Protein AF-A0A922IGH0-F1 (afdb_monomer)

Secondary structure (DSSP, 8-state):
--BHHHH-TT--EEE--EEEEEEEEEEETTEEEEEEEEEESSB-SPPSBTTBPPP-EEETTEEEEEEEEETTEEEEEEESSS----TT---EEEE-HHHHHHHHHHHHHHHHHHHHHHHHH---EEEEE--SS-EEEEES-S---HHHHHHHHHHHHHHHHTT-BEEEEEEETT--TTS---SPPPTT---SEEEEEEETTTEEEE--S---SBGGGG--EEEEEEEE-GGG-EEEEEEETHHHHHHHHHHHHHHHHHHHHHTS-GGGHHHHHHHHHHHHHHHHHHHHHHHHHHHHHHHHHHHT-SS--SEEEEEESS--HHHHHHHHHHH--TTTS-TT-EEEEEEES-TT-TTS-EEEEEEE-HHHHHHHHHHHHHHH--EEEEETTEEEEEES-GGGHHHHHHHHHHHS--TTSTTSSS----------THHHHHHHHT-SS----------SSTTSS------------SSSSS-------------PPPPP---------------------BTTTB-STT-----TTTGGGS--SGGG--SSS--TTTTTSSTTGGGGS-HHHHHHHHHTSSGGGTT-HHHHHHHHHHHHHHHHHHHSS-HHHHHHHHHHHHS-SEEEEEESSTT--EEEEEE--HHHHHHHHHHHHHHHHHHHTTT-SS-HHHHHHHHHHHHHTT-TTSHHHHHHHHHHHHHHTT-

InterPro domains:
  IPR000235 Small ribosomal subunit protein uS7 [PTHR11205] (496-703)
  IPR005716 Ribosomal protein uS7, eukaryotic/archaeal [TIGR01028] (515-703)
  IPR005716 Ribosomal protein uS7, eukaryotic/archaeal [cd14867] (517-703)
  IPR009000 Translation protein, beta-barrel domain superfamily [SSF50447] (4-81)
  IPR012947 Threonyl/alanyl tRNA synthetase, SAD [PF07973] (194-232)
  IPR012947 Threonyl/alanyl tRNA synthetase, SAD [SM00863] (194-237)
  IPR018163 Threonyl/alanyl tRNA synthetase, class II-like, putative editing domain superfamily [SSF55186] (95-248)
  IPR018165 Alanyl-tRNA synthetase, class IIc, core domain [PS50860] (1-250)
  IPR020606 Small ribosomal subunit protein uS7, conserved site [PS00052] (569-595)
  IPR023798 Small ribosomal subunit protein uS7 domain [PF00177] (545-703)
  IPR036823 Small ribosomal subunit protein uS7 domain superfamily [G3DSA:1.10.455.10] (500-703)
  IPR036823 Small ribosomal subunit protein uS7 domain superfamily [SSF47973] (516-703)

Structure (mmCIF, N/CA/C/O backbone):
data_AF-A0A922IGH0-F1
#
_entry.id   AF-A0A922IGH0-F1
#
loop_
_atom_site.group_PDB
_atom_site.id
_atom_site.type_symbol
_atom_site.label_atom_id
_atom_site.label_alt_id
_atom_site.label_comp_id
_atom_site.label_asym_id
_atom_site.label_entity_id
_atom_site.label_seq_id
_atom_site.pdbx_PDB_ins_code
_atom_site.Cartn_x
_atom_site.Cartn_y
_atom_site.Cartn_z
_atom_site.occupancy
_atom_site.B_iso_or_equiv
_atom_site.auth_seq_id
_atom_site.auth_comp_id
_atom_site.auth_asym_id
_atom_site.auth_atom_id
_atom_site.pdbx_PDB_model_num
ATOM 1 N N . MET A 1 1 ? 42.016 -6.022 -24.351 1.00 50.09 1 MET A N 1
ATOM 2 C CA . MET A 1 1 ? 41.000 -5.814 -23.291 1.00 50.09 1 MET A CA 1
ATOM 3 C C . MET A 1 1 ? 39.838 -6.734 -23.609 1.00 50.09 1 MET A C 1
ATOM 5 O O . MET A 1 1 ? 39.373 -6.614 -24.729 1.00 50.09 1 MET A O 1
ATOM 9 N N . SER A 1 2 ? 39.398 -7.598 -22.687 1.00 61.50 2 SER A N 1
ATOM 10 C CA . SER A 1 2 ? 38.249 -8.506 -22.910 1.00 61.50 2 SER A CA 1
ATOM 11 C C . SER A 1 2 ? 36.907 -7.949 -22.401 1.00 61.50 2 SER A C 1
ATOM 13 O O . SER A 1 2 ? 35.884 -8.619 -22.455 1.00 61.50 2 SER A O 1
ATOM 15 N N . LEU A 1 3 ? 36.897 -6.727 -21.856 1.00 82.88 3 LEU A N 1
ATOM 16 C CA . LEU A 1 3 ? 35.712 -6.089 -21.274 1.00 82.88 3 LEU A CA 1
ATOM 17 C C . LEU A 1 3 ? 35.108 -5.091 -22.266 1.00 82.88 3 LEU A C 1
ATOM 19 O O . LEU A 1 3 ? 35.323 -3.879 -22.177 1.00 82.88 3 LEU A O 1
ATOM 23 N N . LEU A 1 4 ? 34.342 -5.602 -23.229 1.00 86.81 4 LEU A N 1
ATOM 24 C CA . LEU A 1 4 ? 33.653 -4.790 -24.234 1.00 86.81 4 LEU A CA 1
ATOM 25 C C . LEU A 1 4 ? 32.641 -3.821 -23.585 1.00 86.81 4 LEU A C 1
ATOM 27 O O . LEU A 1 4 ? 32.475 -2.691 -24.049 1.00 86.81 4 LEU A O 1
ATOM 31 N N . CYS A 1 5 ? 32.072 -4.207 -22.437 1.00 85.44 5 CYS A N 1
ATOM 32 C CA . CYS A 1 5 ? 31.203 -3.375 -21.595 1.00 85.44 5 CYS A CA 1
ATOM 33 C C . CYS A 1 5 ? 31.824 -2.040 -21.141 1.00 85.44 5 CYS A C 1
ATOM 35 O O . CYS A 1 5 ? 31.094 -1.076 -20.913 1.00 85.44 5 CYS A O 1
ATOM 37 N N . GLN A 1 6 ? 33.155 -1.947 -21.029 1.00 85.06 6 GLN A N 1
ATOM 38 C CA . GLN A 1 6 ? 33.838 -0.708 -20.633 1.00 85.06 6 GLN A CA 1
ATOM 39 C C . GLN A 1 6 ? 34.025 0.273 -21.794 1.00 85.06 6 GLN A C 1
ATOM 41 O O . GLN A 1 6 ? 34.121 1.479 -21.539 1.00 85.06 6 GLN A O 1
ATOM 46 N N . LYS A 1 7 ? 34.064 -0.240 -23.036 1.00 85.00 7 LYS A N 1
ATOM 47 C CA . LYS A 1 7 ? 34.094 0.547 -24.279 1.00 85.00 7 LYS A CA 1
ATOM 48 C C . LYS A 1 7 ? 32.697 1.062 -24.636 1.00 85.00 7 LYS A C 1
ATOM 50 O O . LYS A 1 7 ? 32.559 2.212 -25.031 1.00 85.00 7 LYS A O 1
ATOM 55 N N . ASN A 1 8 ? 31.666 0.225 -24.481 1.00 89.38 8 ASN A N 1
ATOM 56 C CA . ASN A 1 8 ? 30.275 0.603 -24.720 1.00 89.38 8 ASN A CA 1
ATOM 57 C C . ASN A 1 8 ? 29.336 0.004 -23.653 1.00 89.38 8 ASN A C 1
ATOM 59 O O . ASN A 1 8 ? 28.974 -1.172 -23.714 1.00 89.38 8 ASN A O 1
ATOM 63 N N . SER A 1 9 ? 28.893 0.844 -22.709 1.00 92.25 9 SER A N 1
ATOM 64 C CA . SER A 1 9 ? 27.961 0.470 -21.631 1.00 92.25 9 SER A CA 1
ATOM 65 C C . SER A 1 9 ? 26.580 0.004 -22.125 1.00 92.25 9 SER A C 1
ATOM 67 O O . SER A 1 9 ? 25.854 -0.630 -21.359 1.00 92.25 9 SER A O 1
ATOM 69 N N . TYR A 1 10 ? 26.196 0.351 -23.361 1.00 93.62 10 TYR A N 1
ATOM 70 C CA . TYR A 1 10 ? 24.845 0.178 -23.915 1.00 93.62 10 TYR A CA 1
ATOM 71 C C . TYR A 1 10 ? 24.655 -1.103 -24.741 1.00 93.62 10 TYR A C 1
ATOM 73 O O . TYR A 1 10 ? 23.552 -1.349 -25.226 1.00 93.62 10 TYR A O 1
ATOM 81 N N . LEU A 1 11 ? 25.693 -1.930 -24.905 1.00 94.19 11 LEU A N 1
ATOM 82 C CA . LEU A 1 11 ? 25.551 -3.235 -25.556 1.00 94.19 11 LEU A CA 1
ATOM 83 C C . LEU A 1 11 ? 24.695 -4.166 -24.689 1.00 94.19 11 LEU A C 1
ATOM 85 O O . LEU A 1 11 ? 25.081 -4.503 -23.571 1.00 94.19 11 LEU A O 1
ATOM 89 N N . GLN A 1 12 ? 23.536 -4.563 -25.219 1.00 94.94 12 GLN A N 1
ATOM 90 C CA . GLN A 1 12 ? 22.595 -5.475 -24.557 1.00 94.94 12 GLN A CA 1
ATOM 91 C C . GLN A 1 12 ? 22.801 -6.934 -24.973 1.00 94.94 12 GLN A C 1
ATOM 93 O O . GLN A 1 12 ? 22.602 -7.841 -24.165 1.00 94.94 12 GLN A O 1
ATOM 98 N N . GLU A 1 13 ? 23.211 -7.143 -26.226 1.00 95.81 13 GLU A N 1
ATOM 99 C CA . GLU A 1 13 ? 23.424 -8.452 -26.837 1.00 95.81 13 GLU A CA 1
ATOM 100 C C . GLU A 1 13 ? 24.721 -8.446 -27.654 1.00 95.81 13 GLU A C 1
ATOM 102 O O . GLU A 1 13 ? 25.043 -7.444 -28.298 1.00 95.81 13 GLU A O 1
ATOM 107 N N . TYR A 1 14 ? 25.490 -9.538 -27.595 1.00 95.38 14 TYR A N 1
ATOM 108 C CA . TYR A 1 14 ? 26.751 -9.693 -28.332 1.00 95.38 14 TYR A CA 1
ATOM 109 C C . TYR A 1 14 ? 27.147 -11.170 -28.466 1.00 95.38 14 TYR A C 1
ATOM 111 O O . TYR A 1 14 ? 26.809 -11.976 -27.604 1.00 95.38 14 TYR A O 1
ATOM 119 N N . GLN A 1 15 ? 27.893 -11.527 -29.510 1.00 94.56 15 GLN A N 1
ATOM 120 C CA . GLN A 1 15 ? 28.447 -12.873 -29.705 1.00 94.56 15 GLN A CA 1
ATOM 121 C C . GLN A 1 15 ? 29.974 -12.810 -29.687 1.00 94.56 15 GLN A C 1
ATOM 123 O O . GLN A 1 15 ? 30.573 -11.953 -30.334 1.00 94.56 15 GLN A O 1
ATOM 128 N N . SER A 1 16 ? 30.610 -13.714 -28.942 1.00 92.94 16 SER A N 1
ATOM 129 C CA . SER A 1 16 ? 32.070 -13.840 -28.887 1.00 92.94 16 SER A CA 1
ATOM 130 C C . SER A 1 16 ? 32.480 -15.270 -28.538 1.00 92.94 16 SER A C 1
ATOM 132 O O . SER A 1 16 ? 31.723 -15.958 -27.855 1.00 92.94 16 SER A O 1
ATOM 134 N N . PRO A 1 17 ? 33.649 -15.750 -28.998 1.00 92.94 17 PRO A N 1
ATOM 135 C CA . PRO A 1 17 ? 34.068 -17.119 -28.740 1.00 92.94 17 PRO A CA 1
ATOM 136 C C . PRO A 1 17 ? 34.431 -17.359 -27.268 1.00 92.94 17 PRO A C 1
ATOM 138 O O . PRO A 1 17 ? 35.047 -16.522 -26.598 1.00 92.94 17 PRO A O 1
ATOM 141 N N . VAL A 1 18 ? 34.089 -18.552 -26.787 1.00 91.88 18 VAL A N 1
ATOM 142 C CA . VAL A 1 18 ? 34.495 -19.092 -25.485 1.00 91.88 18 VAL A CA 1
ATOM 143 C C . VAL A 1 18 ? 35.980 -19.441 -25.520 1.00 91.88 18 VAL A C 1
ATOM 145 O O . VAL A 1 18 ? 36.428 -20.200 -26.379 1.00 91.88 18 VAL A O 1
ATOM 148 N N . ARG A 1 19 ? 36.748 -18.907 -24.568 1.00 91.06 19 ARG A N 1
ATOM 149 C CA . ARG A 1 19 ? 38.177 -19.201 -24.384 1.00 91.06 19 ARG A CA 1
ATOM 150 C C . ARG A 1 19 ? 38.420 -20.335 -23.388 1.00 91.06 19 ARG A C 1
ATOM 152 O O . ARG A 1 19 ? 39.374 -21.087 -23.560 1.00 91.06 19 ARG A O 1
ATOM 159 N N . SER A 1 20 ? 37.566 -20.472 -22.375 1.00 90.06 20 SER A N 1
ATOM 160 C CA . SER A 1 20 ? 37.573 -21.605 -21.443 1.00 90.06 20 SER A CA 1
ATOM 161 C C . SER A 1 20 ? 36.193 -21.837 -20.815 1.00 90.06 20 SER A C 1
ATOM 163 O O . SER A 1 20 ? 35.464 -20.883 -20.547 1.00 90.06 20 SER A O 1
ATOM 165 N N . CYS A 1 21 ? 35.863 -23.107 -20.557 1.00 89.81 21 CYS A N 1
ATOM 166 C CA . CYS A 1 21 ? 34.808 -23.551 -19.638 1.00 89.81 21 CYS A CA 1
ATOM 167 C C . CYS A 1 21 ? 35.462 -24.465 -18.588 1.00 89.81 21 CYS A C 1
ATOM 169 O O . CYS A 1 21 ? 36.182 -25.396 -18.953 1.00 89.81 21 CYS A O 1
ATOM 171 N N . GLN A 1 22 ? 35.247 -24.208 -17.295 1.00 90.25 22 GLN A N 1
ATOM 172 C CA . GLN A 1 22 ? 35.732 -25.055 -16.198 1.00 90.25 22 GLN A CA 1
ATOM 173 C C . GLN A 1 22 ? 34.602 -25.359 -15.200 1.00 90.25 22 GLN A C 1
ATOM 175 O O . GLN A 1 22 ? 33.872 -24.438 -14.832 1.00 90.25 22 GLN A O 1
ATOM 180 N N . PRO A 1 23 ? 34.431 -26.614 -14.733 1.00 89.69 23 PRO A N 1
ATOM 181 C CA . PRO A 1 23 ? 33.465 -26.938 -13.684 1.00 89.69 23 PRO A CA 1
ATOM 182 C C . PRO A 1 23 ? 33.768 -26.171 -12.395 1.00 89.69 23 PRO A C 1
ATOM 184 O O . PRO A 1 23 ? 34.915 -26.121 -11.955 1.00 89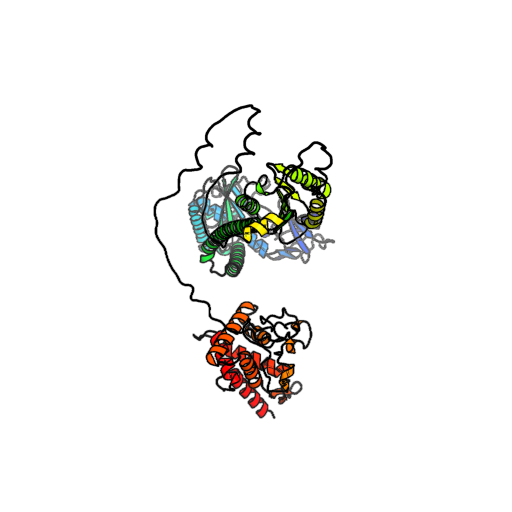.69 23 PRO A O 1
ATOM 187 N N . SER A 1 24 ? 32.740 -25.590 -11.780 1.00 88.75 24 SER A N 1
ATOM 188 C CA . SER A 1 24 ? 32.884 -24.726 -10.610 1.00 88.75 24 SER A CA 1
ATOM 189 C C . SER A 1 24 ? 31.666 -24.814 -9.687 1.00 88.75 24 SER A C 1
ATOM 191 O O . SER A 1 24 ? 30.580 -25.253 -10.072 1.00 88.75 24 SER A O 1
ATOM 193 N N . SER A 1 25 ? 31.827 -24.388 -8.437 1.00 86.69 25 SER A N 1
ATOM 194 C CA . SER A 1 25 ? 30.730 -24.327 -7.469 1.00 86.69 25 SER A CA 1
ATOM 195 C C . SER A 1 25 ? 30.827 -23.055 -6.646 1.00 86.69 25 SER A C 1
ATOM 197 O O . SER A 1 25 ? 31.883 -22.769 -6.080 1.00 86.69 25 SER A O 1
ATOM 199 N N . LEU A 1 26 ? 29.724 -22.317 -6.543 1.00 86.25 26 LEU A N 1
ATOM 200 C CA . LEU A 1 26 ? 29.695 -21.001 -5.914 1.00 86.25 26 LEU A CA 1
ATOM 201 C C . LEU A 1 26 ? 28.533 -20.924 -4.919 1.00 86.25 26 LEU A C 1
ATOM 203 O O . LEU A 1 26 ? 27.435 -21.417 -5.181 1.00 86.25 26 LEU A O 1
ATOM 207 N N . ASN A 1 27 ? 28.780 -20.334 -3.747 1.00 82.75 27 ASN A N 1
ATOM 208 C CA . ASN A 1 27 ? 27.750 -20.146 -2.728 1.00 82.75 27 ASN A CA 1
ATOM 209 C C . ASN A 1 27 ? 27.125 -18.751 -2.878 1.00 82.75 27 ASN A C 1
ATOM 211 O O . ASN A 1 27 ? 27.739 -17.745 -2.525 1.00 82.75 27 ASN A O 1
ATOM 215 N N . VAL A 1 28 ? 25.909 -18.692 -3.424 1.00 75.00 28 VAL A N 1
ATOM 216 C CA . VAL A 1 28 ? 25.164 -17.448 -3.658 1.00 75.00 28 VAL A CA 1
ATOM 217 C C . VAL A 1 28 ? 24.048 -17.341 -2.625 1.00 75.00 28 VAL A C 1
ATOM 219 O O . VAL A 1 28 ? 23.135 -18.165 -2.592 1.00 75.00 28 VAL A O 1
ATOM 222 N N . ASN A 1 29 ? 24.093 -16.307 -1.781 1.00 70.12 29 ASN A N 1
ATOM 223 C CA . ASN A 1 29 ? 23.073 -16.030 -0.758 1.00 70.12 29 ASN A CA 1
ATOM 224 C C . ASN A 1 29 ? 22.766 -17.230 0.172 1.00 70.12 29 ASN A C 1
ATOM 226 O O . ASN A 1 29 ? 21.619 -17.431 0.572 1.00 70.12 29 ASN A O 1
ATOM 230 N N . GLY A 1 30 ? 23.776 -18.043 0.501 1.00 73.81 30 GLY A N 1
ATOM 231 C CA . GLY A 1 30 ? 23.632 -19.229 1.354 1.00 73.81 30 GLY A CA 1
ATOM 232 C C . GLY A 1 30 ? 23.186 -20.502 0.622 1.00 73.81 30 GLY A C 1
ATOM 233 O O . GLY A 1 30 ? 22.965 -21.521 1.274 1.00 73.81 30 GLY A O 1
ATOM 234 N N . LYS A 1 31 ? 23.054 -20.474 -0.710 1.00 78.62 31 LYS A N 1
ATOM 235 C CA . LYS A 1 31 ? 22.792 -21.655 -1.544 1.00 78.62 31 LYS A CA 1
ATOM 236 C C . LYS A 1 31 ? 24.055 -22.062 -2.293 1.00 78.62 31 LYS A C 1
ATOM 238 O O . LYS A 1 31 ? 24.638 -21.246 -2.998 1.00 78.62 31 LYS A O 1
ATOM 243 N N . HIS A 1 32 ? 24.435 -23.333 -2.193 1.00 83.50 32 HIS A N 1
ATOM 244 C CA . HIS A 1 32 ? 25.433 -23.918 -3.087 1.00 83.50 32 HIS A CA 1
ATOM 245 C C . HIS A 1 32 ? 24.814 -24.152 -4.468 1.00 83.50 32 HIS A C 1
ATOM 247 O O . HIS A 1 32 ? 23.922 -24.987 -4.604 1.00 83.50 32 HIS A O 1
ATOM 253 N N . CYS A 1 33 ? 25.310 -23.435 -5.475 1.00 83.81 33 CYS A N 1
ATOM 254 C CA . CYS A 1 33 ? 25.021 -23.682 -6.883 1.00 83.81 33 CYS A CA 1
ATOM 255 C C . CYS A 1 33 ? 26.210 -24.420 -7.517 1.00 83.81 33 CYS A C 1
ATOM 257 O O . CYS A 1 33 ? 27.367 -24.050 -7.296 1.00 83.81 33 CYS A O 1
ATOM 259 N N . GLN A 1 34 ? 25.924 -25.456 -8.305 1.00 87.81 34 GLN A N 1
ATOM 260 C CA . GLN A 1 34 ? 26.892 -26.084 -9.208 1.00 87.81 34 GLN A CA 1
ATOM 261 C C . GLN A 1 34 ? 26.744 -25.469 -10.603 1.00 87.81 34 GLN A C 1
ATOM 263 O O . GLN A 1 34 ? 25.659 -25.020 -10.984 1.00 87.81 34 GLN A O 1
ATOM 268 N N . GLY A 1 35 ? 27.849 -25.382 -11.334 1.00 90.75 35 GLY A N 1
ATOM 269 C CA . GLY A 1 35 ? 27.878 -24.694 -12.613 1.00 90.75 35 GLY A CA 1
ATOM 270 C C . GLY A 1 35 ? 29.265 -24.679 -13.233 1.00 90.75 35 GLY A C 1
ATOM 271 O O . GLY A 1 35 ? 30.109 -25.530 -12.947 1.00 90.75 35 GLY A O 1
ATOM 272 N N . PHE A 1 36 ? 29.496 -23.688 -14.086 1.00 91.44 36 PHE A N 1
ATOM 273 C CA . PHE A 1 36 ? 30.730 -23.555 -14.848 1.00 91.44 36 PHE A CA 1
ATOM 274 C C . PHE A 1 36 ? 31.228 -22.115 -14.823 1.00 91.44 36 PHE A C 1
ATOM 276 O O . PHE A 1 36 ? 30.453 -21.180 -15.018 1.00 91.44 36 PHE A O 1
ATOM 283 N N . ASP A 1 37 ? 32.529 -21.955 -14.600 1.00 92.62 37 ASP A N 1
ATOM 284 C CA . ASP A 1 37 ? 33.244 -20.705 -14.820 1.00 92.62 37 ASP A CA 1
ATOM 285 C C . ASP A 1 37 ? 33.648 -20.627 -16.296 1.00 92.62 37 ASP A C 1
ATOM 287 O O . ASP A 1 37 ? 34.346 -21.503 -16.813 1.00 92.62 37 ASP A O 1
ATOM 291 N N . ILE A 1 38 ? 33.178 -19.583 -16.977 1.00 91.31 38 ILE A N 1
ATOM 292 C CA . ILE A 1 38 ? 33.355 -19.380 -18.415 1.00 91.31 38 ILE A CA 1
ATOM 293 C C . ILE A 1 38 ? 34.078 -18.061 -18.656 1.00 91.31 38 ILE A C 1
ATOM 295 O O . ILE A 1 38 ? 33.669 -17.014 -18.150 1.00 91.31 38 ILE A O 1
ATOM 299 N N . VAL A 1 39 ? 35.122 -18.102 -19.482 1.00 92.75 39 VAL A N 1
ATOM 300 C CA . VAL A 1 39 ? 35.812 -16.907 -19.977 1.00 92.75 39 VAL A CA 1
ATOM 301 C C . VAL A 1 39 ? 35.539 -16.756 -21.467 1.00 92.75 39 VAL A C 1
ATOM 303 O O . VAL A 1 39 ? 35.762 -17.678 -22.253 1.00 92.75 39 VAL A O 1
ATOM 306 N N . LEU A 1 40 ? 35.079 -15.571 -21.859 1.00 91.50 40 LEU A N 1
ATOM 307 C CA . LEU A 1 40 ? 34.844 -15.184 -23.250 1.00 91.50 40 LEU A CA 1
ATOM 308 C C . LEU A 1 40 ? 35.997 -14.314 -23.768 1.00 91.50 40 LEU A C 1
ATOM 310 O O . LEU A 1 40 ? 36.714 -13.687 -22.989 1.00 91.50 40 LEU A O 1
ATOM 314 N N . GLU A 1 41 ? 36.169 -14.246 -25.087 1.00 89.88 41 GLU A N 1
ATOM 315 C CA . GLU A 1 41 ? 37.144 -13.340 -25.708 1.00 89.88 41 GLU A CA 1
ATOM 316 C C . GLU A 1 41 ? 36.810 -11.858 -25.488 1.00 89.88 41 GLU A C 1
ATOM 318 O O . GLU A 1 41 ? 37.674 -11.088 -25.066 1.00 89.88 41 GLU A O 1
ATOM 323 N N . ASP A 1 42 ? 35.549 -11.488 -25.715 1.00 90.38 42 ASP A N 1
ATOM 324 C CA . ASP A 1 42 ? 35.006 -10.152 -25.475 1.00 90.38 42 ASP A CA 1
ATOM 325 C C . ASP A 1 42 ? 33.666 -10.287 -24.739 1.00 90.38 42 ASP A C 1
ATOM 327 O O . ASP A 1 42 ? 32.664 -10.739 -25.301 1.00 90.38 42 ASP A O 1
ATOM 331 N N . SER A 1 43 ? 33.650 -9.914 -23.462 1.00 91.75 43 SER A N 1
ATOM 332 C CA . SER A 1 43 ? 32.480 -9.946 -22.586 1.00 91.75 43 SER A CA 1
ATOM 333 C C . SER A 1 43 ? 31.765 -8.593 -22.544 1.00 91.75 43 SER A C 1
ATOM 335 O O . SER A 1 43 ? 32.379 -7.548 -22.294 1.00 91.75 43 SER A O 1
ATOM 337 N N . ILE A 1 44 ? 30.443 -8.610 -22.731 1.00 93.94 44 ILE A N 1
ATOM 338 C CA . ILE A 1 44 ? 29.558 -7.474 -22.436 1.00 93.94 44 ILE A CA 1
ATOM 339 C C . ILE A 1 44 ? 29.022 -7.497 -21.001 1.00 93.94 44 ILE A C 1
ATOM 341 O O . ILE A 1 44 ? 28.388 -6.525 -20.594 1.00 93.94 44 ILE A O 1
ATOM 345 N N . PHE A 1 45 ? 29.300 -8.538 -20.213 1.00 93.81 45 PHE A N 1
ATOM 346 C CA . PHE A 1 45 ? 28.986 -8.568 -18.785 1.00 93.81 45 PHE A CA 1
ATOM 347 C C . PHE A 1 45 ? 30.023 -7.766 -17.992 1.00 93.81 45 PHE A C 1
ATOM 349 O O . PHE A 1 45 ? 31.230 -7.930 -18.179 1.00 93.81 45 PHE A O 1
ATOM 356 N N . PHE A 1 46 ? 29.566 -6.892 -17.095 1.00 92.75 46 PHE A N 1
ATOM 357 C CA . PHE A 1 46 ? 30.441 -6.168 -16.181 1.00 92.75 46 PHE A CA 1
ATOM 358 C C . PHE A 1 46 ? 30.753 -7.057 -14.963 1.00 92.75 46 PHE A C 1
ATOM 360 O O . PHE A 1 46 ? 29.818 -7.420 -14.236 1.00 92.75 46 PHE A O 1
ATOM 367 N N . PRO A 1 47 ? 32.028 -7.423 -14.725 1.00 89.94 47 PRO A N 1
ATOM 368 C CA . PRO A 1 47 ? 32.433 -8.015 -13.458 1.00 89.94 47 PRO A CA 1
ATOM 369 C C . PRO A 1 47 ? 32.402 -6.942 -12.366 1.00 89.94 47 PRO A C 1
ATOM 371 O O . PRO A 1 47 ? 32.513 -5.755 -12.660 1.00 89.94 47 PRO A O 1
ATOM 374 N N . GLU A 1 48 ? 32.292 -7.336 -11.102 1.00 84.75 48 GLU A N 1
ATOM 375 C CA . GLU A 1 48 ? 32.338 -6.375 -9.991 1.00 84.75 48 GLU A CA 1
ATOM 376 C C . GLU A 1 48 ? 33.614 -5.501 -9.992 1.00 84.75 48 GLU A C 1
ATOM 378 O O . GLU A 1 48 ? 34.714 -5.951 -10.327 1.00 84.75 48 GLU A O 1
ATOM 383 N N . GLY A 1 49 ? 33.474 -4.220 -9.629 1.00 80.69 49 GLY A N 1
ATOM 384 C CA . GLY A 1 49 ? 34.607 -3.291 -9.597 1.00 80.69 49 GLY A CA 1
ATOM 385 C C . GLY A 1 49 ? 34.228 -1.832 -9.336 1.00 80.69 49 GLY A C 1
ATOM 386 O O . GLY A 1 49 ? 33.150 -1.377 -9.709 1.00 80.69 49 GLY A O 1
ATOM 387 N N . GLY A 1 50 ? 35.118 -1.075 -8.682 1.00 72.81 50 GLY A N 1
ATOM 388 C CA . GLY A 1 50 ? 34.903 0.352 -8.374 1.00 72.81 50 GLY A CA 1
ATOM 389 C C . GLY A 1 50 ? 33.721 0.636 -7.432 1.00 72.81 50 GLY A C 1
ATOM 390 O O . GLY A 1 50 ? 33.163 1.729 -7.453 1.00 72.81 50 GLY A O 1
ATOM 391 N N . GLY A 1 51 ? 33.291 -0.360 -6.650 1.00 79.25 51 GLY A N 1
ATOM 392 C CA . GLY A 1 51 ? 32.075 -0.291 -5.832 1.00 79.25 51 GLY A CA 1
ATOM 393 C C . GLY A 1 51 ? 30.769 -0.547 -6.600 1.00 79.25 51 GLY A C 1
ATOM 394 O O . GLY A 1 51 ? 29.705 -0.539 -5.985 1.00 79.25 51 GLY A O 1
ATOM 395 N N . GLN A 1 52 ? 30.825 -0.803 -7.913 1.00 87.12 52 GLN A N 1
ATOM 396 C CA . GLN A 1 52 ? 29.667 -1.208 -8.711 1.00 87.12 52 GLN A CA 1
ATOM 397 C C . GLN A 1 52 ? 29.481 -2.742 -8.677 1.00 87.12 52 GLN A C 1
ATOM 399 O O . GLN A 1 52 ? 30.447 -3.469 -8.936 1.00 87.12 52 GLN A O 1
ATOM 404 N N . PRO A 1 53 ? 28.258 -3.253 -8.416 1.00 91.00 53 PRO A N 1
ATOM 405 C CA . PRO A 1 53 ? 27.978 -4.688 -8.448 1.00 91.00 53 PRO A CA 1
ATOM 406 C C . PRO A 1 53 ? 28.015 -5.286 -9.864 1.00 91.00 53 PRO A C 1
ATOM 408 O O . PRO A 1 53 ? 27.722 -4.609 -10.852 1.00 91.00 53 PRO A O 1
ATOM 411 N N . TYR A 1 54 ? 28.295 -6.589 -9.935 1.00 93.06 54 TYR A N 1
ATOM 412 C CA . TYR A 1 54 ? 28.299 -7.381 -11.169 1.00 93.06 54 TYR A CA 1
ATOM 413 C C . TYR A 1 54 ? 26.922 -7.461 -11.857 1.00 93.06 54 TYR A C 1
ATOM 415 O O . TYR A 1 54 ? 25.865 -7.386 -11.210 1.00 93.06 54 TYR A O 1
ATOM 423 N N . ASP A 1 55 ? 26.934 -7.681 -13.171 1.00 95.19 55 ASP A N 1
ATOM 424 C CA . ASP A 1 55 ? 25.729 -7.948 -13.965 1.00 95.19 55 ASP A CA 1
ATOM 425 C C . ASP A 1 55 ? 25.253 -9.403 -13.875 1.00 95.19 55 ASP A C 1
ATOM 427 O O . ASP A 1 55 ? 26.004 -10.318 -13.552 1.00 95.19 55 ASP A O 1
ATOM 431 N N . THR A 1 56 ? 23.992 -9.617 -14.237 1.00 94.81 56 THR A N 1
ATOM 432 C CA . THR A 1 56 ? 23.371 -10.935 -14.420 1.00 94.81 56 THR A CA 1
ATOM 433 C C . THR A 1 56 ? 22.715 -10.995 -15.796 1.00 94.81 56 THR A C 1
ATOM 435 O O . THR A 1 56 ? 22.487 -9.955 -16.417 1.00 94.81 56 THR A O 1
ATOM 438 N N . GLY A 1 57 ? 22.392 -12.188 -16.289 1.00 95.06 57 GLY A N 1
ATOM 439 C CA . GLY A 1 57 ? 21.759 -12.339 -17.601 1.00 95.06 57 GLY A CA 1
ATOM 440 C C . GLY A 1 57 ? 21.769 -13.777 -18.102 1.00 95.06 57 GLY A C 1
ATOM 441 O O . GLY A 1 57 ? 21.715 -14.716 -17.306 1.00 95.06 57 GLY A O 1
ATOM 442 N N . LEU A 1 58 ? 21.833 -13.933 -19.421 1.00 94.12 58 LEU A N 1
ATOM 443 C CA . LEU A 1 58 ? 21.849 -15.212 -20.121 1.00 94.12 58 LEU A CA 1
ATOM 444 C C . LEU A 1 58 ? 23.071 -15.325 -21.043 1.00 94.12 58 LEU A C 1
ATOM 446 O O . LEU A 1 58 ? 23.523 -14.334 -21.622 1.00 94.12 58 LEU A O 1
ATOM 450 N N . LEU A 1 59 ? 23.579 -16.546 -21.170 1.00 92.69 59 LEU A N 1
ATOM 451 C CA . LEU A 1 59 ? 24.562 -16.969 -22.158 1.00 92.69 59 LEU A CA 1
ATOM 452 C C . LEU A 1 59 ? 23.911 -18.100 -22.965 1.00 92.69 59 LEU A C 1
ATOM 454 O O . LEU A 1 59 ? 23.612 -19.157 -22.404 1.00 92.69 59 LEU A O 1
ATOM 458 N N . ASP A 1 60 ? 23.590 -17.834 -24.231 1.00 90.94 60 ASP A N 1
ATOM 459 C CA . ASP A 1 60 ? 22.516 -18.521 -24.961 1.00 90.94 60 ASP A CA 1
ATOM 460 C C . ASP A 1 60 ? 21.243 -18.610 -24.081 1.00 90.94 60 ASP A C 1
ATOM 462 O O . ASP A 1 60 ? 20.652 -17.583 -23.743 1.00 90.94 60 ASP A O 1
ATOM 466 N N . ASP A 1 61 ? 20.858 -19.813 -23.642 1.00 88.06 61 ASP A N 1
ATOM 467 C CA . ASP A 1 61 ? 19.712 -20.053 -22.748 1.00 88.06 61 ASP A CA 1
ATOM 468 C C . ASP A 1 61 ? 20.096 -20.252 -21.262 1.00 88.06 61 ASP A C 1
ATOM 470 O O . ASP A 1 61 ? 19.216 -20.398 -20.407 1.00 88.06 61 ASP A O 1
ATOM 474 N N . GLN A 1 62 ? 21.390 -20.316 -20.921 1.00 89.69 62 GLN A N 1
ATOM 475 C CA . GLN A 1 62 ? 21.851 -20.611 -19.556 1.00 89.69 62 GLN A CA 1
ATOM 476 C C . GLN A 1 62 ? 22.042 -19.336 -18.721 1.00 89.69 62 GLN A C 1
ATOM 478 O O . GLN A 1 62 ? 22.448 -18.293 -19.227 1.00 89.69 62 GLN A O 1
ATOM 483 N N . LYS A 1 63 ? 21.750 -19.399 -17.415 1.00 92.50 63 LYS A N 1
ATOM 484 C CA . LYS A 1 63 ? 21.754 -18.220 -16.532 1.00 92.50 63 LYS A CA 1
ATOM 485 C C . LYS A 1 63 ? 23.144 -17.893 -16.001 1.00 92.50 63 LYS A C 1
ATOM 487 O O . LYS A 1 63 ? 23.736 -18.695 -15.284 1.00 92.50 63 LYS A O 1
ATOM 492 N N . VAL A 1 64 ? 23.590 -16.664 -16.253 1.00 93.62 64 VAL A N 1
ATOM 493 C CA . VAL A 1 64 ? 24.764 -16.057 -15.615 1.00 93.62 64 VAL A CA 1
ATOM 494 C C . VAL A 1 64 ? 24.328 -15.481 -14.265 1.00 93.62 64 VAL A C 1
ATOM 496 O O . VAL A 1 64 ? 23.591 -14.490 -14.219 1.00 93.62 64 VAL A O 1
ATOM 499 N N . ILE A 1 65 ? 24.755 -16.112 -13.166 1.00 91.56 65 ILE A N 1
ATOM 500 C CA . ILE A 1 65 ? 24.360 -15.724 -11.797 1.00 91.56 65 ILE A CA 1
ATOM 501 C C . ILE A 1 65 ? 25.370 -14.769 -11.159 1.00 91.56 65 ILE A C 1
ATOM 503 O O . ILE A 1 65 ? 24.991 -13.910 -10.362 1.00 91.56 65 ILE A O 1
ATOM 507 N N . ASN A 1 66 ? 26.651 -14.910 -11.489 1.00 92.38 66 ASN A N 1
ATOM 508 C CA . ASN A 1 66 ? 27.725 -14.124 -10.898 1.00 92.38 66 ASN A CA 1
ATOM 509 C C . ASN A 1 66 ? 28.817 -13.862 -11.942 1.00 92.38 66 ASN A C 1
ATOM 511 O O . ASN A 1 66 ? 29.043 -14.696 -12.817 1.00 92.38 66 ASN A O 1
ATOM 515 N N . VAL A 1 67 ? 29.477 -12.705 -11.865 1.00 92.75 67 VAL A N 1
ATOM 516 C CA . VAL A 1 67 ? 30.564 -12.340 -12.784 1.00 92.75 67 VAL A CA 1
ATOM 517 C C . VAL A 1 67 ? 31.714 -11.758 -11.971 1.00 92.75 67 VAL A C 1
ATOM 519 O O . VAL A 1 67 ? 31.593 -10.676 -11.392 1.00 92.75 67 VAL A O 1
ATOM 522 N N . ARG A 1 68 ? 32.821 -12.497 -11.914 1.00 90.69 68 ARG A N 1
ATOM 523 C CA . ARG A 1 68 ? 34.022 -12.150 -11.142 1.00 90.69 68 ARG A CA 1
ATOM 524 C C . ARG A 1 68 ? 35.074 -11.528 -12.046 1.00 90.69 68 ARG A C 1
ATOM 526 O O . ARG A 1 68 ? 35.118 -11.806 -13.245 1.00 90.69 68 ARG A O 1
ATOM 533 N N . ARG A 1 69 ? 35.926 -10.686 -11.467 1.00 86.94 69 ARG A N 1
ATOM 534 C CA . ARG A 1 69 ? 37.068 -10.097 -12.165 1.00 86.94 69 ARG A CA 1
ATOM 535 C C . ARG A 1 69 ? 38.328 -10.907 -11.883 1.00 86.94 69 ARG A C 1
ATOM 537 O O . ARG A 1 69 ? 38.650 -11.127 -10.722 1.00 86.94 69 ARG A O 1
ATOM 544 N N . ASP A 1 70 ? 39.058 -11.256 -12.935 1.00 84.19 70 ASP A N 1
ATOM 545 C CA . ASP A 1 70 ? 40.429 -11.761 -12.840 1.00 84.19 70 ASP A CA 1
ATOM 546 C C . ASP A 1 70 ? 41.331 -10.907 -13.743 1.00 84.19 70 ASP A C 1
ATOM 548 O O . ASP A 1 70 ? 41.288 -10.994 -14.973 1.00 84.19 70 ASP A O 1
ATOM 552 N N . GLY A 1 71 ? 42.045 -9.955 -13.135 1.00 77.19 71 GLY A N 1
ATOM 553 C CA . GLY A 1 71 ? 42.840 -8.934 -13.824 1.00 77.19 71 GLY A CA 1
ATOM 554 C C . GLY A 1 71 ? 42.064 -8.164 -14.907 1.00 77.19 71 GLY A C 1
ATOM 555 O O . GLY A 1 71 ? 41.302 -7.231 -14.625 1.00 77.19 71 GLY A O 1
ATOM 556 N N . ASN A 1 72 ? 42.285 -8.556 -16.166 1.00 74.31 72 ASN A N 1
ATOM 557 C CA . ASN A 1 72 ? 41.680 -7.980 -17.376 1.00 74.31 72 ASN A CA 1
ATOM 558 C C . ASN A 1 72 ? 40.623 -8.892 -18.037 1.00 74.31 72 ASN A C 1
ATOM 560 O O . ASN A 1 72 ? 40.278 -8.674 -19.205 1.00 74.31 72 ASN A O 1
ATOM 564 N N . GLN A 1 73 ? 40.144 -9.912 -17.319 1.00 83.50 73 GLN A N 1
ATOM 565 C CA . GLN A 1 73 ? 39.149 -10.897 -17.748 1.00 83.50 73 GLN A CA 1
ATOM 566 C C . GLN A 1 73 ? 37.908 -10.878 -16.842 1.00 83.50 73 GLN A C 1
ATOM 568 O O . GLN A 1 73 ? 37.986 -10.564 -15.651 1.00 83.50 73 GLN A O 1
ATOM 573 N N . ALA A 1 74 ? 36.753 -11.201 -17.429 1.00 88.62 74 ALA A N 1
ATOM 574 C CA . ALA A 1 74 ? 35.523 -11.502 -16.702 1.00 88.62 74 ALA A CA 1
ATOM 575 C C . ALA A 1 74 ? 35.310 -13.019 -16.693 1.00 88.62 74 ALA A C 1
ATOM 577 O O . ALA A 1 74 ? 35.250 -13.638 -17.755 1.00 88.62 74 ALA A O 1
ATOM 578 N N . ILE A 1 75 ? 35.164 -13.586 -15.498 1.00 92.06 75 ILE A N 1
ATOM 579 C CA . ILE A 1 75 ? 34.795 -14.985 -15.282 1.00 92.06 75 ILE A CA 1
ATOM 580 C C . ILE A 1 75 ? 33.290 -15.019 -15.014 1.00 92.06 75 ILE A C 1
ATOM 582 O O . ILE A 1 75 ? 32.828 -14.522 -13.984 1.00 92.06 75 ILE A O 1
ATOM 586 N N . LEU A 1 76 ? 32.522 -15.566 -15.954 1.00 92.81 76 LEU A N 1
ATOM 587 C CA . LEU A 1 76 ? 31.071 -15.705 -15.863 1.00 92.81 76 LEU A CA 1
ATOM 588 C C . LEU A 1 76 ? 30.747 -17.049 -15.206 1.00 92.81 76 LEU A C 1
ATOM 590 O O . LEU A 1 76 ? 31.054 -18.092 -15.777 1.00 92.81 76 LEU A O 1
ATOM 594 N N . PHE A 1 77 ? 30.087 -17.033 -14.050 1.00 92.94 77 PHE A N 1
ATOM 595 C CA . PHE A 1 77 ? 29.556 -18.245 -13.431 1.00 92.94 77 PHE A CA 1
ATOM 596 C C . PHE A 1 77 ? 28.151 -18.535 -13.973 1.00 92.94 77 PHE A C 1
ATOM 598 O O . PHE A 1 77 ? 27.198 -17.785 -13.713 1.00 92.94 77 PHE A O 1
ATOM 605 N N . VAL A 1 78 ? 28.032 -19.634 -14.716 1.00 91.19 78 VAL A N 1
ATOM 606 C CA . VAL A 1 78 ? 26.789 -20.107 -15.332 1.00 91.19 78 VAL A CA 1
ATOM 607 C C . VAL A 1 78 ? 26.245 -21.316 -14.574 1.00 91.19 78 VAL A C 1
ATOM 609 O O . VAL A 1 78 ? 26.949 -22.304 -14.389 1.00 91.19 78 VAL A O 1
ATOM 612 N N . GLU A 1 79 ? 24.985 -21.242 -14.139 1.00 87.75 79 GLU A N 1
ATOM 613 C CA . GLU A 1 79 ? 24.310 -22.326 -13.409 1.00 87.75 79 GLU A CA 1
ATOM 614 C C . GLU A 1 79 ? 23.821 -23.432 -14.357 1.00 87.75 79 GLU A C 1
ATOM 616 O O . GLU A 1 79 ? 23.142 -23.162 -15.353 1.00 87.75 79 GLU A O 1
ATOM 621 N N . GLY A 1 80 ? 24.121 -24.686 -14.010 1.00 83.62 80 GLY A N 1
ATOM 622 C CA . GLY A 1 80 ? 23.627 -25.867 -14.713 1.00 83.62 80 GLY A CA 1
ATOM 623 C C . GLY A 1 80 ? 24.477 -27.111 -14.464 1.00 83.62 80 GLY A C 1
ATOM 624 O O . GLY A 1 80 ? 25.645 -27.015 -14.106 1.00 83.62 80 GLY A O 1
ATOM 625 N N . ASP A 1 81 ? 23.895 -28.287 -14.703 1.00 75.81 81 ASP A N 1
ATOM 626 C CA . ASP A 1 81 ? 24.549 -29.575 -14.420 1.00 75.81 81 ASP A CA 1
ATOM 627 C C . ASP A 1 81 ? 25.565 -30.006 -15.505 1.00 75.81 81 ASP A C 1
ATOM 629 O O . ASP A 1 81 ? 26.356 -30.919 -15.290 1.00 75.81 81 ASP A O 1
ATOM 633 N N . HIS A 1 82 ? 25.529 -29.383 -16.692 1.00 75.62 82 HIS A N 1
ATOM 634 C CA . HIS A 1 82 ? 26.356 -29.737 -17.856 1.00 75.62 82 HIS A CA 1
ATOM 635 C C . HIS A 1 82 ? 26.807 -28.472 -18.618 1.00 75.62 82 HIS A C 1
ATOM 637 O O . HIS A 1 82 ? 25.965 -27.621 -18.933 1.00 75.62 82 HIS A O 1
ATOM 643 N N . CYS A 1 83 ? 28.101 -28.358 -18.957 1.00 68.12 83 CYS A N 1
ATOM 644 C CA . CYS A 1 83 ? 28.604 -27.272 -19.810 1.00 68.12 83 CYS A CA 1
ATOM 645 C C . CYS A 1 83 ? 28.131 -27.518 -21.244 1.00 68.12 83 CYS A C 1
ATOM 647 O O . CYS A 1 83 ? 28.322 -28.606 -21.783 1.00 68.12 83 CYS A O 1
ATOM 649 N N . ARG A 1 84 ? 27.504 -26.512 -21.859 1.00 74.69 84 ARG A N 1
ATOM 650 C CA . ARG A 1 84 ? 27.060 -26.550 -23.265 1.00 74.69 84 ARG A CA 1
ATOM 651 C C . ARG A 1 84 ? 28.046 -25.869 -24.220 1.00 74.69 84 ARG A C 1
ATOM 653 O O . ARG A 1 84 ? 27.698 -25.600 -25.364 1.00 74.69 84 ARG A O 1
ATOM 660 N N . PHE A 1 85 ? 29.234 -25.530 -23.728 1.00 82.25 85 PHE A N 1
ATOM 661 C CA . PHE A 1 85 ? 30.110 -24.542 -24.339 1.00 82.25 85 PHE A CA 1
ATOM 662 C C . PHE A 1 85 ? 31.538 -25.071 -24.462 1.00 82.25 85 PHE A C 1
ATOM 664 O O . PHE A 1 85 ? 32.339 -24.966 -23.532 1.00 82.25 85 PHE A O 1
ATOM 671 N N . ASP A 1 86 ? 31.853 -25.615 -25.632 1.00 83.31 86 ASP A N 1
ATOM 672 C CA . ASP A 1 86 ? 33.224 -25.955 -26.003 1.00 83.31 86 ASP A CA 1
ATOM 673 C C . ASP A 1 86 ? 34.028 -24.691 -26.348 1.00 83.31 86 ASP A C 1
ATOM 675 O O . ASP A 1 86 ? 33.479 -23.672 -26.784 1.00 83.31 86 ASP A O 1
ATOM 679 N N . CYS A 1 87 ? 35.351 -24.746 -26.183 1.00 85.88 87 CYS A N 1
ATOM 680 C CA . CYS A 1 87 ? 36.229 -23.646 -26.580 1.00 85.88 87 CYS A CA 1
ATOM 681 C C . CYS A 1 87 ? 36.084 -23.358 -28.085 1.00 85.88 87 CYS A C 1
ATOM 683 O O . CYS A 1 87 ? 36.191 -24.259 -28.915 1.00 85.88 87 CYS A O 1
ATOM 685 N N . GLY A 1 88 ? 35.857 -22.091 -28.436 1.00 84.12 88 GLY A N 1
ATOM 686 C CA . GLY A 1 88 ? 35.553 -21.648 -29.798 1.00 84.12 88 GLY A CA 1
ATOM 687 C C . GLY A 1 88 ? 34.059 -21.545 -30.135 1.00 84.12 88 GLY A C 1
ATOM 688 O O . GLY A 1 88 ? 33.734 -20.868 -31.110 1.00 84.12 88 GLY A O 1
ATOM 689 N N . HIS A 1 89 ? 33.144 -22.116 -29.335 1.00 88.62 89 HIS A N 1
ATOM 690 C CA . HIS A 1 89 ? 31.703 -21.839 -29.472 1.00 88.62 89 HIS A CA 1
ATOM 691 C C . HIS A 1 89 ? 31.430 -20.345 -29.268 1.00 88.62 89 HIS A C 1
ATOM 693 O O . HIS A 1 89 ? 32.070 -19.720 -28.422 1.00 88.62 89 HIS A O 1
ATOM 699 N N . GLN A 1 90 ? 30.485 -19.775 -30.020 1.00 91.88 90 GLN A N 1
ATOM 700 C CA . GLN A 1 90 ? 30.145 -18.345 -29.988 1.00 91.88 90 GLN A CA 1
ATOM 701 C C . GLN A 1 90 ? 28.736 -18.121 -29.411 1.00 91.88 90 GLN A C 1
ATOM 703 O O . GLN A 1 90 ? 27.799 -17.861 -30.170 1.00 91.88 90 GLN A O 1
ATOM 708 N N . PRO A 1 91 ? 28.555 -18.232 -28.082 1.00 92.06 91 PRO A N 1
ATOM 709 C CA . PRO A 1 91 ? 27.254 -18.046 -27.458 1.00 92.06 91 PRO A CA 1
ATOM 710 C C . PRO A 1 91 ? 26.789 -16.588 -27.536 1.00 92.06 91 PRO A C 1
ATOM 712 O O . PRO A 1 91 ? 27.582 -15.641 -27.464 1.00 92.06 91 PRO A O 1
ATOM 715 N N . LEU A 1 92 ? 25.474 -16.404 -27.619 1.00 95.12 92 LEU A N 1
ATOM 716 C CA . LEU A 1 92 ? 24.817 -15.112 -27.499 1.00 95.12 92 LEU A CA 1
ATOM 717 C C . LEU A 1 92 ? 24.809 -14.668 -26.032 1.00 95.12 92 LEU A C 1
ATOM 719 O O . LEU A 1 92 ? 24.090 -15.208 -25.193 1.00 95.12 92 LEU A O 1
ATOM 723 N N . GLN A 1 93 ? 25.587 -13.642 -25.718 1.00 95.44 93 GLN A N 1
ATOM 724 C CA . GLN A 1 93 ? 25.498 -12.924 -24.454 1.00 95.44 93 GLN A CA 1
ATOM 725 C C . GLN A 1 93 ? 24.257 -12.032 -24.467 1.00 95.44 93 GLN A C 1
ATOM 727 O O . GLN A 1 93 ? 24.069 -11.276 -25.418 1.00 95.44 93 GLN A O 1
ATOM 732 N N . LYS A 1 94 ? 23.454 -12.063 -23.400 1.00 96.56 94 LYS A N 1
ATOM 733 C CA . LYS A 1 94 ? 22.286 -11.190 -23.210 1.00 96.56 94 LYS A CA 1
ATOM 734 C C . LYS A 1 94 ? 22.214 -10.719 -21.758 1.00 96.56 94 LYS A C 1
ATOM 736 O O . LYS A 1 94 ? 21.941 -11.512 -20.857 1.00 96.56 94 LYS A O 1
ATOM 741 N N . ILE A 1 95 ? 22.450 -9.434 -21.508 1.00 96.50 95 ILE A N 1
ATOM 742 C CA . ILE A 1 95 ? 22.446 -8.883 -20.140 1.00 96.50 95 ILE A CA 1
ATOM 743 C C . ILE A 1 95 ? 21.027 -8.573 -19.635 1.00 96.50 95 ILE A C 1
ATOM 745 O O . ILE A 1 95 ? 20.134 -8.223 -20.408 1.00 96.50 95 ILE A O 1
ATOM 749 N N . ASP A 1 96 ? 20.819 -8.626 -18.316 1.00 96.38 96 ASP A N 1
ATOM 750 C CA . ASP A 1 96 ? 19.659 -7.994 -17.679 1.00 96.38 96 ASP A CA 1
ATOM 751 C C . ASP A 1 96 ? 19.812 -6.469 -17.763 1.00 96.38 96 ASP A C 1
ATOM 753 O O . ASP A 1 96 ? 20.453 -5.824 -16.926 1.00 96.38 96 ASP A O 1
ATOM 757 N N . TRP A 1 97 ? 19.216 -5.890 -18.806 1.00 96.06 97 TRP A N 1
ATOM 758 C CA . TRP A 1 97 ? 19.285 -4.456 -19.061 1.00 96.06 97 TRP A CA 1
ATOM 759 C C . TRP A 1 97 ? 18.709 -3.609 -17.920 1.00 96.06 97 TRP A C 1
ATOM 761 O O . TRP A 1 97 ? 19.226 -2.526 -17.656 1.00 96.06 97 TRP A O 1
ATOM 771 N N . ASN A 1 98 ? 17.690 -4.091 -17.196 1.00 95.50 98 ASN A N 1
ATOM 772 C CA . ASN A 1 98 ? 17.110 -3.329 -16.087 1.00 95.50 98 ASN A CA 1
ATOM 773 C C . ASN A 1 98 ? 18.117 -3.192 -14.941 1.00 95.50 98 ASN A C 1
ATOM 775 O O . ASN A 1 98 ? 18.277 -2.102 -14.391 1.00 95.50 98 ASN A O 1
ATOM 779 N N . ARG A 1 99 ? 18.832 -4.280 -14.623 1.00 94.75 99 ARG A N 1
ATOM 780 C CA . ARG A 1 99 ? 19.919 -4.284 -13.636 1.00 94.75 99 ARG A CA 1
ATOM 781 C C . ARG A 1 99 ? 21.101 -3.428 -14.091 1.00 94.75 99 ARG A C 1
ATOM 783 O O . ARG A 1 99 ? 21.542 -2.565 -13.335 1.00 94.75 99 ARG A O 1
ATOM 790 N N . ARG A 1 100 ? 21.584 -3.620 -15.325 1.00 95.44 100 ARG A N 1
ATOM 791 C CA . ARG A 1 100 ? 22.705 -2.839 -15.879 1.00 95.44 100 ARG A CA 1
ATOM 792 C C . ARG A 1 100 ? 22.400 -1.341 -15.864 1.00 95.44 100 ARG A C 1
ATOM 794 O O . ARG A 1 100 ? 23.223 -0.553 -15.404 1.00 95.44 100 ARG A O 1
ATOM 801 N N . PHE A 1 101 ? 21.228 -0.943 -16.354 1.00 96.50 101 PHE A N 1
ATOM 802 C CA . PHE A 1 101 ? 20.857 0.466 -16.448 1.00 96.50 101 PHE A CA 1
ATOM 803 C C . PHE A 1 101 ? 20.642 1.097 -15.065 1.00 96.50 101 PHE A C 1
ATOM 805 O O . PHE A 1 101 ? 21.082 2.223 -14.846 1.00 96.50 101 PHE A O 1
ATOM 812 N N . ASP A 1 102 ? 20.070 0.365 -14.101 1.00 96.44 102 ASP A N 1
ATOM 813 C CA . ASP A 1 102 ? 20.015 0.801 -12.699 1.00 96.44 102 ASP A CA 1
ATOM 814 C C . ASP A 1 102 ? 21.415 1.051 -12.115 1.00 96.44 102 ASP A C 1
ATOM 816 O O . ASP A 1 102 ? 21.660 2.108 -11.531 1.00 96.44 102 ASP A O 1
ATOM 820 N N . HIS A 1 103 ? 22.359 0.125 -12.316 1.00 95.50 103 HIS A N 1
ATOM 821 C CA . HIS A 1 103 ? 23.742 0.295 -11.865 1.00 95.50 103 HIS A CA 1
ATOM 822 C C . HIS A 1 103 ? 24.418 1.508 -12.526 1.00 95.50 103 HIS A C 1
ATOM 824 O O . HIS A 1 103 ? 25.051 2.302 -11.830 1.00 95.50 103 HIS A O 1
ATOM 830 N N . MET A 1 104 ? 24.233 1.701 -13.840 1.00 95.62 104 MET A N 1
ATOM 831 C CA . MET A 1 104 ? 24.713 2.887 -14.565 1.00 95.62 104 MET A CA 1
ATOM 832 C C . MET A 1 104 ? 24.125 4.184 -13.987 1.00 95.62 104 MET A C 1
ATOM 834 O O . MET A 1 104 ? 24.856 5.161 -13.820 1.00 95.62 104 MET A O 1
ATOM 838 N N . GLN A 1 105 ? 22.830 4.195 -13.641 1.00 97.12 105 GLN A N 1
ATOM 839 C CA . GLN A 1 105 ? 22.172 5.340 -13.004 1.00 97.12 105 GLN A CA 1
ATOM 840 C C . GLN A 1 105 ? 22.737 5.628 -11.605 1.00 97.12 105 GLN A C 1
ATOM 842 O O . GLN A 1 105 ? 23.007 6.789 -11.290 1.00 97.12 105 GLN A O 1
ATOM 847 N N . GLN A 1 106 ? 22.950 4.610 -10.762 1.00 96.06 106 GLN A N 1
ATOM 848 C CA . GLN A 1 106 ? 23.502 4.828 -9.418 1.00 96.06 106 GLN A CA 1
ATOM 849 C C . GLN A 1 106 ? 24.967 5.281 -9.461 1.00 96.06 106 GLN A C 1
ATOM 851 O O . GLN A 1 106 ? 25.350 6.171 -8.704 1.00 96.06 106 GLN A O 1
ATOM 856 N N . HIS A 1 107 ? 25.779 4.710 -10.356 1.00 94.75 107 HIS A N 1
ATOM 857 C CA . HIS A 1 107 ? 27.204 5.023 -10.450 1.00 94.75 107 HIS A CA 1
ATOM 858 C C . HIS A 1 107 ? 27.442 6.424 -11.029 1.00 94.75 107 HIS A C 1
ATOM 860 O O . HIS A 1 107 ? 28.109 7.246 -10.405 1.00 94.75 107 HIS A O 1
ATOM 866 N N . SER A 1 108 ? 26.834 6.761 -12.172 1.00 95.50 108 SER A N 1
ATOM 867 C CA . SER A 1 108 ? 26.900 8.132 -12.701 1.00 95.50 108 SER A CA 1
ATOM 868 C C . SER A 1 108 ? 26.257 9.156 -11.757 1.00 95.50 108 SER A C 1
ATOM 870 O O . SER A 1 108 ? 26.738 10.285 -11.676 1.00 95.50 108 SER A O 1
ATOM 872 N N . GLY A 1 109 ? 25.231 8.762 -10.992 1.00 96.12 109 GLY A N 1
ATOM 873 C CA . GLY A 1 109 ? 24.666 9.595 -9.933 1.00 96.12 109 GLY A CA 1
ATOM 874 C C . GLY A 1 109 ? 25.654 9.886 -8.800 1.00 96.12 109 GLY A C 1
ATOM 875 O O . GLY A 1 109 ? 25.752 11.033 -8.374 1.00 96.12 109 GLY A O 1
ATOM 876 N N . GLN A 1 110 ? 26.447 8.899 -8.366 1.00 95.50 110 GLN A N 1
ATOM 877 C CA . GLN A 1 110 ? 27.510 9.116 -7.379 1.00 95.50 110 GLN A CA 1
ATOM 878 C C . GLN A 1 110 ? 28.558 10.116 -7.884 1.00 95.50 110 GLN A C 1
ATOM 880 O O . GLN A 1 110 ? 28.857 11.069 -7.165 1.00 95.50 110 GLN A O 1
ATOM 885 N N . HIS A 1 111 ? 29.065 9.956 -9.113 1.00 94.25 111 HIS A N 1
ATOM 886 C CA . HIS A 1 111 ? 30.022 10.912 -9.686 1.00 94.25 111 HIS A CA 1
ATOM 887 C C . HIS A 1 111 ? 29.449 12.334 -9.731 1.00 94.25 111 HIS A C 1
ATOM 889 O O . HIS A 1 111 ? 30.135 13.276 -9.339 1.00 94.25 111 HIS A O 1
ATOM 895 N N . LEU A 1 112 ? 28.186 12.491 -10.147 1.00 96.00 112 LEU A N 1
ATOM 896 C CA . LEU A 1 112 ? 27.529 13.796 -10.188 1.00 96.00 112 LEU A CA 1
ATOM 897 C C . LEU A 1 112 ? 27.399 14.427 -8.791 1.00 96.00 112 LEU A C 1
ATOM 899 O O . LEU A 1 112 ? 27.750 15.594 -8.620 1.00 96.00 112 LEU A O 1
ATOM 903 N N . ILE A 1 113 ? 26.935 13.671 -7.789 1.00 96.12 113 ILE A N 1
ATOM 904 C CA . ILE A 1 113 ? 26.797 14.177 -6.414 1.00 96.12 113 ILE A CA 1
ATOM 905 C C . ILE A 1 113 ? 28.167 14.576 -5.859 1.00 96.12 113 ILE A C 1
ATOM 907 O O . ILE A 1 113 ? 28.305 15.687 -5.357 1.00 96.12 113 ILE A O 1
ATOM 911 N N . THR A 1 114 ? 29.191 13.725 -5.991 1.00 94.88 114 THR A N 1
ATOM 912 C CA . THR A 1 114 ? 30.556 14.030 -5.532 1.00 94.88 114 THR A CA 1
ATOM 913 C C . THR A 1 114 ? 31.123 15.277 -6.221 1.00 94.88 114 THR A C 1
ATOM 915 O O . THR A 1 114 ? 31.723 16.121 -5.554 1.00 94.88 114 THR A O 1
ATOM 918 N N . ALA A 1 115 ? 30.899 15.443 -7.528 1.00 93.31 115 ALA A N 1
ATOM 919 C CA . ALA A 1 115 ? 31.345 16.618 -8.271 1.00 93.31 115 ALA A CA 1
ATOM 920 C C . ALA A 1 115 ? 30.703 17.920 -7.776 1.00 93.31 115 ALA A C 1
ATOM 922 O O . A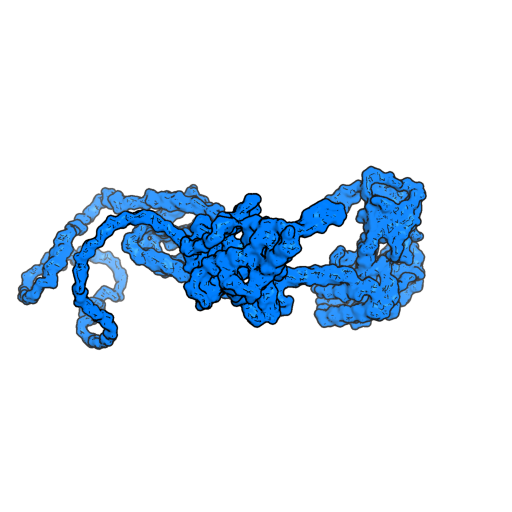LA A 1 115 ? 31.400 18.907 -7.541 1.00 93.31 115 ALA A O 1
ATOM 923 N N . VAL A 1 116 ? 29.377 17.927 -7.605 1.00 95.31 116 VAL A N 1
ATOM 924 C CA . VAL A 1 116 ? 28.632 19.109 -7.147 1.00 95.31 116 VAL A CA 1
ATOM 925 C C . VAL A 1 116 ? 28.947 19.413 -5.677 1.00 95.31 116 VAL A C 1
ATOM 927 O O . VAL A 1 116 ? 29.191 20.571 -5.338 1.00 95.31 116 VAL A O 1
ATOM 930 N N . ALA A 1 117 ? 29.022 18.388 -4.823 1.00 94.06 117 ALA A N 1
ATOM 931 C CA . ALA A 1 117 ? 29.371 18.514 -3.408 1.00 94.06 117 ALA A CA 1
ATOM 932 C C . ALA A 1 117 ? 30.755 19.156 -3.214 1.00 94.06 117 ALA A C 1
ATOM 934 O O . ALA A 1 117 ? 30.899 20.080 -2.412 1.00 94.06 117 ALA A O 1
ATOM 935 N N . LEU A 1 118 ? 31.754 18.747 -4.003 1.00 91.62 118 LEU A N 1
ATOM 936 C CA . LEU A 1 118 ? 33.077 19.365 -3.968 1.00 91.62 118 LEU A CA 1
ATOM 937 C C . LEU A 1 118 ? 33.061 20.788 -4.552 1.00 91.62 118 LEU A C 1
ATOM 939 O O . LEU A 1 118 ? 33.518 21.719 -3.898 1.00 91.62 118 LEU A O 1
ATOM 943 N N . LYS A 1 119 ? 32.517 20.975 -5.763 1.00 91.56 119 LYS A N 1
ATOM 944 C CA . LYS A 1 119 ? 32.620 22.241 -6.515 1.00 91.56 119 LYS A CA 1
ATOM 945 C C . LYS A 1 119 ? 31.860 23.409 -5.880 1.00 91.56 119 LYS A C 1
ATOM 947 O O . LYS A 1 119 ? 32.310 24.544 -6.003 1.00 91.56 119 LYS A O 1
ATOM 952 N N . TYR A 1 120 ? 30.718 23.147 -5.241 1.00 92.38 120 TYR A N 1
ATOM 953 C CA . TYR A 1 120 ? 29.841 24.195 -4.699 1.00 92.38 120 TYR A CA 1
ATOM 954 C C . TYR A 1 120 ? 29.834 24.273 -3.167 1.00 92.38 120 TYR A C 1
ATOM 956 O O . TYR A 1 120 ? 29.552 25.340 -2.632 1.00 92.38 120 TYR A O 1
ATOM 964 N N . PHE A 1 121 ? 30.163 23.181 -2.467 1.00 90.88 121 PHE A N 1
ATOM 965 C CA . PHE A 1 121 ? 30.086 23.105 -1.000 1.00 90.88 121 PHE A CA 1
ATOM 966 C C . PHE A 1 121 ? 31.420 22.718 -0.335 1.00 90.88 121 PHE A C 1
ATOM 968 O O . PHE A 1 121 ? 31.485 22.625 0.887 1.00 90.88 121 PHE A O 1
ATOM 975 N N . ASN A 1 122 ? 32.486 22.501 -1.119 1.00 90.06 122 ASN A N 1
ATOM 976 C CA . ASN A 1 122 ? 33.803 22.046 -0.655 1.00 90.06 122 ASN A CA 1
ATOM 977 C C . ASN A 1 122 ? 33.762 20.743 0.178 1.00 90.06 122 ASN A C 1
ATOM 979 O O . ASN A 1 122 ? 34.596 20.516 1.053 1.00 90.06 122 ASN A O 1
ATOM 983 N N . LEU A 1 123 ? 32.779 19.875 -0.085 1.00 90.31 123 LEU A N 1
ATOM 984 C CA . LEU A 1 123 ? 32.597 18.606 0.619 1.00 90.31 123 LEU A CA 1
ATOM 985 C C . LEU A 1 123 ? 33.354 17.485 -0.104 1.00 90.31 123 LEU A C 1
ATOM 987 O O . LEU A 1 123 ? 32.931 16.998 -1.155 1.00 90.31 123 LEU A O 1
ATOM 991 N N . LEU A 1 124 ? 34.477 17.059 0.475 1.00 90.50 124 LEU A N 1
ATOM 992 C CA . LEU A 1 124 ? 35.286 15.961 -0.050 1.00 90.50 124 LEU A CA 1
ATOM 993 C C . LEU A 1 124 ? 34.556 14.616 0.119 1.00 90.50 124 LEU A C 1
ATOM 995 O O . LEU A 1 124 ? 34.079 14.291 1.205 1.00 90.50 124 LEU A O 1
ATOM 999 N N . THR A 1 125 ? 34.493 13.808 -0.942 1.00 90.56 125 THR A N 1
ATOM 1000 C CA . THR A 1 125 ? 34.067 12.402 -0.849 1.00 90.56 125 THR A CA 1
AT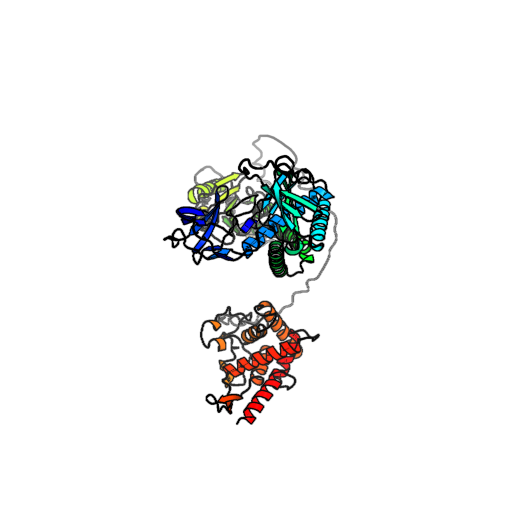OM 1001 C C . THR A 1 125 ? 35.259 11.531 -0.476 1.00 90.56 125 THR A C 1
ATOM 1003 O O . THR A 1 125 ? 36.340 11.691 -1.034 1.00 90.56 125 THR A O 1
ATOM 1006 N N . THR A 1 126 ? 35.053 10.598 0.452 1.00 88.25 126 THR A N 1
ATOM 1007 C CA . THR A 1 126 ? 36.116 9.725 0.980 1.00 88.25 126 THR A CA 1
ATOM 1008 C C . THR A 1 126 ? 35.845 8.235 0.790 1.00 88.25 126 THR A C 1
ATOM 1010 O O . THR A 1 126 ? 36.784 7.447 0.744 1.00 88.25 126 THR A O 1
ATOM 1013 N N . SER A 1 127 ? 34.579 7.831 0.684 1.00 89.19 127 SER A N 1
ATOM 1014 C CA . SER A 1 127 ? 34.169 6.487 0.267 1.00 89.19 127 SER A CA 1
ATOM 1015 C C . SER A 1 127 ? 32.728 6.513 -0.256 1.00 89.19 127 SER A C 1
ATOM 1017 O O . SER A 1 127 ? 32.014 7.502 -0.081 1.00 89.19 127 SER A O 1
ATOM 1019 N N . TRP A 1 128 ? 32.289 5.451 -0.929 1.00 92.19 128 TRP A N 1
ATOM 1020 C CA . TRP A 1 128 ? 30.910 5.286 -1.398 1.00 92.19 128 TRP A CA 1
ATOM 1021 C C . TRP A 1 128 ? 30.524 3.807 -1.440 1.00 92.19 128 TRP A C 1
ATOM 1023 O O . TRP A 1 128 ? 31.380 2.922 -1.446 1.00 92.19 128 TRP A O 1
ATOM 1033 N N . ASN A 1 129 ? 29.221 3.533 -1.476 1.00 92.25 129 ASN A N 1
ATOM 1034 C CA . ASN A 1 129 ? 28.682 2.183 -1.604 1.00 92.25 129 ASN A CA 1
ATOM 1035 C C . ASN A 1 129 ? 27.374 2.202 -2.412 1.00 92.25 129 ASN A C 1
ATOM 1037 O O . ASN A 1 129 ? 26.403 2.868 -2.038 1.00 92.25 129 ASN A O 1
ATOM 1041 N N . LEU A 1 130 ? 27.347 1.453 -3.517 1.00 92.88 130 LEU A N 1
ATOM 1042 C CA . LEU A 1 130 ? 26.190 1.310 -4.402 1.00 92.88 130 LEU A CA 1
ATOM 1043 C C . LEU A 1 130 ? 25.360 0.087 -3.978 1.00 92.88 130 LEU A C 1
ATOM 1045 O O . LEU A 1 130 ? 25.444 -0.991 -4.565 1.00 92.88 130 LEU A O 1
ATOM 1049 N N . GLY A 1 131 ? 24.566 0.254 -2.917 1.00 90.81 131 GLY A N 1
ATOM 1050 C CA . GLY A 1 131 ? 23.725 -0.810 -2.367 1.00 90.81 131 GLY A CA 1
ATOM 1051 C C . GLY A 1 131 ? 22.597 -1.255 -3.309 1.00 90.81 131 GLY A C 1
ATOM 1052 O O . GLY A 1 131 ? 22.280 -0.594 -4.297 1.00 90.81 131 GLY A O 1
ATOM 1053 N N . ALA A 1 132 ? 21.944 -2.378 -2.991 1.00 88.56 132 ALA A N 1
ATOM 1054 C CA . ALA A 1 132 ? 20.913 -2.978 -3.850 1.00 88.56 132 ALA A CA 1
ATOM 1055 C C . ALA A 1 132 ? 19.612 -2.152 -3.961 1.00 88.56 132 ALA A C 1
ATOM 1057 O O . ALA A 1 132 ? 18.987 -2.136 -5.015 1.00 88.56 132 ALA A O 1
ATOM 1058 N N . GLU A 1 133 ? 19.210 -1.456 -2.893 1.00 90.06 133 GLU A N 1
ATOM 1059 C CA . GLU A 1 133 ? 18.024 -0.578 -2.890 1.00 90.06 133 GLU A CA 1
ATOM 1060 C C . GLU A 1 133 ? 18.403 0.893 -2.667 1.00 90.06 133 GLU A C 1
ATOM 1062 O O . GLU A 1 133 ? 17.890 1.763 -3.361 1.00 90.06 133 GLU A O 1
ATOM 1067 N N . ILE A 1 134 ? 19.333 1.183 -1.748 1.00 94.50 134 ILE A N 1
ATOM 1068 C CA . ILE A 1 134 ? 19.783 2.545 -1.407 1.00 94.50 134 ILE A CA 1
ATOM 1069 C C . ILE A 1 134 ? 21.307 2.625 -1.546 1.00 94.50 134 ILE A C 1
ATOM 1071 O O . ILE A 1 134 ? 22.014 1.729 -1.080 1.00 94.50 134 ILE A O 1
ATOM 1075 N N . SER A 1 135 ? 21.800 3.706 -2.150 1.00 95.88 135 SER A N 1
ATOM 1076 C CA . SER A 1 135 ? 23.228 4.008 -2.296 1.00 95.88 135 SER A CA 1
ATOM 1077 C C . SER A 1 135 ? 23.660 5.079 -1.288 1.00 95.88 135 SER A C 1
ATOM 1079 O O . SER A 1 135 ? 22.826 5.832 -0.780 1.00 95.88 135 SER A O 1
ATOM 1081 N N . ASN A 1 136 ? 24.951 5.149 -0.960 1.00 95.12 136 ASN A N 1
ATOM 1082 C CA . ASN A 1 136 ? 25.483 6.153 -0.033 1.00 95.12 136 ASN A CA 1
ATOM 1083 C C . ASN A 1 136 ? 26.891 6.641 -0.400 1.00 95.12 136 ASN A C 1
ATOM 1085 O O . ASN A 1 136 ? 27.640 5.952 -1.094 1.00 95.12 136 ASN A O 1
ATOM 1089 N N . ILE A 1 137 ? 27.217 7.844 0.077 1.00 94.56 137 ILE A N 1
ATOM 1090 C CA . ILE A 1 137 ? 28.493 8.546 -0.105 1.00 94.56 137 ILE A CA 1
ATOM 1091 C C . ILE A 1 137 ? 28.958 9.044 1.270 1.00 94.56 137 ILE A C 1
ATOM 1093 O O . ILE A 1 137 ? 28.181 9.661 1.998 1.00 94.56 137 ILE A O 1
ATOM 1097 N N . GLU A 1 138 ? 30.212 8.783 1.636 1.00 93.25 138 GLU A N 1
ATOM 1098 C CA . GLU A 1 138 ? 30.834 9.262 2.874 1.00 93.25 138 GLU A CA 1
ATOM 1099 C C . GLU A 1 138 ? 31.584 10.577 2.618 1.00 93.25 138 GLU A C 1
ATOM 1101 O O . GLU A 1 138 ? 32.629 10.604 1.957 1.00 93.25 138 GLU A O 1
ATOM 1106 N N . LEU A 1 139 ? 31.042 11.667 3.158 1.00 92.38 139 LEU A N 1
ATOM 1107 C CA . LEU A 1 139 ? 31.557 13.027 3.035 1.00 92.38 139 LEU A CA 1
ATOM 1108 C C . LEU A 1 139 ? 32.398 13.409 4.259 1.00 92.38 139 LEU A C 1
ATOM 1110 O O . LEU A 1 139 ? 32.021 13.115 5.400 1.00 92.38 139 LEU A O 1
ATOM 1114 N N . ASP A 1 140 ? 33.514 14.098 4.024 1.00 89.75 140 ASP A N 1
ATOM 1115 C CA . ASP A 1 140 ? 34.462 14.535 5.057 1.00 89.75 140 ASP A CA 1
ATOM 1116 C C . ASP A 1 140 ? 33.983 15.808 5.775 1.00 89.75 140 ASP A C 1
ATOM 1118 O O . ASP A 1 140 ? 34.559 16.888 5.672 1.00 89.75 140 ASP A O 1
ATOM 1122 N N . SER A 1 141 ? 32.850 15.695 6.467 1.00 85.50 141 SER A N 1
ATOM 1123 C CA . SER A 1 141 ? 32.297 16.750 7.316 1.00 85.50 141 SER A CA 1
ATOM 1124 C C . SER A 1 141 ? 31.568 16.154 8.518 1.00 85.50 141 SER A C 1
ATOM 1126 O O . SER A 1 141 ? 30.915 15.111 8.415 1.00 85.50 141 SER A O 1
ATOM 1128 N N . THR A 1 142 ? 31.663 16.843 9.656 1.00 76.00 142 THR A N 1
ATOM 1129 C CA . THR A 1 142 ? 31.056 16.459 10.940 1.00 76.00 142 THR A CA 1
ATOM 1130 C C . THR A 1 142 ? 29.614 16.936 11.098 1.00 76.00 142 THR A C 1
ATOM 1132 O O . THR A 1 142 ? 28.876 16.367 11.907 1.00 76.00 142 THR A O 1
ATOM 1135 N N . GLN A 1 143 ? 29.212 17.978 10.362 1.00 71.75 143 GLN A N 1
ATOM 1136 C CA . GLN A 1 143 ? 27.874 18.570 10.404 1.00 71.75 143 GLN A CA 1
ATOM 1137 C C . GLN A 1 143 ? 27.493 19.084 9.011 1.00 71.75 143 GLN A C 1
ATOM 1139 O O . GLN A 1 143 ? 28.015 20.093 8.545 1.00 71.75 143 GLN A O 1
ATOM 1144 N N . ILE A 1 144 ? 26.564 18.389 8.356 1.00 84.69 144 ILE A N 1
ATOM 1145 C CA . ILE A 1 144 ? 25.889 18.860 7.143 1.00 84.69 144 ILE A CA 1
ATOM 1146 C C . ILE A 1 144 ? 24.459 19.211 7.559 1.00 84.69 144 ILE A C 1
ATOM 1148 O O . ILE A 1 144 ? 23.773 18.362 8.128 1.00 84.69 144 ILE A O 1
ATOM 1152 N N . THR A 1 145 ? 24.030 20.454 7.332 1.00 88.94 145 THR A N 1
ATOM 1153 C CA . THR A 1 145 ? 22.660 20.895 7.646 1.00 88.94 145 THR A CA 1
ATOM 1154 C C . THR A 1 145 ? 21.674 20.399 6.593 1.00 88.94 145 THR A C 1
ATOM 1156 O O . THR A 1 145 ? 22.045 20.236 5.430 1.00 88.94 145 THR A O 1
ATOM 1159 N N . ASP A 1 146 ? 20.407 20.216 6.972 1.00 90.19 146 ASP A N 1
ATOM 1160 C CA . ASP A 1 146 ? 19.357 19.805 6.029 1.00 90.19 146 ASP A CA 1
ATOM 1161 C C . ASP A 1 146 ? 19.214 20.804 4.863 1.00 90.19 146 ASP A C 1
ATOM 1163 O O . ASP A 1 146 ? 19.114 20.393 3.712 1.00 90.19 146 ASP A O 1
ATOM 1167 N N . GLU A 1 147 ? 19.362 22.107 5.127 1.00 91.75 147 GLU A N 1
ATOM 1168 C CA . GLU A 1 147 ? 19.413 23.154 4.095 1.00 91.75 147 GLU A CA 1
ATOM 1169 C C . GLU A 1 147 ? 20.560 22.939 3.086 1.00 91.75 147 GLU A C 1
ATOM 1171 O O . GLU A 1 147 ? 20.368 23.088 1.880 1.00 91.75 147 GLU A O 1
ATOM 1176 N N . THR A 1 148 ? 21.747 22.520 3.547 1.00 92.19 148 THR A N 1
ATOM 1177 C CA . THR A 1 148 ? 22.873 22.193 2.650 1.00 92.19 148 THR A CA 1
ATOM 1178 C C . THR A 1 148 ? 22.541 20.981 1.773 1.00 92.19 148 THR A C 1
ATOM 1180 O O . THR A 1 148 ? 22.925 20.938 0.605 1.00 92.19 148 THR A O 1
ATOM 1183 N N . ILE A 1 149 ? 21.809 19.997 2.311 1.00 93.56 149 ILE A N 1
ATOM 1184 C CA . ILE A 1 149 ? 21.362 18.808 1.567 1.00 93.56 149 ILE A CA 1
ATOM 1185 C C . ILE A 1 149 ? 20.324 19.203 0.508 1.00 93.56 149 ILE A C 1
ATOM 1187 O O . ILE A 1 149 ? 20.421 18.741 -0.627 1.00 93.56 149 ILE A O 1
ATOM 1191 N N . GLU A 1 150 ? 19.372 20.078 0.835 1.00 95.12 150 GLU A N 1
ATOM 1192 C CA . GLU A 1 150 ? 18.373 20.583 -0.116 1.00 95.12 150 GLU A CA 1
ATOM 1193 C C . GLU A 1 150 ? 19.021 21.390 -1.252 1.00 95.12 150 GLU A C 1
ATOM 1195 O O . GLU A 1 150 ? 18.749 21.129 -2.426 1.00 95.12 150 GLU A O 1
ATOM 1200 N N . GLN A 1 151 ? 19.951 22.298 -0.933 1.00 95.88 151 GLN A N 1
ATOM 1201 C CA . GLN A 1 151 ? 20.704 23.056 -1.939 1.00 95.88 151 GLN A CA 1
ATOM 1202 C C . GLN A 1 151 ? 21.574 22.142 -2.823 1.00 95.88 151 GLN A C 1
ATOM 1204 O O . GLN A 1 151 ? 21.655 22.349 -4.038 1.00 95.88 151 GLN A O 1
ATOM 1209 N N . LEU A 1 152 ? 22.200 21.110 -2.244 1.00 96.12 152 LEU A N 1
ATOM 1210 C CA . LEU A 1 152 ? 22.962 20.102 -2.986 1.00 96.12 152 LEU A CA 1
ATOM 1211 C C . LEU A 1 152 ? 22.058 19.283 -3.918 1.00 96.12 152 LEU A C 1
ATOM 1213 O O . LEU A 1 152 ? 22.396 19.114 -5.089 1.00 96.12 152 LEU A O 1
ATOM 1217 N N . GLU A 1 153 ? 20.902 18.811 -3.440 1.00 97.62 153 GLU A N 1
ATOM 1218 C CA . GLU A 1 153 ? 19.921 18.095 -4.264 1.00 97.62 153 GLU A CA 1
ATOM 1219 C C . GLU A 1 153 ? 19.437 18.964 -5.429 1.00 97.62 153 GLU A C 1
ATOM 1221 O O . GLU A 1 153 ? 19.397 18.494 -6.570 1.00 97.62 153 GLU A O 1
ATOM 1226 N N . GLN A 1 154 ? 19.121 20.236 -5.170 1.00 97.25 154 GLN A N 1
ATOM 1227 C CA . GLN A 1 154 ? 18.710 21.175 -6.208 1.00 97.25 154 GLN A CA 1
ATOM 1228 C C . GLN A 1 154 ? 19.810 21.332 -7.266 1.00 97.25 154 GLN A C 1
ATOM 1230 O O . GLN A 1 154 ? 19.546 21.124 -8.449 1.00 97.25 154 GLN A O 1
ATOM 1235 N N . LYS A 1 155 ? 21.056 21.623 -6.865 1.00 96.69 155 LYS A N 1
ATOM 1236 C CA . LYS A 1 155 ? 22.181 21.803 -7.802 1.00 96.69 155 LYS A CA 1
ATOM 1237 C C . LYS A 1 155 ? 22.491 20.539 -8.604 1.00 96.69 155 LYS A C 1
ATOM 1239 O O . LYS A 1 155 ? 22.792 20.630 -9.792 1.00 96.69 155 LYS A O 1
ATOM 1244 N N . VAL A 1 156 ? 22.380 19.359 -7.994 1.00 97.06 156 VAL A N 1
ATOM 1245 C CA . VAL A 1 156 ? 22.530 18.071 -8.688 1.00 97.06 156 VAL A CA 1
ATOM 1246 C C . VAL A 1 156 ? 21.446 17.892 -9.757 1.00 97.06 156 VAL A C 1
ATOM 1248 O O . VAL A 1 156 ? 21.766 17.548 -10.894 1.00 97.06 156 VAL A O 1
ATOM 1251 N N . ASN A 1 157 ? 20.178 18.168 -9.440 1.00 97.56 157 ASN A N 1
ATOM 1252 C CA . ASN A 1 157 ? 19.087 18.033 -10.411 1.00 97.56 157 ASN A CA 1
ATOM 1253 C C . ASN A 1 157 ? 19.098 19.135 -11.488 1.00 97.56 157 ASN A C 1
ATOM 1255 O O . ASN A 1 157 ? 18.779 18.844 -12.638 1.00 97.56 157 ASN A O 1
ATOM 1259 N N . GLU A 1 158 ? 19.554 20.354 -11.186 1.00 96.62 158 GLU A N 1
ATOM 1260 C CA . GLU A 1 158 ? 19.833 21.384 -12.202 1.00 96.62 158 GLU A CA 1
ATOM 1261 C C . GLU A 1 158 ? 20.843 20.874 -13.247 1.00 96.62 158 GLU A C 1
ATOM 1263 O O . GLU A 1 158 ? 20.601 20.997 -14.446 1.00 96.62 158 GLU A O 1
ATOM 1268 N N . LYS A 1 159 ? 21.925 20.199 -12.825 1.00 95.50 159 LYS A N 1
ATOM 1269 C CA . LYS A 1 159 ? 22.892 19.586 -13.757 1.00 95.50 159 LYS A CA 1
ATOM 1270 C C . LYS A 1 159 ? 22.324 18.413 -14.562 1.00 95.50 159 LYS A C 1
ATOM 1272 O O . LYS A 1 159 ? 22.742 18.205 -15.698 1.00 95.50 159 LYS A O 1
ATOM 1277 N N . ILE A 1 160 ? 21.344 17.680 -14.029 1.00 96.19 160 ILE A N 1
ATOM 1278 C CA . ILE A 1 160 ? 20.590 16.670 -14.796 1.00 96.19 160 ILE A CA 1
ATOM 1279 C C . ILE A 1 160 ? 19.758 17.338 -15.902 1.00 96.19 160 ILE A C 1
ATOM 1281 O O . ILE A 1 160 ? 19.753 16.851 -17.035 1.00 96.19 160 ILE A O 1
ATOM 1285 N N . LEU A 1 161 ? 19.106 18.467 -15.601 1.00 95.81 161 LEU A N 1
ATOM 1286 C CA . LEU A 1 161 ? 18.302 19.237 -16.559 1.00 95.81 161 LEU A CA 1
ATOM 1287 C C . LEU A 1 161 ? 19.149 19.918 -17.646 1.00 95.81 161 LEU A C 1
ATOM 1289 O O . LEU A 1 161 ? 18.697 20.016 -18.783 1.00 95.81 161 LEU A O 1
ATOM 1293 N N . GLU A 1 162 ? 20.387 20.315 -17.336 1.00 95.00 162 GLU A N 1
ATOM 1294 C CA . GLU A 1 162 ? 21.368 20.790 -18.328 1.00 95.00 162 GLU A CA 1
ATOM 1295 C C . GLU A 1 162 ? 21.773 19.711 -19.357 1.00 95.00 162 GLU A C 1
ATOM 1297 O O . GLU A 1 162 ? 22.376 20.044 -20.374 1.00 95.00 162 GLU A O 1
ATOM 1302 N N . ASN A 1 163 ? 21.421 18.432 -19.138 1.00 93.94 163 ASN A N 1
ATOM 1303 C CA . ASN A 1 163 ? 21.660 17.322 -20.073 1.00 93.94 163 ASN A CA 1
ATOM 1304 C C . ASN A 1 163 ? 23.147 17.166 -20.472 1.00 93.94 163 ASN A C 1
ATOM 1306 O O . ASN A 1 163 ? 23.463 16.803 -21.606 1.00 93.94 163 ASN A O 1
ATOM 1310 N N . LEU A 1 164 ? 24.066 17.428 -19.534 1.00 92.81 164 LEU A N 1
ATOM 1311 C CA . LEU A 1 164 ? 25.504 17.353 -19.802 1.00 92.81 164 LEU A CA 1
ATOM 1312 C C . LEU A 1 164 ? 25.906 15.923 -20.234 1.00 92.81 164 LEU A C 1
ATOM 1314 O O . LEU A 1 164 ? 25.518 14.951 -19.570 1.00 92.81 164 LEU A O 1
ATOM 1318 N N . PRO A 1 165 ? 26.681 15.760 -21.319 1.00 95.56 165 PRO A N 1
ATOM 1319 C CA . PRO A 1 165 ? 27.172 14.463 -21.754 1.00 95.56 165 PRO A CA 1
ATOM 1320 C C . PRO A 1 165 ? 28.226 13.910 -20.785 1.00 95.56 165 PRO A C 1
ATOM 1322 O O . PRO A 1 165 ? 29.013 14.646 -20.181 1.00 95.56 165 PRO A O 1
ATOM 1325 N N . ILE A 1 166 ? 28.263 12.580 -20.679 1.00 94.50 166 ILE A N 1
ATOM 1326 C CA . ILE A 1 166 ? 29.347 11.849 -20.022 1.00 94.50 166 ILE A CA 1
ATOM 1327 C C . ILE A 1 166 ? 30.180 11.169 -21.106 1.00 94.50 166 ILE A C 1
ATOM 1329 O O . ILE A 1 166 ? 29.674 10.332 -21.856 1.00 94.50 166 ILE A O 1
ATOM 1333 N N . THR A 1 167 ? 31.465 11.506 -21.177 1.00 92.31 167 THR A N 1
ATOM 1334 C CA . THR A 1 167 ? 32.407 10.942 -22.149 1.00 92.31 167 THR A CA 1
ATOM 1335 C C . THR A 1 167 ? 33.443 10.048 -21.473 1.00 92.31 167 THR A C 1
ATOM 1337 O O . THR A 1 167 ? 33.778 10.207 -20.297 1.00 92.31 167 THR A O 1
ATOM 1340 N N . ILE A 1 168 ? 33.939 9.067 -22.229 1.00 89.00 168 ILE A N 1
ATOM 1341 C CA . ILE A 1 168 ? 34.986 8.135 -21.802 1.00 89.00 168 ILE A CA 1
ATOM 1342 C C . ILE A 1 168 ? 36.211 8.398 -22.674 1.00 89.00 168 ILE A C 1
ATOM 1344 O O . ILE A 1 168 ? 36.114 8.380 -23.900 1.00 89.00 168 ILE A O 1
ATOM 1348 N N . SER A 1 169 ? 37.362 8.604 -22.045 1.00 87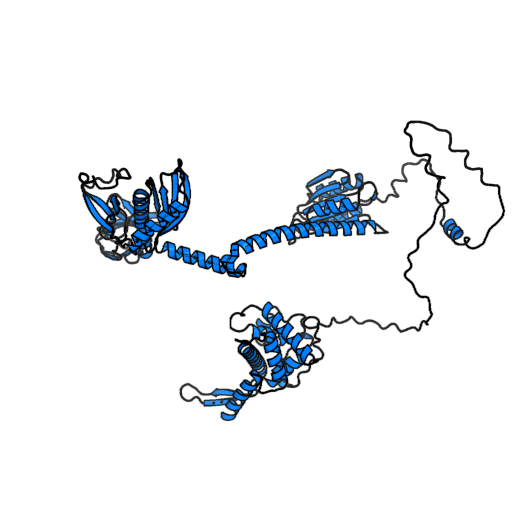.50 169 SER A N 1
ATOM 1349 C CA . SER A 1 169 ? 38.657 8.727 -22.717 1.00 87.50 169 SER A CA 1
ATOM 1350 C C . SER A 1 169 ? 39.688 7.814 -22.064 1.00 87.50 169 SER A C 1
ATOM 1352 O O . SER A 1 169 ? 39.577 7.497 -20.880 1.00 87.50 169 SER A O 1
ATOM 1354 N N . TYR A 1 170 ? 40.711 7.429 -22.819 1.00 85.12 170 TYR A N 1
ATOM 1355 C CA . TYR A 1 170 ? 41.873 6.712 -22.303 1.00 85.12 170 TYR A CA 1
ATOM 1356 C C . TYR A 1 170 ? 43.071 7.670 -22.329 1.00 85.12 170 TYR A C 1
ATOM 1358 O O . TYR A 1 170 ? 43.296 8.320 -23.348 1.00 85.12 170 TYR A O 1
ATOM 1366 N N . ARG A 1 171 ? 43.770 7.815 -21.199 1.00 79.56 171 ARG A N 1
ATOM 1367 C CA . ARG A 1 171 ? 44.898 8.746 -20.992 1.00 79.56 171 ARG A CA 1
ATOM 1368 C C . ARG A 1 171 ? 46.074 7.991 -20.390 1.00 79.56 171 ARG A C 1
ATOM 1370 O O . ARG A 1 171 ? 45.851 7.135 -19.535 1.00 79.56 171 ARG A O 1
ATOM 1377 N N . ASP A 1 172 ? 47.293 8.313 -20.792 1.00 76.38 172 ASP A N 1
ATOM 1378 C CA . ASP A 1 172 ? 48.486 7.713 -20.194 1.00 76.38 172 ASP A CA 1
ATOM 1379 C C . ASP A 1 172 ? 48.782 8.326 -18.815 1.00 76.38 172 ASP A C 1
ATOM 1381 O O . ASP A 1 172 ? 48.309 9.418 -18.488 1.00 76.38 172 ASP A O 1
ATOM 1385 N N . LYS A 1 173 ? 49.530 7.603 -17.971 1.00 66.44 173 LYS A N 1
ATOM 1386 C CA . LYS A 1 173 ? 49.754 7.989 -16.561 1.00 66.44 173 LYS A CA 1
ATOM 1387 C C . LYS A 1 173 ? 50.480 9.331 -16.374 1.00 66.44 173 LYS A C 1
ATOM 1389 O O . LYS A 1 173 ? 50.358 9.924 -15.305 1.00 66.44 173 LYS A O 1
ATOM 1394 N N . ASP A 1 174 ? 51.180 9.811 -17.398 1.00 65.88 174 ASP A N 1
ATOM 1395 C CA . ASP A 1 174 ? 51.984 11.037 -17.348 1.00 65.88 174 ASP A CA 1
ATOM 1396 C C . ASP A 1 174 ? 51.171 12.323 -17.633 1.00 65.88 174 ASP A C 1
ATOM 1398 O O . ASP A 1 174 ? 51.650 13.424 -17.374 1.00 65.88 174 ASP A O 1
ATOM 1402 N N . ASP A 1 175 ? 49.925 12.205 -18.117 1.00 66.56 175 ASP A N 1
ATOM 1403 C CA . ASP A 1 175 ? 49.049 13.328 -18.502 1.00 66.56 175 ASP A CA 1
ATOM 1404 C C . ASP A 1 175 ? 47.766 13.370 -17.644 1.00 66.56 175 ASP A C 1
ATOM 1406 O O . ASP A 1 175 ? 46.646 13.162 -18.120 1.00 66.56 175 ASP A O 1
ATOM 1410 N N . LEU A 1 176 ? 47.944 13.585 -16.332 1.00 66.38 176 LEU A N 1
ATOM 1411 C CA . LEU A 1 176 ? 46.867 13.539 -15.326 1.00 66.38 176 LEU A CA 1
ATOM 1412 C C . LEU A 1 176 ? 46.648 14.849 -14.542 1.00 66.38 176 LEU A C 1
ATOM 1414 O O . LEU A 1 176 ? 45.911 14.852 -13.556 1.00 66.38 176 LEU A O 1
ATOM 1418 N N . ALA A 1 177 ? 47.268 15.960 -14.949 1.00 64.44 177 ALA A N 1
ATOM 1419 C CA . ALA A 1 177 ? 47.276 17.212 -14.178 1.00 64.44 177 ALA A CA 1
ATOM 1420 C C . ALA A 1 177 ? 45.887 17.864 -13.986 1.00 64.44 177 ALA A C 1
ATOM 1422 O O . ALA A 1 177 ? 45.695 18.625 -13.040 1.00 64.44 177 ALA A O 1
ATOM 1423 N N . ASP A 1 178 ? 44.917 17.570 -14.859 1.00 67.88 178 ASP A N 1
ATOM 1424 C CA . ASP A 1 178 ? 43.541 18.082 -14.805 1.00 67.88 178 ASP A CA 1
ATOM 1425 C C . ASP A 1 178 ? 42.510 17.052 -14.295 1.00 67.88 178 ASP A C 1
ATOM 1427 O O . ASP A 1 178 ? 41.299 17.273 -14.398 1.00 67.88 178 ASP A O 1
ATOM 1431 N N . ILE A 1 179 ? 42.971 15.920 -13.750 1.00 67.31 179 ILE A N 1
ATOM 1432 C CA . ILE A 1 179 ? 42.133 14.801 -13.304 1.00 67.31 179 ILE A CA 1
ATOM 1433 C C . ILE A 1 179 ? 42.080 14.742 -11.775 1.00 67.31 179 ILE A C 1
ATOM 1435 O O . ILE A 1 179 ? 43.101 14.761 -11.087 1.00 67.31 179 ILE A O 1
ATOM 1439 N N . ARG A 1 180 ? 40.869 14.613 -11.219 1.00 65.25 180 ARG A N 1
ATOM 1440 C CA . ARG A 1 180 ? 40.659 14.553 -9.770 1.00 65.25 180 ARG A CA 1
ATOM 1441 C C . ARG A 1 180 ? 41.071 13.185 -9.215 1.00 65.25 180 ARG A C 1
ATOM 1443 O O . ARG A 1 180 ? 40.280 12.243 -9.183 1.00 65.25 180 ARG A O 1
ATOM 1450 N N . GLN A 1 181 ? 42.303 13.086 -8.727 1.00 59.88 181 GLN A N 1
ATOM 1451 C CA . GLN A 1 181 ? 42.798 11.913 -8.004 1.00 59.88 181 GLN A CA 1
ATOM 1452 C C . GLN A 1 181 ? 42.319 11.940 -6.540 1.00 59.88 181 GLN A C 1
ATOM 1454 O O . GLN A 1 181 ? 42.968 12.512 -5.671 1.00 59.88 181 GLN A O 1
ATOM 1459 N N . GLN A 1 182 ? 41.154 11.342 -6.265 1.00 53.03 182 GLN A N 1
ATOM 1460 C CA . GLN A 1 182 ? 40.618 11.170 -4.898 1.00 53.03 182 GLN A CA 1
ATOM 1461 C C . GLN A 1 182 ? 40.931 9.800 -4.266 1.00 53.03 182 GLN A C 1
ATOM 1463 O O . GLN A 1 182 ? 40.596 9.579 -3.105 1.00 53.03 182 GLN A O 1
ATOM 1468 N N . MET A 1 183 ? 41.567 8.886 -5.001 1.00 49.28 183 MET A N 1
ATOM 1469 C CA . MET A 1 183 ? 42.028 7.591 -4.493 1.00 49.28 183 MET A CA 1
ATOM 1470 C C . MET A 1 183 ? 43.385 7.234 -5.093 1.00 49.28 183 MET A C 1
ATOM 1472 O O . MET A 1 183 ? 43.647 7.538 -6.258 1.00 49.28 183 MET A O 1
ATOM 1476 N N . GLU A 1 184 ? 44.201 6.534 -4.306 1.00 44.53 184 GLU A N 1
ATOM 1477 C CA . GLU A 1 184 ? 45.362 5.797 -4.803 1.00 44.53 184 GLU A CA 1
ATOM 1478 C C . GLU A 1 184 ? 44.899 4.802 -5.878 1.00 44.53 184 GLU A C 1
ATOM 1480 O O . GLU A 1 184 ? 43.903 4.090 -5.712 1.00 44.53 184 GLU A O 1
ATOM 1485 N N . LEU A 1 185 ? 45.592 4.791 -7.017 1.00 53.28 185 LEU A N 1
ATOM 1486 C CA . LEU A 1 185 ? 45.320 3.848 -8.097 1.00 53.28 185 LEU A CA 1
ATOM 1487 C C . LEU A 1 185 ? 45.751 2.443 -7.647 1.00 53.28 185 LEU A C 1
ATOM 1489 O O . LEU A 1 185 ? 46.904 2.296 -7.252 1.00 53.28 185 LEU A O 1
ATOM 1493 N N . PRO A 1 186 ? 44.887 1.412 -7.738 1.00 46.97 186 PRO A N 1
ATOM 1494 C CA . PRO A 1 186 ? 45.285 0.038 -7.438 1.00 46.97 186 PRO A CA 1
ATOM 1495 C C . PRO A 1 186 ? 46.517 -0.399 -8.240 1.00 46.97 186 PRO A C 1
ATOM 1497 O O . PRO A 1 186 ? 46.541 -0.214 -9.461 1.00 46.97 186 PRO A O 1
ATOM 1500 N N . ASP A 1 187 ? 47.488 -1.033 -7.574 1.00 45.09 187 ASP A N 1
ATOM 1501 C CA . ASP A 1 187 ? 48.748 -1.514 -8.174 1.00 45.09 187 ASP A CA 1
ATOM 1502 C C . ASP A 1 187 ? 48.524 -2.435 -9.391 1.00 45.09 187 ASP A C 1
ATOM 1504 O O . ASP A 1 187 ? 49.317 -2.458 -10.334 1.00 45.09 187 ASP A O 1
ATOM 1508 N N . ASP A 1 188 ? 47.385 -3.134 -9.424 1.00 47.69 188 ASP A N 1
ATOM 1509 C CA . ASP A 1 188 ? 46.954 -4.014 -10.517 1.00 47.69 188 ASP A CA 1
ATOM 1510 C C . ASP A 1 188 ? 46.754 -3.283 -11.864 1.00 47.69 188 ASP A C 1
ATOM 1512 O O . ASP A 1 188 ? 46.706 -3.913 -12.926 1.00 47.69 188 ASP A O 1
ATOM 1516 N N . LEU A 1 189 ? 46.657 -1.946 -11.868 1.00 51.53 189 LEU A N 1
ATOM 1517 C CA . LEU A 1 189 ? 46.593 -1.119 -13.079 1.00 51.53 189 LEU A CA 1
ATOM 1518 C C . LEU A 1 189 ? 47.985 -0.913 -13.704 1.00 51.53 189 LEU A C 1
ATOM 1520 O O . LEU A 1 189 ? 48.423 0.210 -13.960 1.00 51.53 189 LEU A O 1
ATOM 1524 N N . ASN A 1 190 ? 48.641 -2.018 -14.062 1.00 44.81 190 ASN A N 1
ATOM 1525 C CA . ASN A 1 190 ? 49.848 -2.050 -14.904 1.00 44.81 190 ASN A CA 1
ATOM 1526 C C . ASN A 1 190 ? 49.569 -1.771 -16.402 1.00 44.81 190 ASN A C 1
ATOM 1528 O O . ASN A 1 190 ? 50.447 -1.910 -17.255 1.00 44.81 190 ASN A O 1
ATOM 1532 N N . ALA A 1 191 ? 48.351 -1.342 -16.747 1.00 52.66 191 ALA A N 1
ATOM 1533 C CA . ALA A 1 191 ? 48.037 -0.803 -18.066 1.00 52.66 191 ALA A CA 1
ATOM 1534 C C . ALA A 1 191 ? 48.639 0.604 -18.224 1.00 52.66 191 ALA A C 1
ATOM 1536 O O . ALA A 1 191 ? 48.527 1.434 -17.322 1.00 52.66 191 ALA A O 1
ATOM 1537 N N . HIS A 1 192 ? 49.249 0.880 -19.380 1.00 53.75 192 HIS A N 1
ATOM 1538 C CA . HIS A 1 192 ? 49.848 2.191 -19.670 1.00 53.75 192 HIS A CA 1
ATOM 1539 C C . HIS A 1 192 ? 48.785 3.307 -19.757 1.00 53.75 192 HIS A C 1
ATOM 1541 O O . HIS A 1 192 ? 49.044 4.428 -19.329 1.00 53.75 192 HIS A O 1
ATOM 1547 N N . SER A 1 193 ? 47.563 2.960 -20.188 1.00 70.00 193 SER A N 1
ATOM 1548 C CA . SER A 1 193 ? 46.420 3.870 -20.319 1.00 70.00 193 SER A CA 1
ATOM 1549 C C . SER A 1 193 ? 45.356 3.668 -19.224 1.00 70.00 193 SER A C 1
ATOM 1551 O O . SER A 1 193 ? 44.815 2.566 -19.070 1.00 70.00 193 SER A O 1
ATOM 1553 N N . LEU A 1 194 ? 44.964 4.741 -18.539 1.00 76.94 194 LEU A N 1
ATOM 1554 C CA . LEU A 1 194 ? 43.860 4.806 -17.579 1.00 76.94 194 LEU A CA 1
ATOM 1555 C C . LEU A 1 194 ? 42.540 5.209 -18.252 1.00 76.94 194 LEU A C 1
ATOM 1557 O O . LEU A 1 194 ? 42.508 6.092 -19.107 1.00 76.94 194 LEU A O 1
ATOM 1561 N N . ARG A 1 195 ? 41.426 4.597 -17.827 1.00 83.88 195 ARG A N 1
ATOM 1562 C CA . ARG A 1 195 ? 40.070 4.960 -18.275 1.00 83.88 195 ARG A CA 1
ATOM 1563 C C . ARG A 1 195 ? 39.530 6.120 -17.441 1.00 83.88 195 ARG A C 1
ATOM 1565 O O . ARG A 1 195 ? 39.230 5.950 -16.259 1.00 83.88 195 ARG A O 1
ATOM 1572 N N . ILE A 1 196 ? 39.377 7.274 -18.077 1.00 87.25 196 ILE A N 1
ATOM 1573 C CA . ILE A 1 196 ? 38.877 8.509 -17.473 1.00 87.25 196 ILE A CA 1
ATOM 1574 C C . ILE A 1 196 ? 37.433 8.737 -17.912 1.00 87.25 196 ILE A C 1
ATOM 1576 O O . ILE A 1 196 ? 37.120 8.721 -19.104 1.00 87.25 196 ILE A O 1
ATOM 1580 N N . VAL A 1 197 ? 36.561 8.962 -16.935 1.00 89.44 197 VAL A N 1
ATOM 1581 C CA . VAL A 1 197 ? 35.154 9.316 -17.125 1.00 89.44 197 VAL A CA 1
ATOM 1582 C C . VAL A 1 197 ? 35.014 10.806 -16.845 1.00 89.44 197 VAL A C 1
ATOM 1584 O O . VAL A 1 197 ? 35.368 11.274 -15.759 1.00 89.44 197 VAL A O 1
ATOM 1587 N N . SER A 1 198 ? 34.521 11.543 -17.837 1.00 91.69 198 SER A N 1
ATOM 1588 C CA . SER A 1 198 ? 34.377 12.998 -17.787 1.00 91.69 198 SER A CA 1
ATOM 1589 C C . SER A 1 198 ? 32.905 13.388 -17.862 1.00 91.69 198 SER A C 1
ATOM 1591 O O . SER A 1 198 ? 32.219 13.004 -18.805 1.00 91.69 198 SER A O 1
ATOM 1593 N N . ILE A 1 199 ? 32.431 14.173 -16.896 1.00 93.00 199 ILE A N 1
ATOM 1594 C CA . ILE A 1 199 ? 31.155 14.891 -16.984 1.00 93.00 199 ILE A CA 1
ATOM 1595 C C . ILE A 1 199 ? 31.489 16.283 -17.521 1.00 93.00 199 ILE A C 1
ATOM 1597 O O . ILE A 1 199 ? 32.264 17.011 -16.891 1.00 93.00 199 ILE A O 1
ATOM 1601 N N . GLU A 1 200 ? 30.947 16.643 -18.687 1.00 89.94 200 GLU A N 1
ATOM 1602 C CA . GLU A 1 200 ? 31.320 17.878 -19.387 1.00 89.94 200 GLU A CA 1
ATOM 1603 C C . GLU A 1 200 ? 31.241 19.120 -18.482 1.00 89.94 200 GLU A C 1
ATOM 1605 O O . GLU A 1 200 ? 30.267 19.327 -17.760 1.00 89.94 200 GLU A O 1
ATOM 1610 N N . SER A 1 201 ? 32.287 19.957 -18.514 1.00 83.88 201 SER A N 1
ATOM 1611 C CA . SER A 1 201 ? 32.449 21.191 -17.715 1.00 83.88 201 SER A CA 1
ATOM 1612 C C . SER A 1 201 ? 32.406 21.043 -16.177 1.00 83.88 201 SER A C 1
ATOM 1614 O O . SER A 1 201 ? 32.523 22.041 -15.450 1.00 83.88 201 SER A O 1
ATOM 1616 N N . LEU A 1 202 ? 32.265 19.818 -15.657 1.00 86.81 202 LEU A N 1
ATOM 1617 C CA . LEU A 1 202 ? 32.011 19.572 -14.241 1.00 86.81 202 LEU A CA 1
ATOM 1618 C C . LEU A 1 202 ? 33.095 18.743 -13.549 1.00 86.81 202 LEU A C 1
ATOM 1620 O O . LEU A 1 202 ? 33.552 19.168 -12.490 1.00 86.81 202 LEU A O 1
ATOM 1624 N N . ASP A 1 203 ? 33.479 17.586 -14.099 1.00 87.62 203 ASP A N 1
ATOM 1625 C CA . ASP A 1 203 ? 34.323 16.619 -13.383 1.00 87.62 203 ASP A CA 1
ATOM 1626 C C . ASP A 1 203 ? 35.076 15.649 -14.308 1.00 87.62 203 ASP A C 1
ATOM 1628 O O . ASP A 1 203 ? 34.577 15.300 -15.379 1.00 87.62 203 ASP A O 1
ATOM 1632 N N . LYS A 1 204 ? 36.241 15.160 -13.867 1.00 88.81 204 LYS A N 1
ATOM 1633 C CA . LYS A 1 204 ? 37.052 14.136 -14.551 1.00 88.81 204 LYS A CA 1
ATOM 1634 C C . LYS A 1 204 ? 37.683 13.198 -13.526 1.00 88.81 204 LYS A C 1
ATOM 1636 O O . LYS A 1 204 ? 38.495 13.639 -12.715 1.00 88.81 204 LYS A O 1
ATOM 1641 N N . ASN A 1 205 ? 37.348 11.908 -13.577 1.00 85.50 205 ASN A N 1
ATOM 1642 C CA . ASN A 1 205 ? 37.873 10.904 -12.640 1.00 85.50 205 ASN A CA 1
ATOM 1643 C C . ASN A 1 205 ? 38.340 9.633 -13.358 1.00 85.50 205 ASN A C 1
ATOM 1645 O O . ASN A 1 205 ? 37.693 9.217 -14.324 1.00 85.50 205 ASN A O 1
ATOM 1649 N N . PRO A 1 206 ? 39.374 8.941 -12.848 1.00 85.00 206 PRO A N 1
ATOM 1650 C CA . PRO A 1 206 ? 39.634 7.562 -13.235 1.00 85.00 206 PRO A CA 1
ATOM 1651 C C . PRO A 1 206 ? 38.498 6.667 -12.719 1.00 85.00 206 PRO A C 1
ATOM 1653 O O . PRO A 1 206 ? 38.210 6.648 -11.524 1.00 85.00 206 PRO A O 1
ATOM 1656 N N . CYS A 1 207 ? 37.833 5.923 -13.605 1.00 85.75 207 CYS A N 1
ATOM 1657 C CA . CYS A 1 207 ? 36.794 4.977 -13.197 1.00 85.75 207 CYS A CA 1
ATOM 1658 C C . CYS A 1 207 ? 36.682 3.788 -14.160 1.00 85.75 207 CYS A C 1
ATOM 1660 O O . CYS A 1 207 ? 36.695 3.933 -15.385 1.00 85.75 207 CYS A O 1
ATOM 1662 N N . CYS A 1 208 ? 36.531 2.588 -13.594 1.00 83.81 208 CYS A N 1
ATOM 1663 C CA . CYS A 1 208 ? 36.357 1.338 -14.339 1.00 83.81 208 CYS A CA 1
ATOM 1664 C C . CYS A 1 208 ? 34.886 0.955 -14.591 1.00 83.81 208 CYS A C 1
ATOM 1666 O O . CYS A 1 208 ? 34.651 -0.003 -15.324 1.00 83.81 208 CYS A O 1
ATOM 1668 N N . GLY A 1 209 ? 33.916 1.653 -13.986 1.00 87.69 209 GLY A N 1
ATOM 1669 C CA . GLY A 1 209 ? 32.494 1.291 -14.015 1.00 87.69 209 GLY A CA 1
ATOM 1670 C C . GLY A 1 209 ? 31.750 1.632 -15.307 1.00 87.69 209 GLY A C 1
ATOM 1671 O O . GLY A 1 209 ? 32.266 2.302 -16.208 1.00 87.69 209 GLY A O 1
ATOM 1672 N N . THR A 1 210 ? 30.504 1.174 -15.407 1.00 92.75 210 THR A N 1
ATOM 1673 C CA . THR A 1 210 ? 29.615 1.497 -16.533 1.00 92.75 210 THR A CA 1
ATOM 1674 C C . THR A 1 210 ? 28.820 2.762 -16.234 1.00 92.75 210 THR A C 1
ATOM 1676 O O . THR A 1 210 ? 28.188 2.857 -15.184 1.00 92.75 210 THR A O 1
ATOM 1679 N N . HIS A 1 211 ? 28.784 3.693 -17.184 1.00 93.94 211 HIS A N 1
ATOM 1680 C CA . HIS A 1 211 ? 28.121 4.992 -17.036 1.00 93.94 211 HIS A CA 1
ATOM 1681 C C . HIS A 1 211 ? 27.090 5.218 -18.137 1.00 93.94 211 HIS A C 1
ATOM 1683 O O . HIS A 1 211 ? 27.269 4.735 -19.261 1.00 93.94 211 HIS A O 1
ATOM 1689 N N . VAL A 1 212 ? 26.036 5.974 -17.813 1.00 95.88 212 VAL A N 1
ATOM 1690 C CA . VAL A 1 212 ? 25.121 6.545 -18.816 1.00 95.88 212 VAL A CA 1
ATOM 1691 C C . VAL A 1 212 ? 25.862 7.553 -19.704 1.00 95.88 212 VAL A C 1
ATOM 1693 O O . VAL A 1 212 ? 26.837 8.145 -19.263 1.00 95.88 212 VAL A O 1
ATOM 1696 N N . SER A 1 213 ? 25.400 7.778 -20.935 1.00 94.88 213 SER A N 1
ATOM 1697 C CA . SER A 1 213 ? 26.023 8.725 -21.883 1.00 94.88 213 SER A CA 1
ATOM 1698 C C . SER A 1 213 ? 25.647 10.201 -21.674 1.00 94.88 213 SER A C 1
ATOM 1700 O O . SER A 1 213 ? 26.294 11.082 -22.231 1.00 94.88 213 SER A O 1
ATOM 1702 N N . SER A 1 214 ? 24.616 10.490 -20.877 1.00 95.44 214 SER A N 1
ATOM 1703 C CA . SER A 1 214 ? 24.188 11.847 -20.509 1.00 95.44 214 SER A CA 1
ATOM 1704 C C . SER A 1 214 ? 23.570 11.840 -19.115 1.00 95.44 214 SER A C 1
ATOM 1706 O O . SER A 1 214 ? 22.937 10.852 -18.727 1.00 95.44 214 SER A O 1
ATOM 1708 N N . LEU A 1 215 ? 23.709 12.947 -18.380 1.00 95.44 215 LEU A N 1
ATOM 1709 C CA . LEU A 1 215 ? 23.067 13.141 -17.080 1.00 95.44 215 LEU A CA 1
ATOM 1710 C C . LEU A 1 215 ? 21.534 13.047 -17.145 1.00 95.44 215 LEU A C 1
ATOM 1712 O O . LEU A 1 215 ? 20.932 12.605 -16.170 1.00 95.44 215 LEU A O 1
ATOM 1716 N N . SER A 1 216 ? 20.884 13.364 -18.271 1.00 95.44 216 SER A N 1
ATOM 1717 C CA . SER A 1 216 ? 19.415 13.266 -18.386 1.00 95.44 216 SER A CA 1
ATOM 1718 C C . SER A 1 216 ? 18.886 11.834 -18.215 1.00 95.44 216 SER A C 1
ATOM 1720 O O . SER A 1 216 ? 17.779 11.633 -17.712 1.00 95.44 216 SER A O 1
ATOM 1722 N N . HIS A 1 217 ? 19.699 10.816 -18.522 1.00 95.88 217 HIS A N 1
ATOM 1723 C CA . HIS A 1 217 ? 19.370 9.412 -18.258 1.00 95.88 217 HIS A CA 1
ATOM 1724 C C . HIS A 1 217 ? 19.270 9.076 -16.761 1.00 95.88 217 HIS A C 1
ATOM 1726 O O . HIS A 1 217 ? 18.710 8.035 -16.415 1.00 95.88 217 HIS A O 1
ATOM 1732 N N . LEU A 1 218 ? 19.770 9.938 -15.869 1.00 96.12 218 LEU A N 1
ATOM 1733 C CA . LEU A 1 218 ? 19.574 9.821 -14.422 1.00 96.12 218 LEU A CA 1
ATOM 1734 C C . LEU A 1 218 ? 18.146 10.185 -13.998 1.00 96.12 218 LEU A C 1
ATOM 1736 O O . LEU A 1 218 ? 17.739 9.765 -12.924 1.00 96.12 218 LEU A O 1
ATOM 1740 N N . GLN A 1 219 ? 17.381 10.899 -14.838 1.00 95.44 219 GLN A N 1
ATOM 1741 C CA . GLN A 1 219 ? 16.013 11.406 -14.616 1.00 95.44 219 GLN A CA 1
ATOM 1742 C C . GLN A 1 219 ? 15.873 12.371 -13.425 1.00 95.44 219 GLN A C 1
ATOM 1744 O O . GLN A 1 219 ? 15.467 13.515 -13.601 1.00 95.44 219 GLN A O 1
ATOM 1749 N N . MET A 1 220 ? 16.183 11.899 -12.220 1.00 96.00 220 MET A N 1
ATOM 1750 C CA . MET A 1 220 ? 16.148 12.617 -10.953 1.00 96.00 220 MET A CA 1
ATOM 1751 C C . MET A 1 220 ? 17.093 11.924 -9.968 1.00 96.00 220 MET A C 1
ATOM 1753 O O . MET A 1 220 ? 17.176 10.694 -9.938 1.00 96.00 220 MET A O 1
ATOM 1757 N N . ILE A 1 221 ? 17.739 12.706 -9.108 1.00 97.62 221 ILE A N 1
ATOM 1758 C CA . ILE A 1 221 ? 18.399 12.206 -7.900 1.00 97.62 221 ILE A CA 1
ATOM 1759 C C . ILE A 1 221 ? 17.650 12.724 -6.678 1.00 97.62 221 ILE A C 1
ATOM 1761 O O . ILE A 1 221 ? 17.361 13.915 -6.586 1.00 97.62 221 ILE A O 1
ATOM 1765 N N . LYS A 1 222 ? 17.360 11.831 -5.728 1.00 97.62 222 LYS A N 1
ATOM 1766 C CA . LYS A 1 222 ? 16.771 12.179 -4.431 1.00 97.62 222 LYS A CA 1
ATOM 1767 C C . LYS A 1 222 ? 17.746 11.837 -3.312 1.00 97.62 222 LYS A C 1
ATOM 1769 O O . LYS A 1 222 ? 18.204 10.695 -3.220 1.00 97.62 222 LYS A O 1
ATOM 1774 N N . LEU A 1 223 ? 18.030 12.808 -2.452 1.00 96.75 223 LEU A N 1
ATOM 1775 C CA . LEU A 1 223 ? 18.779 12.628 -1.216 1.00 96.75 223 LEU A CA 1
ATOM 1776 C C . LEU A 1 223 ? 17.791 12.262 -0.098 1.00 96.75 223 LEU A C 1
ATOM 1778 O O . LEU A 1 223 ? 16.738 12.881 0.056 1.00 96.75 223 LEU A O 1
ATOM 1782 N N . LEU A 1 224 ? 18.100 11.208 0.658 1.00 93.75 224 LEU A N 1
ATOM 1783 C CA . LEU A 1 224 ? 17.226 10.663 1.710 1.00 93.75 224 LEU A CA 1
ATOM 1784 C C . LEU A 1 224 ? 17.577 11.183 3.116 1.00 93.75 224 LEU A C 1
ATOM 1786 O O . LEU A 1 224 ? 16.958 10.763 4.093 1.00 93.75 224 LEU A O 1
ATOM 1790 N N . GLY A 1 225 ? 18.578 12.059 3.217 1.00 90.31 225 GLY A N 1
ATOM 1791 C CA . GLY A 1 225 ? 19.152 12.545 4.471 1.00 90.31 225 GLY A CA 1
ATOM 1792 C C . GLY A 1 225 ? 20.488 11.881 4.816 1.00 90.31 225 GLY A C 1
ATOM 1793 O O . GLY A 1 225 ? 21.080 11.151 4.011 1.00 90.31 225 GLY A O 1
ATOM 1794 N N . THR A 1 226 ? 20.978 12.163 6.022 1.00 92.50 226 THR A N 1
ATOM 1795 C CA . THR A 1 226 ? 22.318 11.779 6.481 1.00 92.50 226 THR A CA 1
ATOM 1796 C C . THR A 1 226 ? 22.305 10.925 7.750 1.00 92.50 226 THR A C 1
ATOM 1798 O O . THR A 1 226 ? 21.359 10.930 8.537 1.00 92.50 226 THR A O 1
ATOM 1801 N N . GLN A 1 227 ? 23.388 10.176 7.968 1.00 91.44 227 GLN A N 1
ATOM 1802 C CA . GLN A 1 227 ? 23.705 9.533 9.246 1.00 91.44 227 GLN A CA 1
ATOM 1803 C C . GLN A 1 227 ? 25.170 9.784 9.616 1.00 91.44 227 GLN A C 1
ATOM 1805 O O . GLN A 1 227 ? 26.009 10.058 8.757 1.00 91.44 227 GLN A O 1
ATOM 1810 N N . LYS A 1 228 ? 25.498 9.664 10.906 1.00 88.81 228 LYS A N 1
ATOM 1811 C CA . LYS A 1 228 ? 26.880 9.792 11.386 1.00 88.81 228 LYS A CA 1
ATOM 1812 C C . LYS A 1 228 ? 27.710 8.595 10.910 1.00 88.81 228 LYS A C 1
ATOM 1814 O O . LYS A 1 228 ? 27.395 7.454 11.242 1.00 88.81 228 LYS A O 1
ATOM 1819 N N . GLY A 1 229 ? 28.753 8.873 10.134 1.00 82.38 229 GLY A N 1
ATOM 1820 C CA . GLY A 1 229 ? 29.737 7.902 9.667 1.00 82.38 229 GLY A CA 1
ATOM 1821 C C . GLY A 1 229 ? 30.816 7.611 10.713 1.00 82.38 229 GLY A C 1
ATOM 1822 O O . GLY A 1 229 ? 30.729 8.009 11.879 1.00 82.38 229 GLY A O 1
ATOM 1823 N N . LYS A 1 230 ? 31.870 6.900 10.299 1.00 80.56 230 LYS A N 1
ATOM 1824 C CA . LYS A 1 230 ? 33.018 6.615 11.176 1.00 80.56 230 LYS A CA 1
ATOM 1825 C C . LYS A 1 230 ? 33.960 7.825 11.225 1.00 80.56 230 LYS A C 1
ATOM 1827 O O . LYS A 1 230 ? 34.011 8.621 10.296 1.00 80.56 230 LYS A O 1
ATOM 1832 N N . LYS A 1 231 ? 34.728 7.955 12.315 1.00 81.69 231 LYS A N 1
ATOM 1833 C CA . LYS A 1 231 ? 35.770 8.993 12.496 1.00 81.69 231 LYS A CA 1
ATOM 1834 C C . LYS A 1 231 ? 35.296 10.448 12.267 1.00 81.69 231 LYS A C 1
ATOM 1836 O O . LYS A 1 231 ? 36.081 11.279 11.835 1.00 81.69 231 LYS A O 1
ATOM 1841 N N . GLY A 1 232 ? 34.035 10.764 12.573 1.00 79.31 232 GLY A N 1
ATOM 1842 C CA . GLY A 1 232 ? 33.500 12.129 12.450 1.00 79.31 232 GLY A CA 1
ATOM 1843 C C . GLY A 1 232 ? 33.017 12.521 11.050 1.00 79.31 232 GLY A C 1
ATOM 1844 O O . GLY A 1 232 ? 32.689 13.679 10.841 1.00 79.31 232 GLY A O 1
ATOM 1845 N N . LYS A 1 233 ? 32.932 11.579 10.110 1.00 89.00 233 LYS A N 1
ATOM 1846 C CA . LYS A 1 233 ? 32.391 11.816 8.766 1.00 89.00 233 LYS A CA 1
ATOM 1847 C C . LYS A 1 233 ? 30.865 11.703 8.718 1.00 89.00 233 LYS A C 1
ATOM 1849 O O . LYS A 1 233 ? 30.243 11.194 9.654 1.00 89.00 233 LYS A O 1
ATOM 1854 N N . THR A 1 234 ? 30.264 12.085 7.592 1.00 92.06 234 THR A N 1
ATOM 1855 C CA . THR A 1 234 ? 28.812 12.008 7.363 1.00 92.06 234 THR A CA 1
ATOM 1856 C C . THR A 1 234 ? 28.480 11.097 6.180 1.00 92.06 234 THR A C 1
ATOM 1858 O O . THR A 1 234 ? 29.012 11.270 5.089 1.00 92.06 234 THR A O 1
ATOM 1861 N N . LEU A 1 235 ? 27.575 10.136 6.380 1.00 93.69 235 LEU A N 1
ATOM 1862 C CA . LEU A 1 235 ? 27.036 9.274 5.324 1.00 93.69 235 LEU A CA 1
ATOM 1863 C C . LEU A 1 235 ? 25.776 9.910 4.734 1.00 93.69 235 LEU A C 1
ATOM 1865 O O . LEU A 1 235 ? 24.761 10.005 5.422 1.00 93.69 235 LEU A O 1
ATOM 1869 N N . LEU A 1 236 ? 25.837 10.320 3.470 1.00 94.94 236 LEU A N 1
ATOM 1870 C CA . LEU A 1 236 ? 24.711 10.831 2.689 1.00 94.94 236 LEU A CA 1
ATOM 1871 C C . LEU A 1 236 ? 24.066 9.686 1.899 1.00 94.94 236 LEU A C 1
ATOM 1873 O O . LEU A 1 236 ? 24.743 9.029 1.108 1.00 94.94 236 LEU A O 1
ATOM 1877 N N . PHE A 1 237 ? 22.764 9.459 2.082 1.00 96.25 237 PHE A N 1
ATOM 1878 C CA . PHE A 1 237 ? 22.016 8.432 1.350 1.00 96.25 237 PHE A CA 1
ATOM 1879 C C . PHE A 1 237 ? 21.316 9.027 0.129 1.00 96.25 237 PHE A C 1
ATOM 1881 O O . PHE A 1 237 ? 20.690 10.083 0.225 1.00 96.25 237 PHE A O 1
ATOM 1888 N N . PHE A 1 238 ? 21.374 8.333 -1.009 1.00 97.38 238 PHE A N 1
ATOM 1889 C CA . PHE A 1 238 ? 20.780 8.799 -2.261 1.00 97.38 238 PHE A CA 1
ATOM 1890 C C . PHE A 1 238 ? 20.143 7.675 -3.087 1.00 97.38 238 PHE A C 1
ATOM 1892 O O . PHE A 1 238 ? 20.458 6.489 -2.939 1.00 97.38 238 PHE A O 1
ATOM 1899 N N . LEU A 1 239 ? 19.249 8.086 -3.986 1.00 97.25 239 LEU A N 1
ATOM 1900 C CA . LEU A 1 239 ? 18.636 7.278 -5.037 1.00 97.25 239 LEU A CA 1
ATOM 1901 C C . LEU A 1 239 ? 18.734 8.026 -6.369 1.00 97.25 239 LEU A C 1
ATOM 1903 O O . LEU A 1 239 ? 18.491 9.230 -6.406 1.00 97.25 239 LEU A O 1
ATOM 1907 N N . SER A 1 240 ? 19.024 7.310 -7.454 1.00 96.94 240 SER A N 1
ATOM 1908 C CA . SER A 1 240 ? 19.026 7.837 -8.824 1.00 96.94 240 SER A CA 1
ATOM 1909 C C . SER A 1 240 ? 18.004 7.104 -9.703 1.00 96.94 240 SER A C 1
ATOM 1911 O O . SER A 1 240 ? 17.798 5.893 -9.548 1.00 96.94 240 SER A O 1
ATOM 1913 N N . GLY A 1 241 ? 17.359 7.829 -10.618 1.00 95.88 241 GLY A N 1
ATOM 1914 C CA . GLY A 1 241 ? 16.551 7.285 -11.710 1.00 95.88 241 GLY A CA 1
ATOM 1915 C C . GLY A 1 241 ? 15.411 6.364 -11.291 1.00 95.88 241 GLY A C 1
ATOM 1916 O O . GLY A 1 241 ? 14.566 6.715 -10.463 1.00 95.88 241 GLY A O 1
ATOM 1917 N N . ASN A 1 242 ? 15.383 5.154 -11.855 1.00 95.19 242 ASN A N 1
ATOM 1918 C CA . ASN A 1 242 ? 14.274 4.212 -11.679 1.00 95.19 242 ASN A CA 1
ATOM 1919 C C . ASN A 1 242 ? 14.022 3.848 -10.202 1.00 95.19 242 ASN A C 1
ATOM 1921 O O . ASN A 1 242 ? 12.885 3.546 -9.823 1.00 95.19 242 ASN A O 1
ATOM 1925 N N . ARG A 1 243 ? 15.044 3.934 -9.336 1.00 95.94 243 ARG A N 1
ATOM 1926 C CA . ARG A 1 243 ? 14.878 3.725 -7.889 1.00 95.94 243 ARG A CA 1
ATOM 1927 C C . ARG A 1 243 ? 14.048 4.813 -7.227 1.00 95.94 243 ARG A C 1
ATOM 1929 O O . ARG A 1 243 ? 13.262 4.491 -6.339 1.00 95.94 243 ARG A O 1
ATOM 1936 N N . VAL A 1 244 ? 14.161 6.066 -7.673 1.00 96.56 244 VAL A N 1
ATOM 1937 C CA . VAL A 1 244 ? 13.327 7.174 -7.182 1.00 96.56 244 VAL A CA 1
ATOM 1938 C C . VAL A 1 244 ? 11.862 6.899 -7.523 1.00 96.56 244 VAL A C 1
ATOM 1940 O O . VAL A 1 244 ? 11.008 6.950 -6.640 1.00 96.56 244 VAL A O 1
ATOM 1943 N N . LEU A 1 245 ? 11.566 6.479 -8.759 1.00 94.50 245 LEU A N 1
ATOM 1944 C CA . LEU A 1 245 ? 10.204 6.123 -9.184 1.00 94.50 245 LEU A CA 1
ATOM 1945 C C . LEU A 1 245 ? 9.641 4.928 -8.394 1.00 94.50 245 LEU A C 1
ATOM 1947 O O . LEU A 1 245 ? 8.499 4.966 -7.927 1.00 94.50 245 LEU A O 1
ATOM 1951 N N . LYS A 1 246 ? 10.443 3.876 -8.181 1.00 94.69 246 LYS A N 1
ATOM 1952 C CA . LYS A 1 246 ? 10.084 2.725 -7.330 1.00 94.69 246 LYS A CA 1
ATOM 1953 C C . LYS A 1 246 ? 9.811 3.160 -5.882 1.00 94.69 246 LYS A C 1
ATOM 1955 O O . LYS A 1 246 ? 8.833 2.717 -5.280 1.00 94.69 246 LYS A O 1
ATOM 1960 N N . HIS A 1 247 ? 10.636 4.049 -5.332 1.00 95.12 247 HIS A N 1
ATOM 1961 C CA . HIS A 1 247 ? 10.494 4.571 -3.975 1.00 95.12 247 HIS A CA 1
ATOM 1962 C C . HIS A 1 247 ? 9.227 5.428 -3.816 1.00 95.12 247 HIS A C 1
ATOM 1964 O O . HIS A 1 247 ? 8.445 5.185 -2.898 1.00 95.12 247 HIS A O 1
ATOM 1970 N N . MET A 1 248 ? 8.961 6.344 -4.752 1.00 95.06 248 MET A N 1
ATOM 1971 C CA . MET A 1 248 ? 7.747 7.170 -4.777 1.00 95.06 248 MET A CA 1
ATOM 1972 C C . MET A 1 248 ? 6.471 6.327 -4.883 1.00 95.06 248 MET A C 1
ATOM 1974 O O . MET A 1 248 ? 5.515 6.558 -4.143 1.00 95.06 248 MET A O 1
ATOM 1978 N N . ASN A 1 249 ? 6.467 5.287 -5.724 1.00 96.00 249 ASN A N 1
ATOM 1979 C CA . ASN A 1 249 ? 5.354 4.337 -5.790 1.00 96.00 249 ASN A CA 1
ATOM 1980 C C . ASN A 1 249 ? 5.131 3.616 -4.448 1.00 96.00 249 ASN A C 1
ATOM 1982 O O . ASN A 1 249 ? 3.992 3.491 -3.995 1.00 96.00 249 ASN A O 1
ATOM 1986 N N . ASN A 1 250 ? 6.204 3.193 -3.773 1.00 95.50 250 ASN A N 1
ATOM 1987 C CA . ASN A 1 250 ? 6.118 2.562 -2.453 1.00 95.50 250 ASN A CA 1
ATOM 1988 C C . ASN A 1 250 ? 5.601 3.523 -1.366 1.00 95.50 250 ASN A C 1
ATOM 1990 O O . ASN A 1 250 ? 4.818 3.096 -0.514 1.00 95.50 250 ASN A O 1
ATOM 1994 N N . ILE A 1 251 ? 5.990 4.804 -1.398 1.00 95.06 251 ILE A N 1
ATOM 1995 C CA . ILE A 1 251 ? 5.428 5.847 -0.523 1.00 95.06 251 ILE A CA 1
ATOM 1996 C C . ILE A 1 251 ? 3.926 5.982 -0.783 1.00 95.06 251 ILE A C 1
ATOM 1998 O O . ILE A 1 251 ? 3.139 5.795 0.141 1.00 95.06 251 ILE A O 1
ATOM 2002 N N . LEU A 1 252 ? 3.516 6.194 -2.036 1.00 95.31 252 LEU A N 1
ATOM 2003 C CA . LEU A 1 252 ? 2.114 6.403 -2.408 1.00 95.31 252 LEU A CA 1
ATOM 2004 C C . LEU A 1 252 ? 1.214 5.201 -2.059 1.00 95.31 252 LEU A C 1
ATOM 2006 O O . LEU A 1 252 ? 0.046 5.369 -1.705 1.00 95.31 252 LEU A O 1
ATOM 2010 N N . VAL A 1 253 ? 1.734 3.971 -2.137 1.00 96.25 253 VAL A N 1
ATOM 2011 C CA . VAL A 1 253 ? 1.018 2.768 -1.676 1.00 96.25 253 VAL A CA 1
ATOM 2012 C C . VAL A 1 253 ? 0.836 2.784 -0.155 1.00 96.25 253 VAL A C 1
ATOM 2014 O O . VAL A 1 253 ? -0.276 2.553 0.322 1.00 96.25 253 VAL A O 1
ATOM 2017 N N . ARG A 1 254 ? 1.888 3.093 0.617 1.00 95.19 254 ARG A N 1
ATOM 2018 C CA . ARG A 1 254 ? 1.809 3.204 2.087 1.00 95.19 254 ARG A CA 1
ATOM 2019 C C . ARG A 1 254 ? 0.858 4.322 2.515 1.00 95.19 254 ARG A C 1
ATOM 2021 O O . ARG A 1 254 ? 0.035 4.108 3.397 1.00 95.19 254 ARG A O 1
ATOM 2028 N N . GLU A 1 255 ? 0.920 5.468 1.849 1.00 94.81 255 GLU A N 1
ATOM 2029 C CA . GLU A 1 255 ? 0.040 6.616 2.061 1.00 94.81 255 GLU A CA 1
ATOM 2030 C C . GLU A 1 255 ? -1.432 6.238 1.840 1.00 94.81 255 GLU A C 1
ATOM 2032 O O . GLU A 1 255 ? -2.254 6.414 2.735 1.00 94.81 255 GLU A O 1
ATOM 2037 N N . LYS A 1 256 ? -1.769 5.585 0.718 1.00 94.12 256 LYS A N 1
ATOM 2038 C CA . LYS A 1 256 ? -3.135 5.089 0.449 1.00 94.12 256 LYS A CA 1
ATOM 2039 C C . LYS A 1 256 ? -3.633 4.101 1.510 1.00 94.12 256 LYS A C 1
ATOM 2041 O O . LYS A 1 256 ? -4.814 4.134 1.873 1.00 94.12 256 LYS A O 1
ATOM 2046 N N . LEU A 1 257 ? -2.760 3.232 2.024 1.00 95.50 257 LEU A N 1
ATOM 2047 C CA . LEU A 1 257 ? -3.091 2.312 3.119 1.00 95.50 257 LEU A CA 1
ATOM 2048 C C . LEU A 1 257 ? -3.345 3.068 4.435 1.00 95.50 257 LEU A C 1
ATOM 2050 O O . LEU A 1 257 ? -4.332 2.782 5.117 1.00 95.50 257 LEU A O 1
ATOM 2054 N N . LEU A 1 258 ? -2.523 4.071 4.760 1.00 94.81 258 LEU A N 1
ATOM 2055 C CA . LEU A 1 258 ? -2.702 4.935 5.931 1.00 94.81 258 LEU A CA 1
ATOM 2056 C C . LEU A 1 258 ? -3.984 5.774 5.836 1.00 94.81 258 LEU A C 1
ATOM 2058 O O . LEU A 1 258 ? -4.788 5.725 6.765 1.00 94.81 258 LEU A O 1
ATOM 2062 N N . SER A 1 259 ? -4.255 6.426 4.701 1.00 94.44 259 SER A N 1
ATOM 2063 C CA . SER A 1 259 ? -5.516 7.137 4.435 1.00 94.44 259 SER A CA 1
ATOM 2064 C C . SER A 1 259 ? -6.737 6.234 4.578 1.00 94.44 259 SER A C 1
ATOM 2066 O O . SER A 1 259 ? -7.761 6.656 5.109 1.00 94.44 259 SER A O 1
ATOM 2068 N N . THR A 1 260 ? -6.645 4.970 4.154 1.00 94.19 260 THR A N 1
ATOM 2069 C CA . THR A 1 260 ? -7.743 4.001 4.306 1.00 94.19 260 THR A CA 1
ATOM 2070 C C . THR A 1 260 ? -7.951 3.594 5.770 1.00 94.19 260 THR A C 1
ATOM 2072 O O . THR A 1 260 ? -9.093 3.438 6.209 1.00 94.19 260 THR A O 1
ATOM 2075 N N . SER A 1 261 ? -6.863 3.443 6.531 1.00 93.62 261 SER A N 1
ATOM 2076 C CA . SER A 1 261 ? -6.880 3.050 7.946 1.00 93.62 261 SER A CA 1
ATOM 2077 C C . SER A 1 261 ? -7.374 4.181 8.860 1.00 93.62 261 SER A C 1
ATOM 2079 O O . SER A 1 261 ? -8.327 4.003 9.623 1.00 93.62 261 SER A O 1
ATOM 2081 N N . LEU A 1 262 ? -6.775 5.369 8.729 1.00 93.25 262 LEU A N 1
ATOM 2082 C CA . LEU A 1 262 ? -7.073 6.566 9.521 1.00 93.25 262 LEU A CA 1
ATOM 2083 C C . LEU A 1 262 ? -8.324 7.322 9.032 1.00 93.25 262 LEU A C 1
ATOM 2085 O O . LEU A 1 262 ? -8.924 8.062 9.809 1.00 93.25 262 LEU A O 1
ATOM 2089 N N . LYS A 1 263 ? -8.761 7.076 7.785 1.00 92.88 263 LYS A N 1
ATOM 2090 C CA . LYS A 1 263 ? -9.915 7.704 7.104 1.00 92.88 263 LYS A CA 1
ATOM 2091 C C . LYS A 1 263 ? -9.765 9.215 6.905 1.00 92.88 263 LYS A C 1
ATOM 2093 O O . LYS A 1 263 ? -10.707 9.966 7.150 1.00 92.88 263 LYS A O 1
ATOM 2098 N N . CYS A 1 264 ? -8.594 9.631 6.443 1.00 91.19 264 CYS A N 1
ATOM 2099 C CA . CYS A 1 264 ? -8.207 11.030 6.273 1.00 91.19 264 CYS A CA 1
ATOM 2100 C C . CYS A 1 264 ? -7.266 11.239 5.076 1.00 91.19 264 CYS A C 1
ATOM 2102 O O . CYS A 1 264 ? -6.791 10.271 4.466 1.00 91.19 264 CYS A O 1
ATOM 2104 N N . THR A 1 265 ? -7.006 12.499 4.729 1.00 91.50 265 THR A N 1
ATOM 2105 C CA . THR A 1 265 ? -5.998 12.872 3.722 1.00 91.50 265 THR A CA 1
ATOM 2106 C C . THR A 1 265 ? -4.581 12.809 4.309 1.00 91.50 265 THR A C 1
ATOM 2108 O O . THR A 1 265 ? -4.406 12.757 5.527 1.00 91.50 265 THR A O 1
ATOM 2111 N N . ALA A 1 266 ? -3.558 12.789 3.448 1.00 89.88 266 ALA A N 1
ATOM 2112 C CA . ALA A 1 266 ? -2.157 12.669 3.868 1.00 89.88 266 ALA A CA 1
ATOM 2113 C C . ALA A 1 266 ? -1.694 13.826 4.776 1.00 89.88 266 ALA A C 1
ATOM 2115 O O . ALA A 1 266 ? -1.014 13.598 5.776 1.00 89.88 266 ALA A O 1
ATOM 2116 N N . GLU A 1 267 ? -2.140 15.049 4.480 1.00 91.75 267 GLU A N 1
ATOM 2117 C CA . GLU A 1 267 ? -1.888 16.261 5.276 1.00 91.75 267 GLU A CA 1
ATOM 2118 C C . GLU A 1 267 ? -2.401 16.130 6.725 1.00 91.75 267 GLU A C 1
ATOM 2120 O O . GLU A 1 267 ? -1.804 16.653 7.666 1.00 91.75 267 GLU A O 1
ATOM 2125 N N . GLU A 1 268 ? -3.481 15.373 6.933 1.00 93.06 268 GLU A N 1
ATOM 2126 C CA . GLU A 1 268 ? -4.111 15.181 8.241 1.00 93.06 268 GLU A CA 1
ATOM 2127 C C . GLU A 1 268 ? -3.493 14.034 9.065 1.00 93.06 268 GLU A C 1
ATOM 2129 O O . GLU A 1 268 ? -3.894 13.824 10.214 1.00 93.06 268 GLU A O 1
ATOM 2134 N N . PHE A 1 269 ? -2.523 13.275 8.533 1.00 93.56 269 PHE A N 1
ATOM 2135 C CA . PHE A 1 269 ? -1.958 12.104 9.221 1.00 93.56 269 PHE A CA 1
ATOM 2136 C C . PHE A 1 269 ? -1.366 12.453 10.589 1.00 93.56 269 PHE A C 1
ATOM 2138 O O . PHE A 1 269 ? -1.744 11.850 11.595 1.00 93.56 269 PHE A O 1
ATOM 2145 N N . VAL A 1 270 ? -0.469 13.440 10.647 1.00 94.81 270 VAL A N 1
ATOM 2146 C CA . VAL A 1 270 ? 0.204 13.855 11.888 1.00 94.81 270 VAL A CA 1
ATOM 2147 C C . VAL A 1 270 ? -0.794 14.335 12.959 1.00 94.81 270 VAL A C 1
ATOM 2149 O O . VAL A 1 270 ? -0.784 13.761 14.055 1.00 94.81 270 VAL A O 1
ATOM 2152 N N . PRO A 1 271 ? -1.701 15.305 12.695 1.00 94.75 271 PRO A N 1
ATOM 2153 C CA . PRO A 1 271 ? -2.649 15.762 13.712 1.00 94.75 271 PRO A CA 1
ATOM 2154 C C . PRO A 1 271 ? -3.656 14.682 14.133 1.00 94.75 271 PRO A C 1
ATOM 2156 O O . PRO A 1 271 ? -4.065 14.652 15.296 1.00 94.75 271 PRO A O 1
ATOM 2159 N N . ILE A 1 272 ? -4.046 13.758 13.245 1.00 94.06 272 ILE A N 1
ATOM 2160 C CA . ILE A 1 272 ? -4.937 12.647 13.613 1.00 94.06 272 ILE A CA 1
ATOM 2161 C C . ILE A 1 272 ? -4.212 11.607 14.468 1.00 94.06 272 ILE A C 1
ATOM 2163 O O . ILE A 1 272 ? -4.796 11.133 15.443 1.00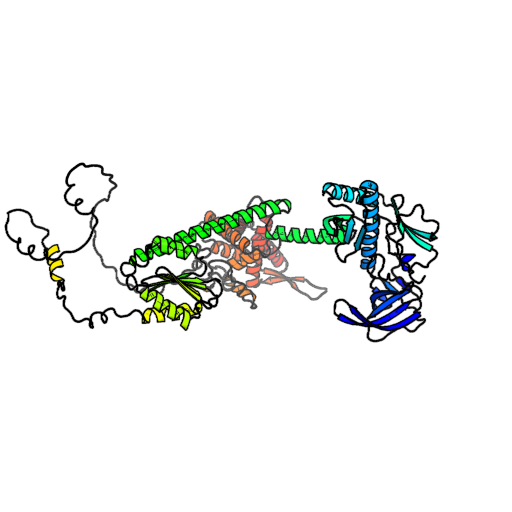 94.06 272 ILE A O 1
ATOM 2167 N N . VAL A 1 273 ? -2.950 11.286 14.176 1.00 95.31 273 VAL A N 1
ATOM 2168 C CA . VAL A 1 273 ? -2.143 10.378 15.007 1.00 95.31 273 VAL A CA 1
ATOM 2169 C C . VAL A 1 273 ? -1.924 10.966 16.404 1.00 95.31 273 VAL A C 1
ATOM 2171 O O . VAL A 1 273 ? -2.168 10.268 17.388 1.00 95.31 273 VAL A O 1
ATOM 2174 N N . ASP A 1 274 ? -1.571 12.248 16.528 1.00 95.75 274 ASP A N 1
ATOM 2175 C CA . ASP A 1 274 ? -1.457 12.923 17.831 1.00 95.75 274 ASP A CA 1
ATOM 2176 C C . ASP A 1 274 ? -2.803 12.946 18.588 1.00 95.75 274 ASP A C 1
ATOM 2178 O O . ASP A 1 274 ? -2.880 12.578 19.765 1.00 95.75 274 ASP A O 1
ATOM 2182 N N . LYS A 1 275 ? -3.911 13.260 17.903 1.00 95.06 275 LYS A N 1
ATOM 2183 C CA . LYS A 1 275 ? -5.267 13.191 18.477 1.00 95.06 275 LYS A CA 1
ATOM 2184 C C . LYS A 1 275 ? -5.634 11.776 18.939 1.00 95.06 275 LYS A C 1
ATOM 2186 O O . LYS A 1 275 ? -6.262 11.627 19.990 1.00 95.06 275 LYS A O 1
ATOM 2191 N N . LEU A 1 276 ? -5.245 10.735 18.202 1.00 95.00 276 LEU A N 1
ATOM 2192 C CA . LEU A 1 276 ? -5.436 9.334 18.590 1.00 95.00 276 LEU A CA 1
ATOM 2193 C C . LEU A 1 276 ? -4.588 8.969 19.815 1.00 95.00 276 LEU A C 1
ATOM 2195 O O . LEU A 1 276 ? -5.128 8.391 20.756 1.00 95.00 276 LEU A O 1
ATOM 2199 N N . GLN A 1 277 ? -3.315 9.367 19.870 1.00 96.25 277 GLN A N 1
ATOM 2200 C CA . GLN A 1 277 ? -2.452 9.151 21.039 1.00 96.25 277 GLN A CA 1
ATOM 2201 C C . GLN A 1 277 ? -2.999 9.855 22.292 1.00 96.25 277 GLN A C 1
ATOM 2203 O O . GLN A 1 277 ? -3.092 9.246 23.361 1.00 96.25 277 GLN A O 1
ATOM 2208 N N . LYS A 1 278 ? -3.441 11.113 22.164 1.00 96.62 278 LYS A N 1
ATOM 2209 C CA . LYS A 1 278 ? -4.116 11.868 23.236 1.00 96.62 278 LYS A CA 1
ATOM 2210 C C . LYS A 1 278 ? -5.418 11.188 23.677 1.00 96.62 278 LYS A C 1
ATOM 2212 O O . LYS A 1 278 ? -5.679 11.090 24.877 1.00 96.62 278 LYS A O 1
ATOM 2217 N N . ASN A 1 279 ? -6.205 10.659 22.738 1.00 95.81 279 ASN A N 1
ATOM 2218 C CA . ASN A 1 279 ? -7.415 9.894 23.044 1.00 95.81 279 ASN A CA 1
ATOM 2219 C C . ASN A 1 279 ? -7.119 8.578 23.773 1.00 95.81 279 ASN A C 1
ATOM 2221 O O . ASN A 1 279 ? -7.806 8.290 24.745 1.00 95.81 279 ASN A O 1
ATOM 2225 N N . VAL A 1 280 ? -6.098 7.817 23.368 1.00 96.31 280 VAL A N 1
ATOM 2226 C CA . VAL A 1 280 ? -5.681 6.575 24.046 1.00 96.31 280 VAL A CA 1
ATOM 2227 C C . VAL A 1 280 ? -5.257 6.872 25.485 1.00 96.31 280 VAL A C 1
ATOM 2229 O O . VAL A 1 280 ? -5.795 6.265 26.407 1.00 96.31 280 VAL A O 1
ATOM 2232 N N . ARG A 1 281 ? -4.403 7.884 25.703 1.00 95.31 281 ARG A N 1
ATOM 2233 C CA . ARG A 1 281 ? -3.994 8.325 27.053 1.00 95.31 281 ARG A CA 1
ATOM 2234 C C . ARG A 1 281 ? -5.184 8.760 27.919 1.00 95.31 281 ARG A C 1
ATOM 2236 O O . ARG A 1 281 ? -5.193 8.516 29.124 1.00 95.31 281 ARG A O 1
ATOM 2243 N N . ARG A 1 282 ? -6.200 9.401 27.327 1.00 95.44 282 ARG A N 1
ATOM 2244 C CA . ARG A 1 282 ? -7.445 9.775 28.022 1.00 95.44 282 ARG A CA 1
ATOM 2245 C C . ARG A 1 282 ? -8.321 8.559 28.337 1.00 95.44 282 ARG A C 1
ATOM 2247 O O . ARG A 1 282 ? -8.823 8.463 29.449 1.00 95.44 282 ARG A O 1
ATOM 2254 N N . LEU A 1 283 ? -8.482 7.629 27.396 1.00 92.94 283 LEU A N 1
ATOM 2255 C CA . LEU A 1 283 ? -9.246 6.397 27.603 1.00 92.94 283 LEU A CA 1
ATOM 2256 C C . LEU A 1 283 ? -8.614 5.526 28.691 1.00 92.94 283 LEU A C 1
ATOM 2258 O O . LEU A 1 283 ? -9.338 5.068 29.562 1.00 92.94 283 LEU A O 1
ATOM 2262 N N . GLN A 1 284 ? -7.285 5.391 28.714 1.00 90.19 284 GLN A N 1
ATOM 2263 C CA . GLN A 1 284 ? -6.560 4.712 29.794 1.00 90.19 284 GLN A CA 1
ATOM 2264 C C . GLN A 1 284 ? -6.898 5.322 31.163 1.00 90.19 284 GLN A C 1
ATOM 2266 O O . GLN A 1 284 ? -7.368 4.607 32.042 1.00 90.19 284 GLN A O 1
ATOM 2271 N N . LYS A 1 285 ? -6.784 6.652 31.320 1.00 90.88 285 LYS A N 1
ATOM 2272 C CA . LYS A 1 285 ? -7.167 7.350 32.565 1.00 90.88 285 LYS A CA 1
ATOM 2273 C C . LYS A 1 285 ? -8.633 7.119 32.957 1.00 90.88 285 LYS A C 1
ATOM 2275 O O . LYS A 1 285 ? -8.917 6.909 34.136 1.00 90.88 285 LYS A O 1
ATOM 2280 N N . ASN A 1 286 ? -9.550 7.141 31.988 1.00 90.38 286 ASN A N 1
ATOM 2281 C CA . ASN A 1 286 ? -10.971 6.886 32.228 1.00 90.38 286 ASN A CA 1
ATOM 2282 C C . ASN A 1 286 ? -11.220 5.436 32.677 1.00 90.38 286 ASN A C 1
ATOM 2284 O O . ASN A 1 286 ? -11.970 5.226 33.627 1.00 90.38 286 ASN A O 1
ATOM 2288 N N . CYS A 1 287 ? -10.565 4.452 32.048 1.00 86.69 287 CYS A N 1
ATOM 2289 C CA . CYS A 1 287 ? -10.631 3.048 32.454 1.00 86.69 287 CYS A CA 1
ATOM 2290 C C . CYS A 1 287 ? -10.103 2.859 33.879 1.00 86.69 287 CYS A C 1
ATOM 2292 O O . CYS A 1 287 ? -10.793 2.253 34.694 1.00 86.69 287 CYS A O 1
ATOM 2294 N N . THR A 1 288 ? -8.945 3.437 34.227 1.00 85.88 288 THR A N 1
ATOM 2295 C CA . THR A 1 288 ? -8.430 3.374 35.604 1.00 85.88 288 THR A CA 1
ATOM 2296 C C . THR A 1 288 ? -9.408 4.002 36.599 1.00 85.88 288 THR A C 1
ATOM 2298 O O . THR A 1 288 ? -9.645 3.421 37.652 1.00 85.88 288 THR A O 1
ATOM 2301 N N . SER A 1 289 ? -10.037 5.141 36.276 1.00 88.75 289 SER A N 1
ATOM 2302 C CA . SER A 1 289 ? -11.055 5.750 37.149 1.00 88.75 289 SER A CA 1
ATOM 2303 C C . SER A 1 289 ? -12.263 4.830 37.351 1.00 88.75 289 SER A C 1
ATOM 2305 O O . SER A 1 289 ? -12.614 4.534 38.490 1.00 88.75 289 SER A O 1
ATOM 2307 N N . ALA A 1 290 ? -12.837 4.307 36.264 1.00 88.25 290 ALA A N 1
ATOM 2308 C CA . ALA A 1 290 ? -13.982 3.401 36.318 1.00 88.25 290 ALA A CA 1
ATOM 2309 C C . ALA A 1 290 ? -13.670 2.099 37.081 1.00 88.25 290 ALA A C 1
ATOM 2311 O O . ALA A 1 290 ? -14.526 1.594 37.803 1.00 88.25 290 ALA A O 1
ATOM 2312 N N . MET A 1 291 ? -12.438 1.580 36.986 1.00 84.94 291 MET A N 1
ATOM 2313 C CA . MET A 1 291 ? -11.989 0.437 37.791 1.00 84.94 291 MET A CA 1
ATOM 2314 C C . MET A 1 291 ? -11.963 0.751 39.294 1.00 84.94 291 MET A C 1
ATOM 2316 O O . MET A 1 291 ? -12.348 -0.111 40.084 1.00 84.94 291 MET A O 1
ATOM 2320 N N . ARG A 1 292 ? -11.564 1.965 39.709 1.00 86.50 292 ARG A N 1
ATOM 2321 C CA . ARG A 1 292 ? -11.615 2.372 41.130 1.00 86.50 292 ARG A CA 1
ATOM 2322 C C . ARG A 1 292 ? -13.048 2.530 41.631 1.00 86.50 292 ARG A C 1
ATOM 2324 O O . ARG A 1 292 ? -13.345 2.093 42.739 1.00 86.50 292 ARG A O 1
ATOM 2331 N N . ASP A 1 293 ? -13.939 3.096 40.819 1.00 89.25 293 ASP A N 1
ATOM 2332 C CA . ASP A 1 293 ? -15.359 3.201 41.170 1.00 89.25 293 ASP A CA 1
ATOM 2333 C C . ASP A 1 293 ? -16.015 1.817 41.294 1.00 89.25 293 ASP A C 1
ATOM 2335 O O . ASP A 1 293 ? -16.714 1.553 42.269 1.00 89.25 293 ASP A O 1
ATOM 2339 N N . LEU A 1 294 ? -15.715 0.888 40.380 1.00 88.62 294 LEU A N 1
ATOM 2340 C CA . LEU A 1 294 ? -16.200 -0.494 40.451 1.00 88.62 294 LEU A CA 1
ATOM 2341 C C . LEU A 1 294 ? -15.649 -1.230 41.687 1.00 88.62 294 LEU A C 1
ATOM 2343 O O . LEU A 1 294 ? -16.389 -1.960 42.348 1.00 88.62 294 LEU A O 1
ATOM 2347 N N . ALA A 1 295 ? -14.377 -1.006 42.034 1.00 87.88 295 ALA A N 1
ATOM 2348 C CA . ALA A 1 295 ? -13.766 -1.537 43.254 1.00 87.88 295 ALA A CA 1
ATOM 2349 C C . ALA A 1 295 ? -14.466 -1.030 44.524 1.00 87.88 295 ALA A C 1
ATOM 2351 O O . ALA A 1 295 ? -14.748 -1.823 45.423 1.00 87.88 295 ALA A O 1
ATOM 2352 N N . ARG A 1 296 ? -14.801 0.266 44.569 1.00 88.38 296 ARG A N 1
ATOM 2353 C CA . ARG A 1 296 ? -15.571 0.872 45.660 1.00 88.38 296 ARG A CA 1
ATOM 2354 C C . ARG A 1 296 ? -16.972 0.269 45.771 1.00 88.38 296 ARG A C 1
ATOM 2356 O O . ARG A 1 296 ? -17.337 -0.173 46.854 1.00 88.38 296 ARG A O 1
ATOM 2363 N N . CYS A 1 297 ? -17.716 0.156 44.669 1.00 88.25 297 CYS A N 1
ATOM 2364 C CA . CYS A 1 297 ? -19.065 -0.422 44.685 1.00 88.25 297 CYS A CA 1
ATOM 2365 C C . CYS A 1 297 ? -19.087 -1.894 45.146 1.00 88.25 297 CYS A C 1
ATOM 2367 O O . CYS A 1 297 ? -19.983 -2.290 45.888 1.00 88.25 297 CYS A O 1
ATOM 2369 N N . GLU A 1 298 ? -18.107 -2.721 44.754 1.00 87.38 298 GLU A N 1
ATOM 2370 C CA . GLU A 1 298 ? -17.995 -4.097 45.279 1.00 87.38 298 GLU A CA 1
ATOM 2371 C C . GLU A 1 298 ? -17.583 -4.124 46.764 1.00 87.38 298 GLU A C 1
ATOM 2373 O O . GLU A 1 298 ? -18.014 -5.014 47.498 1.00 87.38 298 GLU A O 1
ATOM 2378 N N . GLY A 1 299 ? -16.796 -3.145 47.229 1.00 86.25 299 GLY A N 1
ATOM 2379 C CA . GLY A 1 299 ? -16.469 -2.963 48.647 1.00 86.25 299 GLY A CA 1
ATOM 2380 C C . GLY A 1 299 ? -17.692 -2.578 49.488 1.00 86.25 299 GLY A C 1
ATOM 2381 O O . GLY A 1 299 ? -17.978 -3.220 50.496 1.00 86.25 299 GLY A O 1
ATOM 2382 N N . GLU A 1 300 ? -18.473 -1.593 49.040 1.00 86.06 300 GLU A N 1
ATOM 2383 C CA . GLU A 1 300 ? -19.736 -1.173 49.666 1.00 86.06 300 GLU A CA 1
ATOM 2384 C C . GLU A 1 300 ? -20.763 -2.317 49.695 1.00 86.06 300 GLU A C 1
ATOM 2386 O O . GLU A 1 300 ? -21.402 -2.565 50.718 1.00 86.06 300 GLU A O 1
ATOM 2391 N N . LYS A 1 301 ? -20.868 -3.092 48.610 1.00 87.00 301 LYS A N 1
ATOM 2392 C CA . LYS A 1 301 ? -21.697 -4.305 48.545 1.00 87.00 301 LYS A CA 1
ATOM 2393 C C . LYS A 1 301 ? -21.260 -5.373 49.555 1.00 87.00 301 LYS A C 1
ATOM 2395 O O . LYS A 1 301 ? -22.120 -6.002 50.168 1.00 87.00 301 LYS A O 1
ATOM 2400 N N . TYR A 1 302 ? -19.954 -5.559 49.772 1.00 83.88 302 TYR A N 1
ATOM 2401 C CA . TYR A 1 302 ? -19.448 -6.435 50.835 1.00 83.88 302 TYR A CA 1
ATOM 2402 C C . TYR A 1 302 ? -19.774 -5.902 52.241 1.00 83.88 302 TYR A C 1
ATOM 2404 O O . TYR A 1 302 ? -20.108 -6.678 53.140 1.00 83.88 302 TYR A O 1
ATOM 2412 N N . LEU A 1 303 ? -19.716 -4.584 52.451 1.00 82.31 303 LEU A N 1
ATOM 2413 C CA . LEU A 1 303 ? -20.068 -3.970 53.733 1.00 82.31 303 LEU A CA 1
ATOM 2414 C C . LEU A 1 303 ? -21.563 -4.119 54.061 1.00 82.31 303 LEU A C 1
ATOM 2416 O O . LEU A 1 303 ? -21.872 -4.471 55.200 1.00 82.31 303 LEU A O 1
ATOM 2420 N N . ASN A 1 304 ? -22.440 -3.940 53.066 1.00 83.19 304 ASN A N 1
ATOM 2421 C CA . ASN A 1 304 ? -23.905 -3.965 53.187 1.00 83.19 304 ASN A CA 1
ATOM 2422 C C . ASN A 1 304 ? -24.537 -5.373 53.237 1.00 83.19 304 ASN A C 1
ATOM 2424 O O . ASN A 1 304 ? -25.746 -5.493 53.436 1.00 83.19 304 ASN A O 1
ATOM 2428 N N . LEU A 1 305 ? -23.760 -6.446 53.057 1.00 82.44 305 LEU A N 1
ATOM 2429 C CA . LEU A 1 305 ? -24.243 -7.818 53.247 1.00 82.44 305 LEU A CA 1
ATOM 2430 C C . LEU A 1 305 ? -24.582 -8.069 54.727 1.00 82.44 305 LEU A C 1
ATOM 2432 O O . LEU A 1 305 ? -23.689 -8.040 55.575 1.00 82.44 305 LEU A O 1
ATOM 2436 N N . LEU A 1 306 ? -25.861 -8.343 55.013 1.00 69.00 306 LEU A N 1
ATOM 2437 C CA . LEU A 1 306 ? -26.360 -8.698 56.351 1.00 69.00 306 LEU A CA 1
ATOM 2438 C C . LEU A 1 306 ? -25.715 -10.004 56.846 1.00 69.00 306 LEU A C 1
ATOM 2440 O O . LEU A 1 306 ? -25.053 -10.013 57.882 1.00 69.00 306 LEU A O 1
ATOM 2444 N N . ASP A 1 307 ? -25.816 -11.072 56.049 1.00 75.62 307 ASP A N 1
ATOM 2445 C CA . ASP A 1 307 ? -25.095 -12.329 56.260 1.00 75.62 307 ASP A CA 1
ATOM 2446 C C . ASP A 1 307 ? -23.856 -12.395 55.361 1.00 75.62 307 ASP A C 1
ATOM 2448 O O . ASP A 1 307 ? -23.930 -12.636 54.153 1.00 75.62 307 ASP A O 1
ATOM 2452 N N . LYS A 1 308 ? -22.681 -12.169 55.956 1.00 74.88 308 LYS A N 1
ATOM 2453 C CA . LYS A 1 308 ? -21.397 -12.202 55.238 1.00 74.88 308 LYS A CA 1
ATOM 2454 C C . LYS A 1 308 ? -20.865 -13.639 55.156 1.00 74.88 308 LYS A C 1
ATOM 2456 O O . LYS A 1 308 ? -20.599 -14.224 56.216 1.00 74.88 308 LYS A O 1
ATOM 2461 N N . PRO A 1 309 ? -20.656 -14.201 53.947 1.00 72.88 309 PRO A N 1
ATOM 2462 C CA . PRO A 1 309 ? -20.168 -15.568 53.781 1.00 72.88 309 PRO A CA 1
ATOM 2463 C C . PRO A 1 309 ? -18.754 -15.736 54.354 1.00 72.88 309 PRO A C 1
ATOM 2465 O O . PRO A 1 309 ? -17.986 -14.779 54.452 1.00 72.88 309 PRO A O 1
ATOM 2468 N N . ARG A 1 310 ? -18.389 -16.975 54.714 1.00 74.38 310 ARG A N 1
ATOM 2469 C CA . ARG A 1 310 ? -17.045 -17.296 55.238 1.00 74.38 310 ARG A CA 1
ATOM 2470 C C . ARG A 1 310 ? -15.930 -17.061 54.218 1.00 74.38 310 ARG A C 1
ATOM 2472 O O . ARG A 1 310 ? -14.829 -16.703 54.617 1.00 74.38 310 ARG A O 1
ATOM 2479 N N . LEU A 1 311 ? -16.222 -17.239 52.932 1.00 80.44 311 LEU A N 1
ATOM 2480 C CA . LEU A 1 311 ? -15.341 -16.891 51.822 1.00 80.44 311 LEU A CA 1
ATOM 2481 C C . LEU A 1 311 ? -16.102 -15.959 50.874 1.00 80.44 311 LEU A C 1
ATOM 2483 O O . LEU A 1 311 ? -17.160 -16.333 50.370 1.00 80.44 311 LEU A O 1
ATOM 2487 N N . TYR A 1 312 ? -15.571 -14.762 50.630 1.00 83.12 312 TYR A N 1
ATOM 2488 C CA . TYR A 1 312 ? -16.052 -13.860 49.582 1.00 83.12 312 TYR A CA 1
ATOM 2489 C C . TYR A 1 312 ? -15.040 -13.863 48.436 1.00 83.12 312 TYR A C 1
ATOM 2491 O O . TYR A 1 312 ? -13.933 -13.344 48.596 1.00 83.12 312 TYR A O 1
ATOM 2499 N N . SER A 1 313 ? -15.388 -14.480 47.303 1.00 83.69 313 SER A N 1
ATOM 2500 C CA . SER A 1 313 ? -14.513 -14.523 46.131 1.00 83.69 313 SER A CA 1
ATOM 2501 C C . SER A 1 313 ? -14.899 -13.494 45.067 1.00 83.69 313 SER A C 1
ATOM 2503 O O . SER A 1 313 ? -16.067 -13.300 44.732 1.00 83.69 313 SER A O 1
ATOM 2505 N N . ILE A 1 314 ? -13.885 -12.822 44.522 1.00 85.75 314 ILE A N 1
ATOM 2506 C CA . ILE A 1 314 ? -13.995 -11.911 43.384 1.00 85.75 314 ILE A CA 1
ATOM 2507 C C . ILE A 1 314 ? -13.014 -12.387 42.315 1.00 85.75 314 ILE A C 1
ATOM 2509 O O . ILE A 1 314 ? -11.804 -12.438 42.542 1.00 85.75 314 ILE A O 1
ATOM 2513 N N . HIS A 1 315 ? -13.525 -12.691 41.125 1.00 82.81 315 HIS A N 1
ATOM 2514 C CA . HIS A 1 315 ? -12.705 -13.007 39.960 1.00 82.81 315 HIS A CA 1
ATOM 2515 C C . HIS A 1 315 ? -12.886 -11.942 38.874 1.00 82.81 315 HIS A C 1
ATOM 2517 O O . HIS A 1 315 ? -14.011 -11.660 38.449 1.00 82.81 315 HIS A O 1
ATOM 2523 N N . ARG A 1 316 ? -11.781 -11.340 38.420 1.00 79.81 316 ARG A N 1
ATOM 2524 C CA . ARG A 1 316 ? -11.751 -10.356 37.329 1.00 79.81 316 ARG A CA 1
ATOM 2525 C C . ARG A 1 316 ? -10.692 -10.739 36.295 1.00 79.81 316 ARG A C 1
ATOM 2527 O O . ARG A 1 316 ? -9.593 -11.159 36.639 1.00 79.81 316 ARG A O 1
ATOM 2534 N N . LYS A 1 317 ? -11.032 -10.560 35.018 1.00 73.75 317 LYS A N 1
ATOM 2535 C CA . LYS A 1 317 ? -10.171 -10.895 33.868 1.00 73.75 317 LYS A CA 1
ATOM 2536 C C . LYS A 1 317 ? -9.476 -9.691 33.223 1.00 73.75 317 LYS A C 1
ATOM 2538 O O . LYS A 1 317 ? -8.703 -9.865 32.294 1.00 73.75 317 LYS A O 1
ATOM 2543 N N . GLU A 1 318 ? -9.831 -8.484 33.657 1.00 66.69 318 GLU A N 1
ATOM 2544 C CA . GLU A 1 318 ? -9.508 -7.217 32.984 1.00 66.69 318 GLU A CA 1
ATOM 2545 C C . GLU A 1 318 ? -9.229 -6.116 34.025 1.00 66.69 318 GLU A C 1
ATOM 2547 O O . GLU A 1 318 ? -9.714 -4.993 33.911 1.00 66.69 318 GLU A O 1
ATOM 2552 N N . CYS A 1 319 ? -8.542 -6.452 35.122 1.00 65.88 319 CYS A N 1
ATOM 2553 C CA . CYS A 1 319 ? -8.310 -5.518 36.226 1.00 65.88 319 CYS A CA 1
ATOM 2554 C C . CYS A 1 319 ? -6.855 -5.544 36.692 1.00 65.88 319 CYS A C 1
ATOM 2556 O O . CYS A 1 319 ? -6.303 -6.598 36.996 1.00 65.88 319 CYS A O 1
ATOM 2558 N N . GLU A 1 320 ? -6.266 -4.355 36.792 1.00 72.94 320 GLU A N 1
ATOM 2559 C CA . GLU A 1 320 ? -4.937 -4.137 37.359 1.00 72.94 320 GLU A CA 1
ATOM 2560 C C . GLU A 1 320 ? -4.973 -4.181 38.898 1.00 72.94 320 GLU A C 1
ATOM 2562 O O . GLU A 1 320 ? -6.032 -4.103 39.530 1.00 72.94 320 GLU A O 1
ATOM 2567 N N . TYR A 1 321 ? -3.796 -4.251 39.524 1.00 77.81 321 TYR A N 1
ATOM 2568 C CA . TYR A 1 321 ? -3.640 -4.296 40.984 1.00 77.81 321 TYR A CA 1
ATOM 2569 C C . TYR A 1 321 ? -4.249 -3.071 41.721 1.00 77.81 321 TYR A C 1
ATOM 2571 O O . TYR A 1 321 ? -4.632 -3.160 42.893 1.00 77.81 321 TYR A O 1
ATOM 2579 N N . ASP A 1 322 ? -4.437 -1.947 41.021 1.00 81.31 322 ASP A N 1
ATOM 2580 C CA . ASP A 1 322 ? -5.180 -0.766 41.489 1.00 81.31 322 ASP A CA 1
ATOM 2581 C C . ASP A 1 322 ? -6.612 -1.096 41.953 1.00 81.31 322 ASP A C 1
ATOM 2583 O O . ASP A 1 322 ? -7.102 -0.485 42.910 1.00 81.31 322 ASP A O 1
ATOM 2587 N N . PHE A 1 323 ? -7.272 -2.086 41.334 1.00 85.06 323 PHE A N 1
ATOM 2588 C CA . PHE A 1 323 ? -8.597 -2.564 41.748 1.00 85.06 323 PHE A CA 1
ATOM 2589 C C . PHE A 1 323 ? -8.557 -3.134 43.171 1.00 85.06 323 PHE A C 1
ATOM 2591 O O . PHE A 1 323 ? -9.350 -2.743 44.026 1.00 85.06 323 PHE A O 1
ATOM 2598 N N . VAL A 1 324 ? -7.593 -4.020 43.444 1.00 84.56 324 VAL A N 1
ATOM 2599 C CA . VAL A 1 324 ? -7.411 -4.663 44.756 1.00 84.56 324 VAL A CA 1
ATOM 2600 C C . VAL A 1 324 ? -7.113 -3.624 45.832 1.00 84.56 324 VAL A C 1
ATOM 2602 O O . VAL A 1 324 ? -7.685 -3.670 46.921 1.00 84.56 324 VAL A O 1
ATOM 2605 N N . THR A 1 325 ? -6.240 -2.665 45.521 1.00 84.81 325 THR A N 1
ATOM 2606 C CA . THR A 1 325 ? -5.883 -1.585 46.449 1.00 84.81 325 THR A CA 1
ATOM 2607 C C . THR A 1 325 ? -7.097 -0.716 46.772 1.00 84.81 325 THR A C 1
ATOM 2609 O O . THR A 1 325 ? -7.381 -0.473 47.942 1.00 84.81 325 THR A O 1
ATOM 2612 N N . SER A 1 326 ? -7.863 -0.315 45.756 1.00 86.12 326 SER A N 1
ATOM 2613 C CA . SER A 1 326 ? -9.059 0.520 45.929 1.00 86.12 326 SER A CA 1
ATOM 2614 C C . SER A 1 326 ? -10.157 -0.195 46.725 1.00 86.12 326 SER A C 1
ATOM 2616 O O . SER A 1 326 ? -10.718 0.389 47.646 1.00 86.12 326 SER A O 1
ATOM 2618 N N . PHE A 1 327 ? -10.406 -1.477 46.440 1.00 88.00 327 PHE A N 1
ATOM 2619 C CA . PHE A 1 327 ? -11.381 -2.307 47.156 1.00 88.00 327 PHE A CA 1
ATOM 2620 C C . PHE A 1 327 ? -11.049 -2.425 48.653 1.00 88.00 327 PHE A C 1
ATOM 2622 O O . PHE A 1 327 ? -11.911 -2.205 49.506 1.00 88.00 327 PHE A O 1
ATOM 2629 N N . PHE A 1 328 ? -9.786 -2.710 48.996 1.00 85.62 328 PHE A N 1
ATOM 2630 C CA . PHE A 1 328 ? -9.377 -2.785 50.400 1.00 85.62 328 PHE A CA 1
ATOM 2631 C C . PHE A 1 328 ? -9.354 -1.419 51.097 1.00 85.62 328 PHE A C 1
ATOM 2633 O O . PHE A 1 328 ? -9.619 -1.366 52.293 1.00 85.62 328 PHE A O 1
ATOM 2640 N N . ASN A 1 329 ? -9.109 -0.319 50.379 1.00 85.81 329 ASN A N 1
ATOM 2641 C CA . ASN A 1 329 ? -9.237 1.026 50.948 1.00 85.81 329 ASN A CA 1
ATOM 2642 C C . ASN A 1 329 ? -10.695 1.367 51.314 1.00 85.81 329 ASN A C 1
ATOM 2644 O O . ASN A 1 329 ? -10.915 2.084 52.283 1.00 85.81 329 ASN A O 1
ATOM 2648 N N . THR A 1 330 ? -11.686 0.848 50.577 1.00 84.31 330 THR A N 1
ATOM 2649 C CA . THR A 1 330 ? -13.114 1.010 50.912 1.00 84.31 330 THR A CA 1
ATOM 2650 C C . THR A 1 330 ? -13.538 0.162 52.112 1.00 84.31 330 THR A C 1
ATOM 2652 O O . THR A 1 330 ? -14.356 0.609 52.909 1.00 84.31 330 THR A O 1
ATOM 2655 N N . ILE A 1 331 ? -12.997 -1.053 52.258 1.00 81.00 331 ILE A N 1
ATOM 2656 C CA . ILE A 1 331 ? -13.355 -1.950 53.371 1.00 81.00 331 ILE A CA 1
ATOM 2657 C C . ILE A 1 331 ? -12.624 -1.586 54.671 1.00 81.00 331 ILE A C 1
ATOM 2659 O O . ILE A 1 331 ? -13.186 -1.795 55.740 1.00 81.00 331 ILE A O 1
ATOM 2663 N N . GLY A 1 332 ? -11.410 -1.034 54.601 1.00 74.81 332 GLY A N 1
ATOM 2664 C CA . GLY A 1 332 ? -10.581 -0.739 55.771 1.00 74.81 332 GLY A CA 1
ATOM 2665 C C . GLY A 1 332 ? -9.685 -1.913 56.182 1.00 74.81 332 GLY A C 1
ATOM 2666 O O . GLY A 1 332 ? -9.313 -2.754 55.356 1.00 74.81 332 GLY A O 1
ATOM 2667 N N . ASP A 1 333 ? -9.294 -1.962 57.458 1.00 67.31 333 ASP A N 1
ATOM 2668 C CA . ASP A 1 333 ? -8.352 -2.976 57.937 1.00 67.31 333 ASP A CA 1
ATOM 2669 C C . ASP A 1 333 ? -8.966 -4.391 57.932 1.00 67.31 333 ASP A C 1
ATOM 2671 O O . ASP A 1 333 ? -9.980 -4.650 58.590 1.00 67.31 333 ASP A O 1
ATOM 2675 N N . PRO A 1 334 ? -8.349 -5.361 57.226 1.00 63.12 334 PRO A N 1
ATOM 2676 C CA . PRO A 1 334 ? -8.909 -6.701 57.072 1.00 63.12 334 PRO A CA 1
ATOM 2677 C C . PRO A 1 334 ? -8.822 -7.539 58.355 1.00 63.12 334 PRO A C 1
ATOM 2679 O O . PRO A 1 334 ? -9.439 -8.595 58.436 1.00 63.12 334 PRO A O 1
ATOM 2682 N N . THR A 1 335 ? -8.057 -7.105 59.354 1.00 60.38 335 THR A N 1
ATOM 2683 C CA . THR A 1 335 ? -7.907 -7.797 60.640 1.00 60.38 335 THR A CA 1
ATOM 2684 C C . THR A 1 335 ? -9.028 -7.467 61.624 1.00 60.38 335 THR A C 1
ATOM 2686 O O . THR A 1 335 ? -9.428 -8.345 62.384 1.00 60.38 335 THR A O 1
ATOM 2689 N N . SER A 1 336 ? -9.570 -6.245 61.604 1.00 54.72 336 SER A N 1
ATOM 2690 C CA . SER A 1 336 ? -10.571 -5.776 62.576 1.00 54.72 336 SER A CA 1
ATOM 2691 C C . SER A 1 336 ? -12.022 -6.065 62.170 1.00 54.72 336 SER A C 1
ATOM 2693 O O . SER A 1 336 ? -12.884 -6.195 63.034 1.00 54.72 336 SER A O 1
ATOM 2695 N N . ILE A 1 337 ? -12.303 -6.194 60.869 1.00 53.69 337 ILE A N 1
ATOM 2696 C CA . ILE A 1 337 ? -13.677 -6.276 60.330 1.00 53.69 337 ILE A CA 1
ATOM 2697 C C . ILE A 1 337 ? -14.108 -7.717 59.993 1.00 53.69 337 ILE A C 1
ATOM 2699 O O . ILE A 1 337 ? -15.298 -8.005 59.846 1.00 53.69 337 ILE A O 1
ATOM 2703 N N . ILE A 1 338 ? -13.153 -8.637 59.829 1.00 59.00 338 ILE A N 1
ATOM 2704 C CA . ILE A 1 338 ? -13.389 -9.890 59.094 1.00 59.00 338 ILE A CA 1
ATOM 2705 C C . ILE A 1 338 ? -13.596 -11.110 60.016 1.00 59.00 338 ILE A C 1
ATOM 2707 O O . ILE A 1 338 ? -14.373 -12.001 59.659 1.00 59.00 338 ILE A O 1
ATOM 2711 N N . GLY A 1 339 ? -13.001 -11.147 61.215 1.00 64.56 339 GLY A N 1
ATOM 2712 C CA . GLY A 1 339 ? -13.131 -12.288 62.137 1.00 64.56 339 GLY A CA 1
ATOM 2713 C C . GLY A 1 339 ? -12.653 -13.596 61.491 1.00 64.56 339 GLY A C 1
ATOM 2714 O O . GLY A 1 339 ? -11.564 -13.640 60.926 1.00 64.56 339 GLY A O 1
ATOM 2715 N N . ASP A 1 340 ? -13.484 -14.642 61.508 1.00 65.62 340 ASP A N 1
ATOM 2716 C CA . ASP A 1 340 ? -13.178 -15.954 60.901 1.00 65.62 340 ASP A CA 1
ATOM 2717 C C . ASP A 1 340 ? -13.465 -16.051 59.390 1.00 65.62 340 ASP A C 1
ATOM 2719 O O . ASP A 1 340 ? -13.553 -17.150 58.832 1.00 65.62 340 ASP A O 1
ATOM 2723 N N . ARG A 1 341 ? -13.672 -14.915 58.715 1.00 75.06 341 ARG A N 1
ATOM 2724 C CA . ARG A 1 341 ? -13.961 -14.863 57.275 1.00 75.06 341 ARG A CA 1
ATOM 2725 C C . ARG A 1 341 ? -12.679 -14.639 56.456 1.00 75.06 341 ARG A C 1
ATOM 2727 O O . ARG A 1 341 ? -11.628 -14.264 56.977 1.00 75.06 341 ARG A O 1
ATOM 2734 N N . LEU A 1 342 ? -12.768 -14.870 55.151 1.00 80.25 342 LEU A N 1
ATOM 2735 C CA . LEU A 1 342 ? -11.701 -14.651 54.177 1.00 80.25 342 LEU A CA 1
ATOM 2736 C C . LEU A 1 342 ? -12.258 -13.963 52.929 1.00 80.25 342 LEU A C 1
ATOM 2738 O O . LEU A 1 342 ? -13.356 -14.272 52.467 1.00 80.25 342 LEU A O 1
ATOM 2742 N N . ILE A 1 343 ? -11.467 -13.067 52.347 1.00 85.31 343 ILE A N 1
ATOM 2743 C CA . ILE A 1 343 ? -11.720 -12.490 51.026 1.00 85.31 343 ILE A CA 1
ATOM 2744 C C . ILE A 1 343 ? -10.638 -12.993 50.073 1.00 85.31 343 ILE A C 1
ATOM 2746 O O . ILE A 1 343 ? -9.453 -12.865 50.376 1.00 85.31 343 ILE A O 1
ATOM 2750 N N . LEU A 1 344 ? -11.042 -13.536 48.924 1.00 86.06 344 LEU A N 1
ATOM 2751 C CA . LEU A 1 344 ? -10.163 -13.950 47.830 1.00 86.06 344 LEU A CA 1
ATOM 2752 C C . LEU A 1 344 ? -10.438 -13.066 46.612 1.00 86.06 344 LEU A C 1
ATOM 2754 O O . LEU A 1 344 ? -11.526 -13.108 46.048 1.00 86.06 344 LEU A O 1
ATOM 2758 N N . ILE A 1 345 ? -9.446 -12.304 46.163 1.00 87.12 345 ILE A N 1
ATOM 2759 C CA . ILE A 1 345 ? -9.508 -11.569 44.896 1.00 87.12 345 ILE A CA 1
ATOM 2760 C C . ILE A 1 345 ? -8.526 -12.209 43.925 1.00 87.12 345 ILE A C 1
ATOM 2762 O O . ILE A 1 345 ? -7.382 -12.476 44.285 1.00 87.12 345 ILE A O 1
ATOM 2766 N N . SER A 1 346 ? -8.964 -12.445 42.694 1.00 85.81 346 SER A N 1
ATOM 2767 C CA . SER A 1 346 ? -8.140 -13.002 41.624 1.00 85.81 346 SER A CA 1
ATOM 2768 C C . SER A 1 346 ? -8.226 -12.152 40.359 1.00 85.81 346 SER A C 1
ATOM 2770 O O . SER A 1 346 ? -9.312 -11.750 39.932 1.00 85.81 346 SER A O 1
ATOM 2772 N N . LEU A 1 347 ? -7.058 -11.884 39.779 1.00 84.56 347 LEU A N 1
ATOM 2773 C CA . LEU A 1 347 ? -6.833 -11.088 38.577 1.00 84.56 347 LEU A CA 1
ATOM 2774 C C . LEU A 1 347 ? -6.142 -11.984 37.540 1.00 84.56 347 LEU A C 1
ATOM 2776 O O . LEU A 1 347 ? -5.099 -12.558 37.848 1.00 84.56 347 LEU A O 1
ATOM 2780 N N . ALA A 1 348 ? -6.702 -12.131 36.340 1.00 80.31 348 ALA A N 1
ATOM 2781 C CA . ALA A 1 348 ? -6.031 -12.830 35.237 1.00 80.31 348 ALA A CA 1
ATOM 2782 C C . ALA A 1 348 ? -5.200 -11.853 34.390 1.00 80.31 348 ALA A C 1
ATOM 2784 O O . ALA A 1 348 ? -5.645 -10.730 34.158 1.00 80.31 348 ALA A O 1
ATOM 2785 N N . ASP A 1 349 ? -4.031 -12.292 33.910 1.00 72.44 349 ASP A N 1
ATOM 2786 C CA . ASP A 1 349 ? -3.166 -11.469 33.050 1.00 72.44 349 ASP A CA 1
ATOM 2787 C C . ASP A 1 349 ? -3.703 -11.374 31.598 1.00 72.44 349 ASP A C 1
ATOM 2789 O O . ASP A 1 349 ? -3.481 -10.364 30.935 1.00 72.44 349 ASP A O 1
ATOM 2793 N N . ASP A 1 350 ? -4.447 -12.386 31.116 1.00 66.50 350 ASP A N 1
ATOM 2794 C CA . ASP A 1 350 ? -5.060 -12.421 29.776 1.00 66.50 350 ASP A CA 1
ATOM 2795 C C . ASP A 1 350 ? -6.575 -12.687 29.833 1.00 66.50 350 ASP A C 1
ATOM 2797 O O . ASP A 1 350 ? -7.042 -13.672 30.410 1.00 66.50 350 ASP A O 1
ATOM 2801 N N . CYS A 1 351 ? -7.366 -11.887 29.114 1.00 59.25 351 CYS A N 1
ATOM 2802 C CA . CYS A 1 351 ? -8.820 -12.068 29.029 1.00 59.25 351 CYS A CA 1
ATOM 2803 C C . CYS A 1 351 ? -9.261 -13.276 28.168 1.00 59.25 351 CYS A C 1
ATOM 2805 O O . CYS A 1 351 ? -10.381 -13.775 28.323 1.00 59.25 351 CYS A O 1
ATOM 2807 N N . ASN A 1 352 ? -8.382 -13.769 27.285 1.00 58.06 352 ASN A N 1
ATOM 2808 C CA . ASN A 1 352 ? -8.706 -14.746 26.236 1.00 58.06 352 ASN A CA 1
ATOM 2809 C C . ASN A 1 352 ? -8.467 -16.223 26.607 1.00 58.06 352 ASN A C 1
ATOM 2811 O O . ASN A 1 352 ? -8.881 -17.104 25.853 1.00 58.06 352 ASN A O 1
ATOM 2815 N N . SER A 1 353 ? -7.817 -16.532 27.736 1.00 57.44 353 SER A N 1
ATOM 2816 C CA . SER A 1 353 ? -7.513 -17.918 28.129 1.00 57.44 353 SER A CA 1
ATOM 2817 C C . SER A 1 353 ? -7.632 -18.130 29.634 1.00 57.44 353 SER A C 1
ATOM 2819 O O . SER A 1 353 ? -6.985 -17.454 30.420 1.00 57.44 353 SER A O 1
ATOM 2821 N N . LEU A 1 354 ? -8.396 -19.146 30.045 1.00 56.44 354 LEU A N 1
ATOM 2822 C CA . LEU A 1 354 ? -8.473 -19.579 31.449 1.00 56.44 354 LEU A CA 1
ATOM 2823 C C . LEU A 1 354 ? -7.168 -20.220 31.960 1.00 56.44 354 LEU A C 1
ATOM 2825 O O . LEU A 1 354 ? -7.013 -20.367 33.165 1.00 56.44 354 LEU A O 1
ATOM 2829 N N . LYS A 1 355 ? -6.242 -20.584 31.061 1.00 66.25 355 LYS A N 1
ATOM 2830 C CA . LYS A 1 355 ? -4.900 -21.097 31.389 1.00 66.25 355 LYS A CA 1
ATOM 2831 C C . LYS A 1 355 ? -3.831 -19.995 31.418 1.00 66.25 355 LYS A C 1
ATOM 2833 O O . LYS A 1 355 ? -2.651 -20.293 31.248 1.00 66.25 355 LYS A O 1
ATOM 2838 N N . SER A 1 356 ? -4.223 -18.727 31.533 1.00 72.31 356 SER A N 1
ATOM 2839 C CA . SER A 1 356 ? -3.256 -17.650 31.734 1.00 72.31 356 SER A CA 1
ATOM 2840 C C . SER A 1 356 ? -2.677 -17.709 33.154 1.00 72.31 356 SER A C 1
ATOM 2842 O O . SER A 1 356 ? -3.359 -18.179 34.078 1.00 72.31 356 SER A O 1
ATOM 2844 N N . PRO A 1 357 ? -1.471 -17.158 33.371 1.00 79.50 357 PRO A N 1
ATOM 2845 C CA . PRO A 1 357 ? -1.071 -16.738 34.701 1.00 79.50 357 PRO A CA 1
ATOM 2846 C C . PRO A 1 357 ? -2.003 -15.632 35.225 1.00 79.50 357 PRO A C 1
ATOM 2848 O O . PRO A 1 357 ? -2.766 -15.001 34.480 1.00 79.50 357 PRO A O 1
ATOM 2851 N N . GLY A 1 358 ? -1.954 -15.415 36.534 1.00 81.50 358 GLY A N 1
ATOM 2852 C CA . GLY A 1 358 ? -2.702 -14.357 37.201 1.00 81.50 358 GLY A CA 1
ATOM 2853 C C . GLY A 1 358 ? -2.230 -14.127 38.631 1.00 81.50 358 GLY A C 1
ATOM 2854 O O . GLY A 1 358 ? -1.443 -14.903 39.179 1.00 81.50 358 GLY A O 1
ATOM 2855 N N . GLN A 1 359 ? -2.706 -13.054 39.250 1.00 85.88 359 GLN A N 1
ATOM 2856 C CA . GLN A 1 359 ? -2.434 -12.729 40.648 1.00 85.88 359 GLN A CA 1
ATOM 2857 C C . GLN A 1 359 ? -3.627 -13.086 41.535 1.00 85.88 359 GLN A C 1
ATOM 2859 O O . GLN A 1 359 ? -4.779 -12.861 41.167 1.00 85.88 359 GLN A O 1
ATOM 2864 N N . ILE A 1 360 ? -3.345 -13.591 42.734 1.00 87.38 360 ILE A N 1
ATOM 2865 C CA . ILE A 1 360 ? -4.317 -13.727 43.817 1.00 87.38 360 ILE A CA 1
ATOM 2866 C C . ILE A 1 360 ? -3.923 -12.869 45.012 1.00 87.38 360 ILE A C 1
ATOM 2868 O O . ILE A 1 360 ? -2.741 -12.713 45.335 1.00 87.38 360 ILE A O 1
ATOM 2872 N N . VAL A 1 361 ? -4.937 -12.357 45.701 1.00 87.38 361 VAL A N 1
ATOM 2873 C CA . VAL A 1 361 ? -4.803 -11.700 46.997 1.00 87.38 361 VAL A CA 1
ATOM 2874 C C . VAL A 1 361 ? -5.840 -12.275 47.952 1.00 87.38 361 VAL A C 1
ATOM 2876 O O . VAL A 1 361 ? -7.036 -12.220 47.678 1.00 87.38 361 VAL A O 1
ATOM 2879 N N . ILE A 1 362 ? -5.371 -12.824 49.071 1.00 86.94 362 ILE A N 1
ATOM 2880 C CA . ILE A 1 362 ? -6.205 -13.354 50.157 1.00 86.94 362 ILE A CA 1
ATOM 2881 C C . ILE A 1 362 ? -6.069 -12.419 51.353 1.00 86.94 362 ILE A C 1
ATOM 2883 O O . ILE A 1 362 ? -4.945 -12.067 51.707 1.00 86.94 362 ILE A O 1
ATOM 2887 N N . ALA A 1 363 ? -7.173 -12.029 51.986 1.00 85.69 363 ALA A N 1
ATOM 2888 C CA . ALA A 1 363 ? -7.167 -11.167 53.168 1.00 85.69 363 ALA A CA 1
ATOM 2889 C C . ALA A 1 363 ? -8.144 -11.653 54.248 1.00 85.69 363 ALA A C 1
ATOM 2891 O O . ALA A 1 363 ? -9.224 -12.153 53.933 1.00 85.69 363 ALA A O 1
ATOM 2892 N N . GLY A 1 364 ? -7.766 -11.472 55.515 1.00 81.31 364 GLY A N 1
ATOM 2893 C CA . GLY A 1 364 ? -8.566 -11.830 56.689 1.00 81.31 364 GLY A CA 1
ATOM 2894 C C . GLY A 1 364 ? -7.691 -12.015 57.929 1.00 81.31 364 GLY A C 1
ATOM 2895 O O . GLY A 1 364 ? -6.611 -11.429 58.024 1.00 81.31 364 GLY A O 1
ATOM 2896 N N . ASN A 1 365 ? -8.132 -12.853 58.872 1.00 79.81 365 ASN A N 1
ATOM 2897 C CA . ASN A 1 365 ? -7.345 -13.197 60.059 1.00 79.81 365 ASN A CA 1
ATOM 2898 C C . ASN A 1 365 ? -6.003 -13.846 59.667 1.00 79.81 365 ASN A C 1
ATOM 2900 O O . ASN A 1 365 ? -5.968 -14.799 58.884 1.00 79.81 365 ASN A O 1
ATOM 2904 N N . GLN A 1 366 ? -4.905 -13.349 60.245 1.00 78.00 366 GLN A N 1
ATOM 2905 C CA . GLN A 1 366 ? -3.538 -13.770 59.942 1.00 78.00 366 GLN A CA 1
ATOM 2906 C C . GLN A 1 366 ? -3.347 -15.299 59.988 1.00 78.00 366 GLN A C 1
ATOM 2908 O O . GLN A 1 366 ? -2.785 -15.864 59.052 1.00 78.00 366 GLN A O 1
ATOM 2913 N N . LEU A 1 367 ? -3.899 -15.988 60.995 1.00 76.62 367 LEU A N 1
ATOM 2914 C CA . LEU A 1 367 ? -3.766 -17.448 61.134 1.00 76.62 367 LEU A CA 1
ATOM 2915 C C . LEU A 1 367 ? -4.480 -18.230 60.017 1.00 76.62 367 LEU A C 1
ATOM 2917 O O . LEU A 1 367 ? -4.037 -19.314 59.630 1.00 76.62 367 LEU A O 1
ATOM 2921 N N . LEU A 1 368 ? -5.588 -17.699 59.489 1.00 76.19 368 LEU A N 1
ATOM 2922 C CA . LEU A 1 368 ? -6.318 -18.299 58.367 1.00 76.19 368 LEU A CA 1
ATOM 2923 C C . LEU A 1 368 ? -5.635 -17.991 57.028 1.00 76.19 368 LEU A C 1
ATOM 2925 O O . LEU A 1 368 ? -5.588 -18.850 56.145 1.00 76.19 368 LEU A O 1
ATOM 2929 N N . VAL A 1 369 ? -5.064 -16.791 56.891 1.00 81.94 369 VAL A N 1
ATOM 2930 C CA . VAL A 1 369 ? -4.304 -16.366 55.708 1.00 81.94 369 VAL A CA 1
ATOM 2931 C C . VAL A 1 369 ? -3.010 -17.173 55.569 1.00 81.94 369 VAL A C 1
ATOM 2933 O O . VAL A 1 369 ? -2.730 -17.656 54.477 1.00 81.94 369 VAL A O 1
ATOM 2936 N N . GLU A 1 370 ? -2.265 -17.409 56.651 1.00 82.44 370 GLU A N 1
ATOM 2937 C CA . GLU A 1 370 ? -1.043 -18.230 56.638 1.00 82.44 370 GLU A CA 1
ATOM 2938 C C . GLU A 1 370 ? -1.319 -19.702 56.278 1.00 82.44 370 GLU A C 1
ATOM 2940 O O . GLU A 1 370 ? -0.575 -20.300 55.499 1.00 82.44 370 GLU A O 1
ATOM 2945 N N . LYS A 1 371 ? -2.420 -20.286 56.775 1.00 81.50 371 LYS A N 1
ATOM 2946 C CA . LYS A 1 371 ? -2.865 -21.632 56.362 1.00 81.50 371 LYS A CA 1
ATOM 2947 C C . LYS A 1 371 ? -3.254 -21.669 54.881 1.00 81.50 371 LYS A C 1
ATOM 2949 O O . LYS A 1 371 ? -2.801 -22.547 54.152 1.00 81.50 371 LYS A O 1
ATOM 2954 N N . SER A 1 372 ? -4.031 -20.688 54.422 1.00 80.81 372 SER A N 1
ATOM 2955 C CA . SER A 1 372 ? -4.458 -20.582 53.017 1.00 80.81 372 SER A CA 1
ATOM 2956 C C . SER A 1 372 ? -3.280 -20.348 52.061 1.00 80.81 372 SER A C 1
ATOM 2958 O O . SER A 1 372 ? -3.278 -20.869 50.947 1.00 80.81 372 SER A O 1
ATOM 2960 N N . ALA A 1 373 ? -2.256 -19.613 52.506 1.00 82.00 373 ALA A N 1
ATOM 2961 C CA . ALA A 1 373 ? -1.020 -19.381 51.768 1.00 82.00 373 ALA A CA 1
ATOM 2962 C C . ALA A 1 373 ? -0.236 -20.680 51.532 1.00 82.00 373 ALA A C 1
ATOM 2964 O O . ALA A 1 373 ? 0.190 -20.923 50.406 1.00 82.00 373 ALA A O 1
ATOM 2965 N N . LYS A 1 374 ? -0.110 -21.547 52.551 1.00 83.88 374 LYS A N 1
ATOM 2966 C CA . LYS A 1 374 ? 0.519 -22.872 52.396 1.00 83.88 374 LYS A CA 1
ATOM 2967 C C . LYS A 1 374 ? -0.202 -23.716 51.343 1.00 83.88 374 LYS A C 1
ATOM 2969 O O . LYS A 1 374 ? 0.437 -24.175 50.409 1.00 83.88 374 LYS A O 1
ATOM 2974 N N . ILE A 1 375 ? -1.537 -23.801 51.393 1.00 81.56 375 ILE A N 1
ATOM 2975 C CA . ILE A 1 375 ? -2.326 -24.511 50.363 1.00 81.56 375 ILE A CA 1
ATOM 2976 C C . ILE A 1 375 ? -2.052 -23.947 48.957 1.00 81.56 375 ILE A C 1
ATOM 2978 O O . ILE A 1 375 ? -1.907 -24.711 48.005 1.00 81.56 375 ILE A O 1
ATOM 2982 N N . ALA A 1 376 ? -1.987 -22.620 48.808 1.00 80.56 376 ALA A N 1
ATOM 2983 C CA . ALA A 1 376 ? -1.736 -21.985 47.514 1.00 80.56 376 ALA A CA 1
ATOM 2984 C C . ALA A 1 376 ? -0.349 -22.336 46.949 1.00 80.56 376 ALA A C 1
ATOM 2986 O O . ALA A 1 376 ? -0.223 -22.610 45.755 1.00 80.56 376 ALA A O 1
ATOM 2987 N N . ILE A 1 377 ? 0.674 -22.333 47.806 1.00 83.69 377 ILE A N 1
ATOM 2988 C CA . ILE A 1 377 ? 2.051 -22.684 47.446 1.00 83.69 377 ILE A CA 1
ATOM 2989 C C . ILE A 1 377 ? 2.128 -24.181 47.107 1.00 83.69 377 ILE A C 1
ATOM 2991 O O . ILE A 1 377 ? 2.512 -24.531 45.994 1.00 83.69 377 ILE A O 1
ATOM 2995 N N . ASP A 1 378 ? 1.679 -25.046 48.019 1.00 81.88 378 ASP A N 1
ATOM 2996 C CA . ASP A 1 378 ? 1.884 -26.499 47.960 1.00 81.88 378 ASP A CA 1
ATOM 2997 C C . ASP A 1 378 ? 0.996 -27.208 46.920 1.00 81.88 378 ASP A C 1
ATOM 2999 O O . ASP A 1 378 ? 1.373 -28.248 46.388 1.00 81.88 378 ASP A O 1
ATOM 3003 N N . SER A 1 379 ? -0.212 -26.692 46.645 1.00 76.81 379 SER A N 1
ATOM 3004 C CA . SER A 1 379 ? -1.199 -27.351 45.763 1.00 76.81 379 SER A CA 1
ATOM 3005 C C . SER A 1 379 ? -1.425 -26.650 44.416 1.00 76.81 379 SER A C 1
ATOM 3007 O O . SER A 1 379 ? -2.065 -27.226 43.532 1.00 76.81 379 SER A O 1
ATOM 3009 N N . PHE A 1 380 ? -0.948 -25.410 44.246 1.00 76.00 380 PHE A N 1
ATOM 3010 C CA . PHE A 1 380 ? -1.208 -24.590 43.049 1.00 76.00 380 PHE A CA 1
ATOM 3011 C C . PHE A 1 380 ? 0.036 -23.851 42.513 1.00 76.00 380 PHE A C 1
ATOM 3013 O O . PHE A 1 380 ? -0.110 -22.994 41.638 1.00 76.00 380 PHE A O 1
ATOM 3020 N N . ASP A 1 381 ? 1.239 -24.190 42.998 1.00 79.81 381 ASP A N 1
ATOM 3021 C CA . ASP A 1 381 ? 2.534 -23.603 42.605 1.00 79.81 381 ASP A CA 1
ATOM 3022 C C . ASP A 1 381 ? 2.589 -22.065 42.735 1.00 79.81 381 ASP A C 1
ATOM 3024 O O . ASP A 1 381 ? 3.294 -21.374 41.990 1.00 79.81 381 ASP A O 1
ATOM 3028 N N . ALA A 1 382 ? 1.812 -21.497 43.664 1.00 80.44 382 ALA A N 1
ATOM 3029 C CA . ALA A 1 382 ? 1.702 -20.054 43.816 1.00 80.44 382 ALA A CA 1
ATOM 3030 C C . ALA A 1 382 ? 2.984 -19.460 44.421 1.00 80.44 382 ALA A C 1
ATOM 3032 O O . ALA A 1 382 ? 3.414 -19.852 45.504 1.00 80.44 382 ALA A O 1
ATOM 3033 N N . LYS A 1 383 ? 3.576 -18.454 43.767 1.00 82.94 383 LYS A N 1
ATOM 3034 C CA . LYS A 1 383 ? 4.751 -17.733 44.291 1.00 82.94 383 LYS A CA 1
ATOM 3035 C C . LYS A 1 383 ? 4.317 -16.412 44.908 1.00 82.94 383 LYS A C 1
ATOM 3037 O O . LYS A 1 383 ? 3.801 -15.550 44.197 1.00 82.94 383 LYS A O 1
ATOM 3042 N N . GLY A 1 384 ? 4.512 -16.251 46.215 1.00 84.12 384 GLY A N 1
ATOM 3043 C CA . GLY A 1 384 ? 3.995 -15.102 46.953 1.00 84.12 384 GLY A CA 1
ATOM 3044 C C . GLY A 1 384 ? 4.501 -14.977 48.384 1.00 84.12 384 GLY A C 1
ATOM 3045 O O . GLY A 1 384 ? 5.244 -15.827 48.869 1.00 84.12 384 GLY A O 1
ATOM 3046 N N . SER A 1 385 ? 4.074 -13.912 49.060 1.00 84.38 385 SER A N 1
ATOM 3047 C CA . SER A 1 385 ? 4.410 -13.623 50.456 1.00 84.38 385 SER A CA 1
ATOM 3048 C C . SER A 1 385 ? 3.186 -13.162 51.250 1.00 84.38 385 SER A C 1
ATOM 3050 O O . SER A 1 385 ? 2.215 -12.632 50.699 1.00 84.38 385 SER A O 1
ATOM 3052 N N . VAL A 1 386 ? 3.224 -13.398 52.564 1.00 82.69 386 VAL A N 1
ATOM 3053 C CA . VAL A 1 386 ? 2.244 -12.880 53.527 1.00 82.69 386 VAL A CA 1
ATOM 3054 C C . VAL A 1 386 ? 2.791 -11.582 54.121 1.00 82.69 386 VAL A C 1
ATOM 3056 O O . VAL A 1 386 ? 3.945 -11.525 54.537 1.00 82.69 386 VAL A O 1
ATOM 3059 N N . SER A 1 387 ? 1.968 -10.538 54.169 1.00 77.75 387 SER A N 1
ATOM 3060 C CA . SER A 1 387 ? 2.274 -9.265 54.824 1.00 77.75 387 SER A CA 1
ATOM 3061 C C . SER A 1 387 ? 0.984 -8.657 55.372 1.00 77.75 387 SER A C 1
ATOM 3063 O O . SER A 1 387 ? -0.030 -8.664 54.676 1.00 77.75 387 SER A O 1
ATOM 3065 N N . SER A 1 388 ? 1.006 -8.175 56.622 1.00 69.50 388 SER A N 1
ATOM 3066 C CA . SER A 1 388 ? -0.096 -7.419 57.254 1.00 69.50 388 SER A CA 1
ATOM 3067 C C . SER A 1 388 ? -1.507 -8.013 57.045 1.00 69.50 388 SER A C 1
ATOM 3069 O O . SER A 1 388 ? -2.443 -7.331 56.630 1.00 69.50 388 SER A O 1
ATOM 3071 N N . GLY A 1 389 ? -1.665 -9.318 57.307 1.00 72.25 389 GLY A N 1
ATOM 3072 C CA . GLY A 1 389 ? -2.952 -10.020 57.167 1.00 72.25 389 GLY A CA 1
ATOM 3073 C C . GLY A 1 389 ? -3.418 -10.229 55.717 1.00 72.25 389 GLY A C 1
ATOM 3074 O O . GLY A 1 389 ? -4.585 -10.548 55.484 1.00 72.25 389 GLY A O 1
ATOM 3075 N N . ARG A 1 390 ? -2.530 -10.043 54.730 1.00 83.31 390 ARG A N 1
ATOM 3076 C CA . ARG A 1 390 ? -2.789 -10.275 53.304 1.00 83.31 390 ARG A CA 1
ATOM 3077 C C . ARG A 1 390 ? -1.722 -11.194 52.702 1.00 83.31 390 ARG A C 1
ATOM 3079 O O . ARG A 1 390 ? -0.530 -10.931 52.824 1.00 83.31 390 ARG A O 1
ATOM 3086 N N . PHE A 1 391 ? -2.135 -12.246 52.004 1.00 85.50 391 PHE A N 1
ATOM 3087 C CA . PHE A 1 391 ? -1.255 -13.057 51.157 1.00 85.50 391 PHE A CA 1
ATOM 3088 C C . PHE A 1 391 ? -1.385 -12.585 49.713 1.00 85.50 391 PHE A C 1
ATOM 3090 O O . PHE A 1 391 ? -2.501 -12.497 49.205 1.00 85.50 391 PHE A O 1
ATOM 3097 N N . ARG A 1 392 ? -0.266 -12.278 49.051 1.00 87.56 392 ARG A N 1
ATOM 3098 C CA . ARG A 1 392 ? -0.230 -11.912 47.626 1.00 87.56 392 ARG A CA 1
ATOM 3099 C C . ARG A 1 392 ? 0.639 -12.912 46.886 1.00 87.56 392 ARG A C 1
ATOM 3101 O O . ARG A 1 392 ? 1.801 -13.073 47.251 1.00 87.56 392 ARG A O 1
ATOM 3108 N N . ALA A 1 393 ? 0.105 -13.545 45.846 1.00 87.06 393 ALA A N 1
ATOM 3109 C CA . ALA A 1 393 ? 0.845 -14.527 45.060 1.00 87.06 393 ALA A CA 1
ATOM 3110 C C . ALA A 1 393 ? 0.483 -14.490 43.577 1.00 87.06 393 ALA A C 1
ATOM 3112 O O . ALA A 1 393 ? -0.626 -14.110 43.208 1.00 87.06 393 ALA A O 1
ATOM 3113 N N . ARG A 1 394 ? 1.407 -14.936 42.724 1.00 85.19 394 ARG A N 1
ATOM 3114 C CA . ARG A 1 394 ? 1.143 -15.213 41.309 1.00 85.19 394 ARG A CA 1
ATOM 3115 C C . ARG A 1 394 ? 0.936 -16.713 41.115 1.00 85.19 394 ARG A C 1
ATOM 3117 O O . ARG A 1 394 ? 1.763 -17.502 41.570 1.00 85.19 394 ARG A O 1
ATOM 3124 N N . ILE A 1 395 ? -0.152 -17.085 40.446 1.00 85.81 395 ILE A N 1
ATOM 3125 C CA . ILE A 1 395 ? -0.508 -18.462 40.081 1.00 85.81 395 ILE A CA 1
ATOM 3126 C C . ILE A 1 395 ? -0.255 -18.642 38.575 1.00 85.81 395 ILE A C 1
ATOM 3128 O O . ILE A 1 395 ? -0.612 -17.748 37.804 1.00 85.81 395 ILE A O 1
ATOM 3132 N N . PRO A 1 396 ? 0.341 -19.764 38.127 1.00 82.06 396 PRO A N 1
ATOM 3133 C CA . PRO A 1 396 ? 0.587 -20.018 36.704 1.00 82.06 396 PRO A CA 1
ATOM 3134 C C . PRO A 1 396 ? -0.667 -20.417 35.906 1.00 82.06 396 PRO A C 1
ATOM 3136 O O . PRO A 1 396 ? -0.684 -20.238 34.694 1.00 82.06 396 PRO A O 1
ATOM 3139 N N . ASP A 1 397 ? -1.699 -20.961 36.559 1.00 81.12 397 ASP A N 1
ATOM 3140 C CA . ASP A 1 397 ? -2.936 -21.440 35.929 1.00 81.12 397 ASP A CA 1
ATOM 3141 C C . ASP A 1 397 ? -4.180 -21.035 36.741 1.00 81.12 397 ASP A C 1
ATOM 3143 O O . ASP A 1 397 ? -4.538 -21.660 37.746 1.00 81.12 397 ASP A O 1
ATOM 3147 N N . VAL A 1 398 ? -4.850 -19.979 36.278 1.00 76.50 398 VAL A N 1
ATOM 3148 C CA . VAL A 1 398 ? -6.069 -19.408 36.875 1.00 76.50 398 VAL A CA 1
ATOM 3149 C C . VAL A 1 398 ? -7.267 -20.376 36.824 1.00 76.50 398 VAL A C 1
ATOM 3151 O O . VAL A 1 398 ? -8.156 -20.295 37.674 1.00 76.50 398 VAL A O 1
ATOM 3154 N N . SER A 1 399 ? -7.291 -21.355 35.910 1.00 75.44 399 SER A N 1
ATOM 3155 C CA . SER A 1 399 ? -8.406 -22.313 35.778 1.00 75.44 399 SER A CA 1
ATOM 3156 C C . SER A 1 399 ? -8.599 -23.211 37.005 1.00 75.44 399 SER A C 1
ATOM 3158 O O . SER A 1 399 ? -9.675 -23.780 37.205 1.00 75.44 399 SER A O 1
ATOM 3160 N N . LYS A 1 400 ? -7.573 -23.319 37.856 1.00 78.81 400 LYS A N 1
ATOM 3161 C CA . LYS A 1 400 ? -7.580 -24.137 39.071 1.00 78.81 400 LYS A CA 1
ATOM 3162 C C . LYS A 1 400 ? -8.270 -23.460 40.272 1.00 78.81 400 LYS A C 1
ATOM 3164 O O . LYS A 1 400 ? -8.544 -24.147 41.258 1.00 78.81 400 LYS A O 1
ATOM 3169 N N . LEU A 1 401 ? -8.607 -22.165 40.189 1.00 78.31 401 LEU A N 1
ATOM 3170 C CA . LEU A 1 401 ? -9.220 -21.388 41.283 1.00 78.31 401 LEU A CA 1
ATOM 3171 C C . LEU A 1 401 ? -10.465 -22.030 41.935 1.00 78.31 401 LEU A C 1
ATOM 3173 O O . LEU A 1 401 ? -10.501 -22.067 43.163 1.00 78.31 401 LEU A O 1
ATOM 3177 N N . PRO A 1 402 ? -11.440 -22.618 41.208 1.00 81.12 402 PRO A N 1
ATOM 3178 C CA . PRO A 1 402 ? -12.618 -23.212 41.853 1.00 81.12 402 PRO A CA 1
ATOM 3179 C C . PRO A 1 402 ? -12.279 -24.401 42.767 1.00 81.12 402 PRO A C 1
ATOM 3181 O O . PRO A 1 402 ? -12.969 -24.654 43.753 1.00 81.12 402 PRO A O 1
ATOM 3184 N N . LYS A 1 403 ? -11.192 -25.133 42.477 1.00 82.00 403 LYS A N 1
ATOM 3185 C CA . LYS A 1 403 ? -10.694 -26.203 43.359 1.00 82.00 403 LYS A CA 1
ATOM 3186 C C . LYS A 1 403 ? -10.027 -25.621 44.608 1.00 82.00 403 LYS A C 1
ATOM 3188 O O . LYS A 1 403 ? -10.203 -26.159 45.697 1.00 82.00 403 LYS A O 1
ATOM 3193 N N . PHE A 1 404 ? -9.308 -24.509 44.459 1.00 81.56 404 PHE A N 1
ATOM 3194 C CA . PHE A 1 404 ? -8.682 -23.788 45.566 1.00 81.56 404 PHE A CA 1
ATOM 3195 C C . PHE A 1 404 ? -9.723 -23.214 46.544 1.00 81.56 404 PHE A C 1
ATOM 3197 O O . PHE A 1 404 ? -9.614 -23.432 47.750 1.00 81.56 404 PHE A O 1
ATOM 3204 N N . GLU A 1 405 ? -10.792 -22.591 46.035 1.00 80.44 405 GLU A N 1
ATOM 3205 C CA . GLU A 1 405 ? -11.925 -22.098 46.837 1.00 80.44 405 GLU A CA 1
ATOM 3206 C C . GLU A 1 405 ? -12.589 -23.215 47.660 1.00 80.44 405 GLU A C 1
ATOM 3208 O O . GLU A 1 405 ? -12.882 -23.036 48.845 1.00 80.44 405 GLU A O 1
ATOM 3213 N N . GLN A 1 406 ? -12.771 -24.402 47.071 1.00 79.88 406 GLN A N 1
ATOM 3214 C CA . GLN A 1 406 ? -13.297 -25.574 47.779 1.00 79.88 406 GLN A CA 1
ATOM 3215 C C . GLN A 1 406 ? -12.348 -26.086 48.874 1.00 79.88 406 GLN A C 1
ATOM 3217 O O . GLN A 1 406 ? -12.817 -26.537 49.919 1.00 79.88 406 GLN A O 1
ATOM 3222 N N . MET A 1 407 ? -11.028 -26.029 48.662 1.00 76.31 407 MET A N 1
ATOM 3223 C CA . MET A 1 407 ? -10.037 -26.451 49.662 1.00 76.31 407 MET A CA 1
ATOM 3224 C C . MET A 1 407 ? -9.960 -25.482 50.847 1.00 76.31 407 MET A C 1
ATOM 3226 O O . MET A 1 407 ? -9.972 -25.940 51.989 1.00 76.31 407 MET A O 1
ATOM 3230 N N . ILE A 1 408 ? -9.962 -24.166 50.596 1.00 77.19 408 ILE A N 1
ATOM 3231 C CA . ILE A 1 408 ? -10.015 -23.143 51.656 1.00 77.19 408 ILE A CA 1
ATOM 3232 C C . ILE A 1 408 ? -11.285 -23.321 52.496 1.00 77.19 408 ILE A C 1
ATOM 3234 O O . ILE A 1 408 ? -11.215 -23.423 53.720 1.00 77.19 408 ILE A O 1
ATOM 3238 N N . THR A 1 409 ? -12.442 -23.432 51.835 1.00 72.31 409 THR A N 1
ATOM 3239 C CA . THR A 1 409 ? -13.752 -23.525 52.501 1.00 72.31 409 THR A CA 1
ATOM 3240 C C . THR A 1 409 ? -13.868 -24.757 53.412 1.00 72.31 409 THR A C 1
ATOM 3242 O O . THR A 1 409 ? -14.553 -24.704 54.432 1.00 72.31 409 THR A O 1
ATOM 3245 N N . LYS A 1 410 ? -13.179 -25.862 53.086 1.00 70.25 410 LYS A N 1
ATOM 3246 C CA . LYS A 1 410 ? -13.126 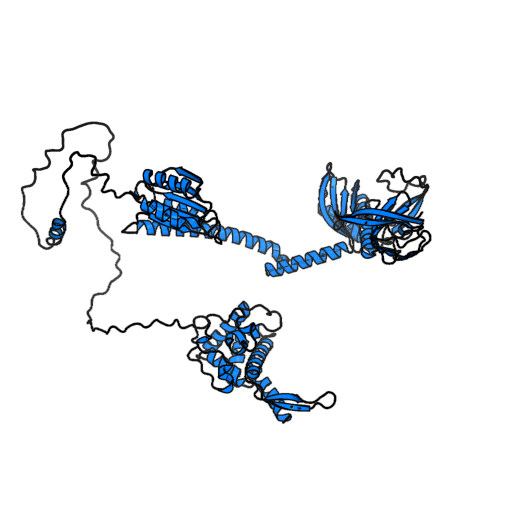-27.083 53.912 1.00 70.25 410 LYS A CA 1
ATOM 3247 C C . LYS A 1 410 ? -12.217 -26.974 55.143 1.00 70.25 410 LYS A C 1
ATOM 3249 O O . LYS A 1 410 ? -12.408 -27.751 56.072 1.00 70.25 410 LYS A O 1
ATOM 3254 N N . GLN A 1 411 ? -11.236 -26.067 55.158 1.00 61.53 411 GLN A N 1
ATOM 3255 C CA . GLN A 1 411 ? -10.277 -25.943 56.267 1.00 61.53 411 GLN A CA 1
ATOM 3256 C C . GLN A 1 411 ? -10.673 -24.932 57.354 1.00 61.53 411 GLN A C 1
ATOM 3258 O O . GLN A 1 411 ? -10.068 -24.949 58.426 1.00 61.53 411 GLN A O 1
ATOM 3263 N N . SER A 1 412 ? -11.670 -24.069 57.130 1.00 52.53 412 SER A N 1
ATOM 3264 C CA . SER A 1 412 ? -12.197 -23.184 58.180 1.00 52.53 412 SER A CA 1
ATOM 3265 C C . SER A 1 412 ? -12.845 -24.019 59.301 1.00 52.53 412 SER A C 1
ATOM 3267 O O . SER A 1 412 ? -13.903 -24.611 59.064 1.00 52.53 412 SER A O 1
ATOM 3269 N N . PRO A 1 413 ? -12.266 -24.084 60.518 1.00 44.53 413 PRO A N 1
ATOM 3270 C CA . PRO A 1 413 ? -12.758 -24.980 61.561 1.00 44.53 413 PRO A CA 1
ATOM 3271 C C . PRO A 1 413 ? -14.181 -24.618 62.013 1.00 44.53 413 PRO A C 1
ATOM 3273 O O . PRO A 1 413 ? -14.632 -23.471 61.920 1.00 44.53 413 PRO A O 1
ATOM 3276 N N . LYS A 1 414 ? -14.903 -25.601 62.560 1.00 39.78 414 LYS A N 1
ATOM 3277 C CA . LYS A 1 414 ? -16.078 -25.323 63.391 1.00 39.78 414 LYS A CA 1
ATOM 3278 C C . LYS A 1 414 ? -15.581 -24.771 64.728 1.00 39.78 414 LYS A C 1
ATOM 3280 O O . LYS A 1 414 ? -15.096 -25.531 65.562 1.00 39.78 414 LYS A O 1
ATOM 3285 N N . ILE A 1 415 ? -15.742 -23.471 64.969 1.00 37.94 415 ILE A N 1
ATOM 3286 C CA . ILE A 1 415 ? -15.432 -22.837 66.266 1.00 37.94 415 ILE A CA 1
ATOM 3287 C C . ILE A 1 415 ? -16.568 -23.124 67.271 1.00 37.94 415 ILE A C 1
ATOM 3289 O O . ILE A 1 415 ? -17.164 -22.235 67.854 1.00 37.94 415 ILE A O 1
ATOM 3293 N N . ASN A 1 416 ? -16.858 -24.416 67.443 1.00 30.98 416 ASN A N 1
ATOM 3294 C CA . ASN A 1 416 ? -17.538 -24.990 68.605 1.00 30.98 416 ASN A CA 1
ATOM 3295 C C . ASN A 1 416 ? -16.626 -26.015 69.317 1.00 30.98 416 ASN A C 1
ATOM 3297 O O . ASN A 1 416 ? -16.860 -26.316 70.479 1.00 30.98 416 ASN A O 1
ATOM 3301 N N . GLU A 1 417 ? -15.565 -26.521 68.668 1.00 32.31 417 GLU A N 1
ATOM 3302 C CA . GLU A 1 417 ? -14.646 -27.520 69.256 1.00 32.31 417 GLU A CA 1
ATOM 3303 C C . GLU A 1 417 ? -13.413 -26.901 69.940 1.00 32.31 417 GLU A C 1
ATOM 3305 O O . GLU A 1 417 ? -12.715 -27.579 70.685 1.00 32.31 417 GLU A O 1
ATOM 3310 N N . PHE A 1 418 ? -13.149 -25.599 69.762 1.00 30.14 418 PHE A N 1
ATOM 3311 C CA . PHE A 1 418 ? -12.046 -24.920 70.467 1.00 30.14 418 PHE A CA 1
ATOM 3312 C C . PHE A 1 418 ? -12.403 -24.440 71.886 1.00 30.14 418 PHE A C 1
ATOM 3314 O O . PHE A 1 418 ? -11.517 -24.022 72.626 1.00 30.14 418 PHE A O 1
ATOM 3321 N N . PHE A 1 419 ? -13.676 -24.541 72.286 1.00 32.47 419 PHE A N 1
ATOM 3322 C CA . PHE A 1 419 ? -14.152 -24.184 73.629 1.00 32.47 419 PHE A CA 1
ATOM 3323 C C . PHE A 1 419 ? -14.381 -25.394 74.556 1.00 32.47 419 PHE A C 1
ATOM 3325 O O . PHE A 1 419 ? -14.747 -25.198 75.710 1.00 32.47 419 PHE A O 1
ATOM 3332 N N . SER A 1 420 ? -14.142 -26.637 74.108 1.00 32.41 420 SER A N 1
ATOM 3333 C CA . SER A 1 420 ? -14.356 -27.835 74.942 1.00 32.41 420 SER A CA 1
ATOM 3334 C C . SER A 1 420 ? -13.143 -28.276 75.771 1.00 32.41 420 SER A C 1
ATOM 3336 O O . SER A 1 420 ? -13.317 -29.040 76.714 1.00 32.41 420 SER A O 1
ATOM 3338 N N . ASN A 1 421 ? -11.923 -27.829 75.434 1.00 32.44 421 ASN A N 1
ATOM 3339 C CA . ASN A 1 421 ? -10.684 -28.433 75.958 1.00 32.44 421 ASN A CA 1
ATOM 3340 C C . ASN A 1 421 ? -9.864 -27.564 76.929 1.00 32.44 421 ASN A C 1
ATOM 3342 O O . ASN A 1 421 ? -8.850 -28.039 77.428 1.00 32.44 421 ASN A O 1
ATOM 3346 N N . ASN A 1 422 ? -10.312 -26.350 77.262 1.00 29.48 422 ASN A N 1
ATOM 3347 C CA . ASN A 1 422 ? -9.794 -25.601 78.413 1.00 29.48 422 ASN A CA 1
ATOM 3348 C C . ASN A 1 422 ? -10.886 -25.507 79.479 1.00 29.48 422 ASN A C 1
ATOM 3350 O O . ASN A 1 422 ? -11.630 -24.531 79.563 1.00 29.48 422 ASN A O 1
ATOM 3354 N N . GLY A 1 423 ? -10.994 -26.561 80.285 1.00 36.31 423 GLY A N 1
ATOM 3355 C CA . GLY A 1 423 ? -11.908 -26.595 81.416 1.00 36.31 423 GLY A CA 1
ATOM 3356 C C . GLY A 1 423 ? -11.434 -25.685 82.546 1.00 36.31 423 GLY A C 1
ATOM 3357 O O . GLY A 1 423 ? -10.668 -26.131 83.393 1.00 36.31 423 GLY A O 1
ATOM 3358 N N . GLN A 1 424 ? -11.935 -24.449 82.590 1.00 28.67 424 GLN A N 1
ATOM 3359 C CA . GLN A 1 424 ? -12.165 -23.708 83.834 1.00 28.67 424 GLN A CA 1
ATOM 3360 C C . GLN A 1 424 ? -13.156 -22.553 83.614 1.00 28.67 424 GLN A C 1
ATOM 3362 O O . GLN A 1 424 ? -12.934 -21.662 82.804 1.00 28.67 424 GLN A O 1
ATOM 3367 N N . CYS A 1 425 ? -14.266 -22.636 84.351 1.00 27.12 425 CYS A N 1
ATOM 3368 C CA . CYS A 1 425 ? -15.240 -21.605 84.716 1.00 27.12 425 CYS A CA 1
ATOM 3369 C C . CYS A 1 425 ? -15.232 -20.265 83.952 1.00 27.12 425 CYS A C 1
ATOM 3371 O O . CYS A 1 425 ? -14.393 -19.426 84.240 1.00 27.12 425 CYS A O 1
ATOM 3373 N N . TRP A 1 426 ? -16.295 -19.998 83.183 1.00 25.36 426 TRP A N 1
ATOM 3374 C CA . TRP A 1 426 ? -17.222 -18.876 83.442 1.00 25.36 426 TRP A CA 1
ATOM 3375 C C . TRP A 1 426 ? -18.624 -19.261 82.934 1.00 25.36 426 TRP A C 1
ATOM 3377 O O . TRP A 1 426 ? -18.996 -19.014 81.791 1.00 25.36 426 TRP A O 1
ATOM 3387 N N . PHE A 1 427 ? -19.416 -19.892 83.806 1.00 27.94 427 PHE A N 1
ATOM 3388 C CA . PHE A 1 427 ? -20.877 -19.875 83.675 1.00 27.94 427 PHE A CA 1
ATOM 3389 C C . PHE A 1 427 ? -21.328 -18.412 83.800 1.00 27.94 427 PHE A C 1
ATOM 3391 O O . PHE A 1 427 ? -21.025 -17.814 84.824 1.00 27.94 427 PHE A O 1
ATOM 3398 N N . PHE A 1 428 ? -22.011 -17.857 82.793 1.00 28.02 428 PHE A N 1
ATOM 3399 C CA . PHE A 1 428 ? -23.146 -16.907 82.851 1.00 28.02 428 PHE A CA 1
ATOM 3400 C C . PHE A 1 428 ? -23.387 -16.307 81.445 1.00 28.02 428 PHE A C 1
ATOM 3402 O O . PHE A 1 428 ? -22.459 -16.217 80.651 1.00 28.02 428 PHE A O 1
ATOM 3409 N N . PHE A 1 429 ? -24.629 -15.889 81.154 1.00 26.73 429 PHE A N 1
ATOM 3410 C CA . PHE A 1 429 ? -25.139 -15.395 79.851 1.00 26.73 429 PHE A CA 1
ATOM 3411 C C . PHE A 1 429 ? -25.621 -16.422 78.807 1.00 26.73 429 PHE A C 1
ATOM 3413 O O . PHE A 1 429 ? -25.526 -16.205 77.602 1.00 26.73 429 PHE A O 1
ATOM 3420 N N . ALA A 1 430 ? -26.332 -17.454 79.268 1.00 30.61 430 ALA A N 1
ATOM 3421 C CA . ALA A 1 430 ? -27.470 -17.984 78.512 1.00 30.61 430 ALA A CA 1
ATOM 3422 C C . ALA A 1 430 ? -28.744 -17.204 78.903 1.00 30.61 430 ALA A C 1
ATOM 3424 O O . ALA A 1 430 ? -29.512 -17.646 79.756 1.00 30.61 430 ALA A O 1
ATOM 3425 N N . LEU A 1 431 ? -28.945 -16.007 78.333 1.00 29.94 431 LEU A N 1
ATOM 3426 C CA . LEU A 1 431 ? -30.189 -15.247 78.513 1.00 29.94 431 LEU A CA 1
ATOM 3427 C C . LEU A 1 431 ? -31.207 -15.632 77.430 1.00 29.94 431 LEU A C 1
ATOM 3429 O O . LEU A 1 431 ? -30.949 -15.506 76.237 1.00 29.94 431 LEU A O 1
ATOM 3433 N N . ASN A 1 432 ? -32.351 -16.141 77.885 1.00 35.03 432 ASN A N 1
ATOM 3434 C CA . ASN A 1 432 ? -33.413 -16.729 77.067 1.00 35.03 432 ASN A CA 1
ATOM 3435 C C . ASN A 1 432 ? -34.150 -15.670 76.204 1.00 35.03 432 ASN A C 1
ATOM 3437 O O . ASN A 1 432 ? -34.272 -14.525 76.649 1.00 35.03 432 ASN A O 1
ATOM 3441 N N . PRO A 1 433 ? -34.743 -16.028 75.041 1.00 35.72 433 PRO A N 1
ATOM 3442 C CA . PRO A 1 433 ? -35.437 -15.075 74.156 1.00 35.72 433 PRO A CA 1
ATOM 3443 C C . PRO A 1 433 ? -36.655 -14.353 74.768 1.00 35.72 433 PRO A C 1
ATOM 3445 O O . PRO A 1 433 ? -37.077 -13.313 74.266 1.00 35.72 433 PRO A O 1
ATOM 3448 N N . LEU A 1 434 ? -37.197 -14.870 75.875 1.00 36.28 434 LEU A N 1
ATOM 3449 C CA . LEU A 1 434 ? -38.465 -14.443 76.488 1.00 36.28 434 LEU A CA 1
ATOM 3450 C C . LEU A 1 434 ? -38.470 -13.017 77.075 1.00 36.28 434 LEU A C 1
ATOM 3452 O O . LEU A 1 434 ? -39.534 -12.481 77.371 1.00 36.28 434 LEU A O 1
ATOM 3456 N N . ILE A 1 435 ? -37.308 -12.375 77.245 1.00 37.00 435 ILE A N 1
ATOM 3457 C CA . ILE A 1 435 ? -37.239 -10.991 77.752 1.00 37.00 435 ILE A CA 1
ATOM 3458 C C . ILE A 1 435 ? -37.485 -9.961 76.633 1.00 37.00 435 ILE A C 1
ATOM 3460 O O . ILE A 1 435 ? -37.981 -8.868 76.906 1.00 37.00 435 ILE A O 1
ATOM 3464 N N . TYR A 1 436 ? -37.206 -10.300 75.369 1.00 37.75 436 TYR A N 1
ATOM 3465 C CA . TYR A 1 436 ? -37.363 -9.354 74.256 1.00 37.75 436 TYR A CA 1
ATOM 3466 C C . TYR A 1 436 ? -38.842 -9.130 73.885 1.00 37.75 436 TYR A C 1
ATOM 3468 O O . TYR A 1 436 ? -39.248 -7.997 73.630 1.00 37.75 436 TYR A O 1
ATOM 3476 N N . GLU A 1 437 ? -39.669 -10.181 73.948 1.00 35.56 437 GLU A N 1
ATOM 3477 C CA . GLU A 1 437 ? -41.125 -10.084 73.746 1.00 35.56 437 GLU A CA 1
ATOM 3478 C C . GLU A 1 437 ? -41.824 -9.327 74.890 1.00 35.56 437 GLU A C 1
ATOM 3480 O O . GLU A 1 437 ? -42.728 -8.521 74.650 1.00 35.56 437 GLU A O 1
ATOM 3485 N N . TRP A 1 438 ? -41.369 -9.500 76.137 1.00 39.16 438 TRP A N 1
ATOM 3486 C CA . TRP A 1 438 ? -41.947 -8.786 77.282 1.00 39.16 438 TRP A CA 1
ATOM 3487 C C . TRP A 1 438 ? -41.706 -7.267 77.219 1.00 39.16 438 TRP A C 1
ATOM 3489 O O . TRP A 1 438 ? -42.591 -6.483 77.566 1.00 39.16 438 TRP A O 1
ATOM 3499 N N . ILE A 1 439 ? -40.538 -6.840 76.721 1.00 39.75 439 ILE A N 1
ATOM 3500 C CA . ILE A 1 439 ? -40.172 -5.418 76.604 1.00 39.75 439 ILE A CA 1
ATOM 3501 C C . ILE A 1 439 ? -40.956 -4.704 75.490 1.00 39.75 439 ILE A C 1
ATOM 3503 O O . ILE A 1 439 ? -41.312 -3.539 75.666 1.00 39.75 439 ILE A O 1
ATOM 3507 N N . GLN A 1 440 ? -41.274 -5.367 74.370 1.00 39.22 440 GLN A N 1
ATOM 3508 C CA . GLN A 1 440 ? -42.076 -4.736 73.308 1.00 39.22 440 GLN A CA 1
ATOM 3509 C C . GLN A 1 440 ? -43.568 -4.613 73.651 1.00 39.22 440 GLN A C 1
ATOM 3511 O O . GLN A 1 440 ? -44.222 -3.683 73.185 1.00 39.22 440 GLN A O 1
ATOM 3516 N N . THR A 1 441 ? -44.110 -5.506 74.483 1.00 40.03 441 THR A N 1
ATOM 3517 C CA . THR A 1 441 ? -45.567 -5.583 74.706 1.00 40.03 441 THR A CA 1
ATOM 3518 C C . THR A 1 441 ? -46.099 -4.517 75.683 1.00 40.03 441 THR A C 1
ATOM 3520 O O . THR A 1 441 ? -47.278 -4.182 75.639 1.00 40.03 441 THR A O 1
ATOM 3523 N N . ASN A 1 442 ? -45.246 -3.925 76.533 1.00 37.38 442 ASN A N 1
ATOM 3524 C CA . ASN A 1 442 ? -45.663 -3.019 77.620 1.00 37.38 442 ASN A CA 1
ATOM 3525 C C . ASN A 1 442 ? -45.298 -1.530 77.426 1.00 37.38 442 ASN A C 1
ATOM 3527 O O . ASN A 1 442 ? -45.298 -0.766 78.390 1.00 37.38 442 ASN A O 1
ATOM 3531 N N . GLN A 1 443 ? -45.022 -1.072 76.198 1.00 36.38 443 GLN A N 1
ATOM 3532 C CA . GLN A 1 443 ? -44.692 0.343 75.931 1.00 36.38 443 GLN A CA 1
ATOM 3533 C C . GLN A 1 443 ? -45.901 1.242 75.577 1.00 36.38 443 GLN A C 1
ATOM 3535 O O . GLN A 1 443 ? -45.722 2.356 75.083 1.00 36.38 443 GLN A O 1
ATOM 3540 N N . GLN A 1 444 ? -47.131 0.793 75.860 1.00 37.31 444 GLN A N 1
ATOM 3541 C CA . GLN A 1 444 ? -48.366 1.581 75.721 1.00 37.31 444 GLN A CA 1
ATOM 3542 C C . GLN A 1 444 ? -49.258 1.538 76.978 1.00 37.31 444 GLN A C 1
ATOM 3544 O O . GLN A 1 444 ? -50.387 1.064 76.922 1.00 37.31 444 GLN A O 1
ATOM 3549 N N . GLN A 1 445 ? -48.795 2.105 78.098 1.00 33.00 445 GLN A N 1
ATOM 3550 C CA . GLN A 1 445 ? -49.672 2.804 79.054 1.00 33.00 445 GLN A CA 1
ATOM 3551 C C . GLN A 1 445 ? -48.872 3.754 79.965 1.00 33.00 445 GLN A C 1
ATOM 3553 O O . GLN A 1 445 ? -47.649 3.665 80.064 1.00 33.00 445 GLN A O 1
ATOM 3558 N N . GLN A 1 446 ? -49.555 4.756 80.522 1.00 30.06 446 GLN A N 1
ATOM 3559 C CA . GLN A 1 446 ? -48.943 5.987 81.031 1.00 30.06 446 GLN A CA 1
ATOM 3560 C C . GLN A 1 446 ? -48.640 5.977 82.543 1.00 30.06 446 GLN A C 1
ATOM 3562 O O . GLN A 1 446 ? -49.487 5.610 83.342 1.00 30.06 446 GLN A O 1
ATOM 3567 N N . THR A 1 447 ? -47.474 6.542 82.888 1.00 28.91 447 THR A N 1
ATOM 3568 C CA . THR A 1 447 ? -47.191 7.470 84.014 1.00 28.91 447 THR A CA 1
ATOM 3569 C C . THR A 1 447 ? -47.564 7.156 85.480 1.00 28.91 447 THR A C 1
ATOM 3571 O O . THR A 1 447 ? -48.703 6.856 85.806 1.00 28.91 447 THR A O 1
ATOM 3574 N N . HIS A 1 448 ? -46.624 7.563 86.353 1.00 27.47 448 HIS A N 1
ATOM 3575 C CA . HIS A 1 448 ? -46.717 7.918 87.787 1.00 27.47 448 HIS A CA 1
ATOM 3576 C C . HIS A 1 448 ? -46.348 6.876 88.869 1.00 27.47 448 HIS A C 1
ATOM 3578 O O . HIS A 1 448 ? -46.657 5.697 88.789 1.00 27.47 448 HIS A O 1
ATOM 3584 N N . VAL A 1 449 ? -45.743 7.436 89.935 1.00 28.91 449 VAL A N 1
ATOM 3585 C CA . VAL A 1 449 ? -45.441 6.892 91.281 1.00 28.91 449 VAL A CA 1
ATOM 3586 C C . VAL A 1 449 ? -44.157 6.049 91.461 1.00 28.91 449 VAL A C 1
ATOM 3588 O O . VAL A 1 449 ? -44.156 4.830 91.397 1.00 28.91 449 VAL A O 1
ATOM 3591 N N . LEU A 1 450 ? -43.076 6.775 91.778 1.00 25.83 450 LEU A N 1
ATOM 3592 C CA . LEU A 1 450 ? -42.187 6.604 92.948 1.00 25.83 450 LEU A CA 1
ATOM 3593 C C . LEU A 1 450 ? -41.661 5.207 93.386 1.00 25.83 450 LEU A C 1
ATOM 3595 O O . LEU A 1 450 ? -42.355 4.425 94.022 1.00 25.83 450 LEU A O 1
ATOM 3599 N N . ASP A 1 451 ? -40.328 5.106 93.278 1.00 27.38 451 ASP A N 1
ATOM 3600 C CA . ASP A 1 451 ? -39.365 4.787 94.357 1.00 27.38 451 ASP A CA 1
ATOM 3601 C C . ASP A 1 451 ? -38.969 3.340 94.750 1.00 27.38 451 ASP A C 1
ATOM 3603 O O . ASP A 1 451 ? -39.725 2.378 94.689 1.00 27.38 451 ASP A O 1
ATOM 3607 N N . LEU A 1 452 ? -37.717 3.251 95.228 1.00 29.55 452 LEU A N 1
ATOM 3608 C CA . LEU A 1 452 ? -37.126 2.216 96.097 1.00 29.55 452 LEU A CA 1
ATOM 3609 C C . LEU A 1 452 ? -37.310 0.719 95.740 1.00 29.55 452 LEU A C 1
ATOM 3611 O O . LEU A 1 452 ? -38.129 0.027 96.343 1.00 29.55 452 LEU A O 1
ATOM 3615 N N . ARG A 1 453 ? -36.369 0.171 94.943 1.00 30.09 453 ARG A N 1
ATOM 3616 C CA . ARG A 1 453 ? -35.484 -0.988 95.283 1.00 30.09 453 ARG A CA 1
ATOM 3617 C C . ARG A 1 453 ? -34.833 -1.611 94.037 1.00 30.09 453 ARG A C 1
ATOM 3619 O O . ARG A 1 453 ? -35.483 -2.354 93.317 1.00 30.09 453 ARG A O 1
ATOM 3626 N N . MET A 1 454 ? -33.525 -1.399 93.858 1.00 26.67 454 MET A N 1
ATOM 3627 C CA . MET A 1 454 ? -32.589 -2.356 93.216 1.00 26.67 454 MET A CA 1
ATOM 3628 C C . MET A 1 454 ? -31.116 -1.930 93.433 1.00 26.67 454 MET A C 1
ATOM 3630 O O . MET A 1 454 ? -30.256 -2.040 92.563 1.00 26.67 454 MET A O 1
ATOM 3634 N N . CYS A 1 455 ? -30.802 -1.417 94.627 1.00 29.06 455 CYS A N 1
ATOM 3635 C CA . CYS A 1 455 ? -29.478 -0.882 94.974 1.00 29.06 455 CYS A CA 1
ATOM 3636 C C . CYS A 1 455 ? -28.559 -1.964 95.589 1.00 29.06 455 CYS A C 1
ATOM 3638 O O . CYS A 1 455 ? -27.937 -1.749 96.625 1.00 29.06 455 CYS A O 1
ATOM 3640 N N . SER A 1 456 ? -28.548 -3.172 95.008 1.00 31.53 456 SER A N 1
ATOM 3641 C CA . SER A 1 456 ? -28.101 -4.393 95.716 1.00 31.53 456 SER A CA 1
ATOM 3642 C C . SER A 1 456 ? -27.100 -5.277 94.960 1.00 31.53 456 SER A C 1
ATOM 3644 O O . SER A 1 456 ? -26.763 -6.347 95.450 1.00 31.53 456 SER A O 1
ATOM 3646 N N . ILE A 1 457 ? -26.618 -4.859 93.782 1.00 31.55 457 ILE A N 1
ATOM 3647 C CA . ILE A 1 457 ? -25.696 -5.662 92.941 1.00 31.55 457 ILE A CA 1
ATOM 3648 C C . ILE A 1 457 ? -24.372 -4.915 92.643 1.00 31.55 457 ILE A C 1
ATOM 3650 O O . ILE A 1 457 ? -23.396 -5.501 92.186 1.00 31.55 457 ILE A O 1
ATOM 3654 N N . LEU A 1 458 ? -24.274 -3.626 92.990 1.00 29.39 458 LEU A N 1
ATOM 3655 C CA . LEU A 1 458 ? -23.134 -2.752 92.663 1.00 29.39 458 LEU A CA 1
ATOM 3656 C C . LEU A 1 458 ? -21.948 -2.796 93.656 1.00 29.39 458 LEU A C 1
ATOM 3658 O O . LEU A 1 458 ? -21.076 -1.937 93.594 1.00 29.39 458 LEU A O 1
ATOM 3662 N N . HIS A 1 459 ? -21.891 -3.782 94.560 1.00 31.47 459 HIS A N 1
ATOM 3663 C CA . HIS A 1 459 ? -20.938 -3.802 95.687 1.00 31.47 459 HIS A CA 1
ATOM 3664 C C . HIS A 1 459 ? -19.886 -4.936 95.646 1.00 31.47 459 HIS A C 1
ATOM 3666 O O . HIS A 1 459 ? -19.297 -5.252 96.674 1.00 31.47 459 HIS A O 1
ATOM 3672 N N . ALA A 1 460 ? -19.646 -5.562 94.482 1.00 30.88 460 ALA A N 1
ATOM 3673 C CA . ALA A 1 460 ? -18.851 -6.801 94.384 1.00 30.88 460 ALA A CA 1
ATOM 3674 C C . ALA A 1 460 ? -17.677 -6.809 93.373 1.00 30.88 460 ALA A C 1
ATOM 3676 O O . ALA A 1 460 ? -17.030 -7.841 93.232 1.00 30.88 460 ALA A O 1
ATOM 3677 N N . PHE A 1 461 ? -17.370 -5.704 92.676 1.00 28.95 461 PHE A N 1
ATOM 3678 C CA . PHE A 1 461 ? -16.321 -5.677 91.628 1.00 28.95 461 PHE A CA 1
ATOM 3679 C C . PHE A 1 461 ? -15.284 -4.545 91.758 1.00 28.95 461 PHE A C 1
ATOM 3681 O O . PHE A 1 461 ? -14.667 -4.129 90.781 1.00 28.95 461 PHE A O 1
ATOM 3688 N N . ALA A 1 462 ? -15.042 -4.072 92.982 1.00 31.11 462 ALA A N 1
ATOM 3689 C CA . ALA A 1 462 ? -14.005 -3.085 93.284 1.00 31.11 462 ALA A CA 1
ATOM 3690 C C . ALA A 1 462 ? -12.978 -3.639 94.286 1.00 31.11 462 ALA A C 1
ATOM 3692 O O . ALA A 1 462 ? -12.905 -3.151 95.407 1.00 31.11 462 ALA A O 1
ATOM 3693 N N . LEU A 1 463 ? -12.207 -4.671 93.900 1.00 30.86 463 LEU A N 1
ATOM 3694 C CA . LEU A 1 463 ? -11.056 -5.166 94.681 1.00 30.86 463 LEU A CA 1
ATOM 3695 C C . LEU A 1 463 ? -10.103 -6.076 93.862 1.00 30.86 463 LEU A C 1
ATOM 3697 O O . LEU A 1 463 ? -9.939 -7.251 94.166 1.00 30.86 463 LEU A O 1
ATOM 3701 N N . CYS A 1 464 ? -9.446 -5.526 92.832 1.00 27.73 464 CYS A N 1
ATOM 3702 C CA . CYS A 1 464 ? -8.066 -5.902 92.468 1.00 27.73 464 CYS A CA 1
ATOM 3703 C C . CYS A 1 464 ? -7.448 -4.856 91.515 1.00 27.73 464 CYS A C 1
ATOM 3705 O O . CYS A 1 464 ? -7.842 -4.764 90.354 1.00 27.73 464 CYS A O 1
ATOM 3707 N N . GLY A 1 465 ? -6.475 -4.068 91.990 1.00 25.09 465 GLY A N 1
ATOM 3708 C CA . GLY A 1 465 ? -5.485 -3.426 91.101 1.00 25.09 465 GLY A CA 1
ATOM 3709 C C . GLY A 1 465 ? -4.465 -4.471 90.608 1.00 25.09 465 GLY A C 1
ATOM 3710 O O . GLY A 1 465 ? -4.553 -5.626 91.007 1.00 25.09 465 GLY A O 1
ATOM 3711 N N . SER A 1 466 ? -3.457 -4.183 89.784 1.00 26.27 466 SER A N 1
ATOM 3712 C CA . SER A 1 466 ? -2.948 -2.945 89.158 1.00 26.27 466 SER A CA 1
ATOM 3713 C C . SER A 1 466 ? -2.050 -3.373 87.960 1.00 26.27 466 SER A C 1
ATOM 3715 O O . SER A 1 466 ? -1.841 -4.567 87.774 1.00 26.27 466 SER A O 1
ATOM 3717 N N . THR A 1 467 ? -1.472 -2.564 87.059 1.00 28.00 467 THR A N 1
ATOM 3718 C CA . THR A 1 467 ? -1.336 -1.105 86.792 1.00 28.00 467 THR A CA 1
ATOM 3719 C C . THR A 1 467 ? -1.159 -0.975 85.240 1.00 28.00 467 THR A C 1
ATOM 3721 O O . THR A 1 467 ? -1.210 -1.998 84.567 1.00 28.00 467 THR A O 1
ATOM 3724 N N . SER A 1 468 ? -0.951 0.141 84.523 1.00 26.88 468 SER A N 1
ATOM 3725 C CA . SER A 1 468 ? -0.725 1.572 84.802 1.00 26.88 468 SER A CA 1
ATOM 3726 C C . SER A 1 468 ? -1.019 2.434 83.555 1.00 26.88 468 SER A C 1
ATOM 3728 O O . SER A 1 468 ? -0.442 2.144 82.514 1.00 26.88 468 SER A O 1
ATOM 3730 N N . PHE A 1 469 ? -1.765 3.541 83.730 1.00 24.56 469 PHE A N 1
ATOM 3731 C CA . PHE A 1 469 ? -1.795 4.788 82.916 1.00 24.56 469 PHE A CA 1
ATOM 3732 C C . PHE A 1 469 ? -2.106 4.702 81.389 1.00 24.56 469 PHE A C 1
ATOM 3734 O O . PHE A 1 469 ? -1.828 3.717 80.727 1.00 24.56 469 PHE A O 1
ATOM 3741 N N . SER A 1 470 ? -2.700 5.714 80.738 1.00 26.33 470 SER A N 1
ATOM 3742 C CA . SER A 1 470 ? -2.891 7.128 81.112 1.00 26.33 470 SER A CA 1
ATOM 3743 C C . SER A 1 470 ? -4.304 7.680 80.809 1.00 26.33 470 SER A C 1
ATOM 3745 O O . SER A 1 470 ? -5.188 6.992 80.304 1.00 26.33 470 SER A O 1
ATOM 3747 N N . SER A 1 471 ? -4.538 8.931 81.208 1.00 28.77 471 SER A N 1
ATOM 3748 C CA . SER A 1 471 ? -5.845 9.580 81.368 1.00 28.77 471 SER A CA 1
ATOM 3749 C C . SER A 1 471 ? -6.351 10.350 80.139 1.00 28.77 471 SER A C 1
ATOM 3751 O O . SER A 1 471 ? -5.661 11.274 79.718 1.00 28.77 471 SER A O 1
ATOM 3753 N N . HIS A 1 472 ? -7.588 10.085 79.677 1.00 28.81 472 HIS A N 1
ATOM 3754 C CA . HIS A 1 472 ? -8.577 11.115 79.262 1.00 28.81 472 HIS A CA 1
ATOM 3755 C C . HIS A 1 472 ? -9.969 10.547 78.860 1.00 28.81 472 HIS A C 1
ATOM 3757 O O . HIS A 1 472 ? -10.541 10.935 77.844 1.00 28.81 472 HIS A O 1
ATOM 3763 N N . THR A 1 473 ? -10.570 9.649 79.657 1.00 32.22 473 THR A N 1
ATOM 3764 C CA . THR A 1 473 ? -11.833 8.980 79.248 1.00 32.22 473 THR A CA 1
ATOM 3765 C C . THR A 1 473 ? -12.829 8.727 80.386 1.00 32.22 473 THR A C 1
ATOM 3767 O O . THR A 1 473 ? -13.381 7.640 80.521 1.00 32.22 473 THR A O 1
ATOM 3770 N N . THR A 1 474 ? -13.115 9.756 81.193 1.00 29.92 474 THR A N 1
ATOM 3771 C CA . THR A 1 474 ? -14.144 9.664 82.255 1.00 29.92 474 THR A CA 1
ATOM 3772 C C . THR A 1 474 ? -14.899 10.980 82.486 1.00 29.92 474 THR A C 1
ATOM 3774 O O . THR A 1 474 ? -15.177 11.357 83.619 1.00 29.92 474 THR A O 1
ATOM 3777 N N . LEU A 1 475 ? -15.205 11.725 81.413 1.00 28.88 475 LEU A N 1
ATOM 3778 C CA . LEU A 1 475 ? -15.889 13.028 81.513 1.00 28.88 475 LEU A CA 1
ATOM 3779 C C . LEU A 1 475 ? -16.638 13.442 80.224 1.00 28.88 475 LEU A C 1
ATOM 3781 O O . LEU A 1 475 ? -16.605 14.600 79.824 1.00 28.88 475 LEU A O 1
ATOM 3785 N N . PHE A 1 476 ? -17.310 12.490 79.561 1.00 26.53 476 PHE A N 1
ATOM 3786 C CA . PHE A 1 476 ? -18.125 12.760 78.358 1.00 26.53 476 PHE A CA 1
ATOM 3787 C C . PHE A 1 476 ? -19.522 12.107 78.345 1.00 26.53 476 PHE A C 1
ATOM 3789 O O . PHE A 1 476 ? -20.216 12.130 77.333 1.00 26.53 476 PHE A O 1
ATOM 3796 N N . ALA A 1 477 ? -19.969 11.585 79.490 1.00 26.20 477 ALA A N 1
ATOM 3797 C CA . ALA A 1 477 ? -21.375 11.287 79.751 1.00 26.20 477 ALA A CA 1
ATOM 3798 C C . ALA A 1 477 ? -21.929 12.309 80.763 1.00 26.20 477 ALA A C 1
ATOM 3800 O O . ALA A 1 477 ? -21.197 12.764 81.640 1.00 26.20 477 ALA A O 1
ATOM 3801 N N . CYS A 1 478 ? -23.218 12.648 80.644 1.00 26.48 478 CYS A N 1
ATOM 3802 C CA . CYS A 1 478 ? -23.976 13.538 81.546 1.00 26.48 478 CYS A CA 1
ATOM 3803 C C . CYS A 1 478 ? -23.762 15.065 81.435 1.00 26.48 478 CYS A C 1
ATOM 3805 O O . CYS A 1 478 ? -23.972 15.782 82.414 1.00 26.48 478 CYS A O 1
ATOM 3807 N N . LYS A 1 479 ? -23.468 15.609 80.241 1.00 24.61 479 LYS A N 1
ATOM 3808 C CA . LYS A 1 479 ? -23.688 17.048 79.974 1.00 24.61 479 LYS A CA 1
ATOM 3809 C C . LYS A 1 479 ? -24.008 17.382 78.506 1.00 24.61 479 LYS A C 1
ATOM 3811 O O . LYS A 1 479 ? -23.179 17.953 77.815 1.00 24.61 479 LYS A O 1
ATOM 3816 N N . LEU A 1 480 ? -25.224 17.045 78.055 1.00 24.34 480 LEU A N 1
ATOM 3817 C CA . LEU A 1 480 ? -26.087 17.933 77.248 1.00 24.34 480 LEU A CA 1
ATOM 3818 C C . LEU A 1 480 ? -27.486 17.305 77.057 1.00 24.34 480 LEU A C 1
ATOM 3820 O O . LEU A 1 480 ? -27.729 16.517 76.148 1.00 24.34 480 LEU A O 1
ATOM 3824 N N . ILE A 1 481 ? -28.422 17.698 77.918 1.00 26.48 481 ILE A N 1
ATOM 3825 C CA . ILE A 1 481 ? -29.852 17.762 77.589 1.00 26.48 481 ILE A CA 1
ATOM 3826 C C . ILE A 1 481 ? -30.202 19.259 77.654 1.00 26.48 481 ILE A C 1
ATOM 3828 O O . ILE A 1 481 ? -29.672 19.963 78.510 1.00 26.48 481 ILE A O 1
ATOM 3832 N N . VAL A 1 482 ? -31.096 19.716 76.768 1.00 25.88 482 VAL A N 1
ATOM 3833 C CA . VAL A 1 482 ? -31.575 21.108 76.594 1.00 25.88 482 VAL A CA 1
ATOM 3834 C C . VAL A 1 482 ? -30.596 22.084 75.905 1.00 25.88 482 VAL A C 1
ATOM 3836 O O . VAL A 1 482 ? -29.628 22.532 76.508 1.00 25.88 482 VAL A O 1
ATOM 3839 N N . VAL A 1 483 ? -30.909 22.471 74.654 1.00 26.31 483 VAL A N 1
ATOM 3840 C CA . VAL A 1 483 ? -31.183 23.859 74.173 1.00 26.31 483 VAL A CA 1
ATOM 3841 C C . VAL A 1 483 ? -31.332 23.881 72.628 1.00 26.31 483 VAL A C 1
ATOM 3843 O O . VAL A 1 483 ? -30.509 23.316 71.923 1.00 26.31 483 VAL A O 1
ATOM 3846 N N . SER A 1 484 ? -32.360 24.593 72.125 1.00 23.61 484 SER A N 1
ATOM 3847 C CA . SER A 1 484 ? -32.564 25.104 70.739 1.00 23.61 484 SER A CA 1
ATOM 3848 C C . SER A 1 484 ? -32.579 24.100 69.558 1.00 23.61 484 SER A C 1
ATOM 3850 O O . SER A 1 484 ? -31.539 23.648 69.103 1.00 23.61 484 SER A O 1
ATOM 3852 N N . GLN A 1 485 ? -33.721 23.646 69.021 1.00 26.28 485 GLN A N 1
ATOM 3853 C CA . GLN A 1 485 ? -34.745 24.330 68.184 1.00 26.28 485 GLN A CA 1
ATOM 3854 C C . GLN A 1 485 ? -34.379 24.728 66.727 1.00 26.28 485 GLN A C 1
ATOM 3856 O O . GLN A 1 485 ? -33.519 25.566 66.485 1.00 26.28 485 GLN A O 1
ATOM 3861 N N . SER A 1 486 ? -35.250 24.276 65.800 1.00 27.44 486 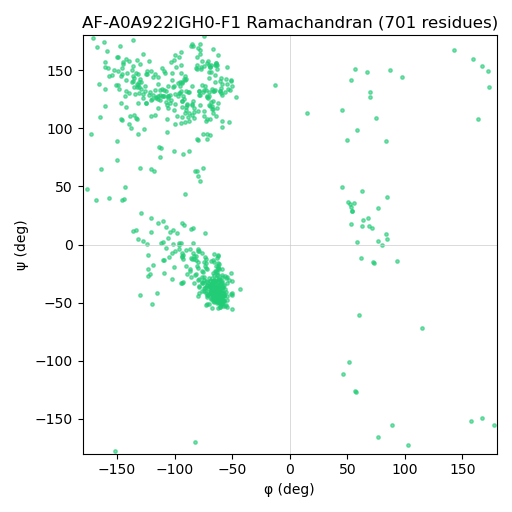SER A N 1
ATOM 3862 C CA . SER A 1 486 ? -35.542 24.780 64.430 1.00 27.44 486 SER A CA 1
ATOM 3863 C C . SER A 1 486 ? -34.456 24.591 63.342 1.00 27.44 486 SER A C 1
ATOM 3865 O O . SER A 1 486 ? -33.302 24.925 63.539 1.00 27.44 486 SER A O 1
ATOM 3867 N N . LYS A 1 487 ? -34.743 24.075 62.134 1.00 26.05 487 LYS A N 1
ATOM 3868 C CA . LYS A 1 487 ? -35.901 24.318 61.247 1.00 26.05 487 LYS A CA 1
ATOM 3869 C C . LYS A 1 487 ? -36.324 23.076 60.441 1.00 26.05 487 LYS A C 1
ATOM 3871 O O . LYS A 1 487 ? -35.503 22.241 60.085 1.00 26.05 487 LYS A O 1
ATOM 3876 N N . LYS A 1 488 ? -37.617 23.014 60.101 1.00 25.41 488 LYS A N 1
ATOM 3877 C CA . LYS A 1 488 ? -38.211 22.038 59.169 1.00 25.41 488 LYS A CA 1
ATOM 3878 C C . LYS A 1 488 ? -37.983 22.457 57.710 1.00 25.41 488 LYS A C 1
ATOM 3880 O O . LYS A 1 488 ? -38.050 23.647 57.417 1.00 25.41 488 LYS A O 1
ATOM 3885 N N . PHE A 1 489 ? -37.910 21.483 56.804 1.00 23.91 489 PHE A N 1
ATOM 3886 C CA . PHE A 1 489 ? -38.407 21.629 55.432 1.00 23.91 489 PHE A CA 1
ATOM 3887 C C . PHE A 1 489 ? -39.361 20.467 55.125 1.00 23.91 489 PHE A C 1
ATOM 3889 O O . PHE A 1 489 ? -39.019 19.306 55.336 1.00 23.91 489 PHE A O 1
ATOM 3896 N N . TYR A 1 490 ? -40.577 20.797 54.689 1.00 23.56 490 TYR A N 1
ATOM 3897 C CA . TYR A 1 490 ? -41.611 19.851 54.259 1.00 23.56 490 TYR A CA 1
ATOM 3898 C C . TYR A 1 490 ? -41.543 19.653 52.744 1.00 23.56 490 TYR A C 1
ATOM 3900 O O . TYR A 1 490 ? -41.479 20.651 52.033 1.00 23.56 490 TYR A O 1
ATOM 3908 N N . ILE A 1 491 ? -41.728 18.417 52.265 1.00 23.44 491 ILE A N 1
ATOM 3909 C CA . ILE A 1 491 ? -42.521 18.126 51.055 1.00 23.44 491 ILE A CA 1
ATOM 3910 C C . ILE A 1 491 ? -43.406 16.899 51.359 1.00 23.44 491 ILE A C 1
ATOM 3912 O O . ILE A 1 491 ? -43.001 15.997 52.092 1.00 23.44 491 ILE A O 1
ATOM 3916 N N . HIS A 1 492 ? -44.650 16.927 50.874 1.00 22.69 492 HIS A N 1
ATOM 3917 C CA . HIS A 1 492 ? -45.758 16.051 51.273 1.00 22.69 492 HIS A CA 1
ATOM 3918 C C . HIS A 1 492 ? -45.596 14.553 50.957 1.00 22.69 492 HIS A C 1
ATOM 3920 O O . HIS A 1 492 ? -45.188 14.170 49.863 1.00 22.69 492 HIS A O 1
ATOM 3926 N N . ARG A 1 493 ? -46.135 13.720 51.860 1.00 24.53 493 ARG A N 1
ATOM 3927 C CA . ARG A 1 493 ? -47.027 12.614 51.467 1.00 24.53 493 ARG A CA 1
ATOM 3928 C C . ARG A 1 493 ? -48.482 13.109 51.560 1.00 24.53 493 ARG A C 1
ATOM 3930 O O . ARG A 1 493 ? -48.774 13.811 52.531 1.00 24.53 493 ARG A O 1
ATOM 3937 N N . PRO A 1 494 ? -49.368 12.762 50.613 1.00 28.42 494 PRO A N 1
ATOM 3938 C CA . PRO A 1 494 ? -50.807 12.698 50.838 1.00 28.42 494 PRO A CA 1
ATOM 3939 C C . PRO A 1 494 ? -51.212 11.321 51.404 1.00 28.42 494 PRO A C 1
ATOM 3941 O O . PRO A 1 494 ? -50.389 10.407 51.512 1.00 28.42 494 PRO A O 1
ATOM 3944 N N . ASP A 1 495 ? -52.471 11.219 51.816 1.00 26.00 495 ASP A N 1
ATOM 3945 C CA . ASP A 1 495 ? -52.950 10.254 52.807 1.00 26.00 495 ASP A CA 1
ATOM 3946 C C . ASP A 1 495 ? -53.326 8.856 52.289 1.00 26.00 495 ASP A C 1
ATOM 3948 O O . ASP A 1 495 ? -53.384 8.576 51.092 1.00 26.00 495 ASP A O 1
ATOM 3952 N N . LYS A 1 496 ? -53.608 7.961 53.246 1.00 35.53 496 LYS A N 1
ATOM 3953 C CA . LYS A 1 496 ? -54.285 6.685 52.992 1.00 35.53 496 LYS A CA 1
ATOM 3954 C C . LYS A 1 496 ? -55.727 6.944 52.549 1.00 35.53 496 LYS A C 1
ATOM 3956 O O . LYS A 1 496 ? -56.470 7.591 53.282 1.00 35.53 496 LYS A O 1
ATOM 3961 N N . MET A 1 497 ? -56.159 6.289 51.477 1.00 24.38 497 MET A N 1
ATOM 3962 C CA . MET A 1 497 ? -57.562 5.917 51.305 1.00 24.38 497 MET A CA 1
ATOM 3963 C C . MET A 1 497 ? -57.652 4.482 50.774 1.00 24.38 497 MET A C 1
ATOM 3965 O O . MET A 1 497 ? -56.703 3.967 50.185 1.00 24.38 497 MET A O 1
ATOM 3969 N N . SER A 1 498 ? -58.741 3.814 51.135 1.00 32.22 498 SER A N 1
ATOM 3970 C CA . SER A 1 498 ? -59.039 2.400 50.892 1.00 32.22 498 SER A CA 1
ATOM 3971 C C . SER A 1 498 ? -59.307 2.086 49.425 1.00 32.22 498 SER A C 1
ATOM 3973 O O . SER A 1 498 ? -59.892 2.929 48.759 1.00 32.22 498 SER A O 1
ATOM 3975 N N . GLU A 1 499 ? -59.034 0.849 48.996 1.00 27.72 499 GLU A N 1
ATOM 3976 C CA . GLU A 1 499 ? -60.018 0.046 48.248 1.00 27.72 499 GLU A CA 1
ATOM 3977 C C . GLU A 1 499 ? -59.629 -1.446 48.163 1.00 27.72 499 GLU A C 1
ATOM 3979 O O . GLU A 1 499 ? -58.467 -1.818 48.016 1.00 27.72 499 GLU A O 1
ATOM 3984 N N . ASP A 1 500 ? -60.667 -2.253 48.356 1.00 24.58 500 ASP A N 1
ATOM 3985 C CA . ASP A 1 500 ? -60.895 -3.698 48.266 1.00 24.58 500 ASP A CA 1
ATOM 3986 C C . ASP A 1 500 ? -59.878 -4.647 47.599 1.00 24.58 500 ASP A C 1
ATOM 3988 O O . ASP A 1 500 ? -59.425 -4.482 46.466 1.00 24.58 500 ASP A O 1
ATOM 3992 N N . TYR A 1 501 ? -59.677 -5.786 48.274 1.00 28.44 501 TYR A N 1
ATOM 3993 C CA . TYR A 1 501 ? -59.155 -7.011 47.672 1.00 28.44 501 TYR A CA 1
ATOM 3994 C C . TYR A 1 501 ? -60.276 -7.740 46.921 1.00 28.44 501 TYR A C 1
ATOM 3996 O O . TYR A 1 501 ? -61.190 -8.281 47.543 1.00 28.44 501 TYR A O 1
ATOM 4004 N N . THR A 1 502 ? -60.163 -7.840 45.596 1.00 30.00 502 THR A N 1
ATOM 4005 C CA . THR A 1 502 ? -60.851 -8.881 44.817 1.00 30.00 502 THR A CA 1
ATOM 4006 C C . THR A 1 502 ? -59.813 -9.831 44.234 1.00 30.00 502 THR A C 1
ATOM 4008 O O . THR A 1 502 ? -58.856 -9.416 43.580 1.00 30.00 502 THR A O 1
ATOM 4011 N N . GLU A 1 503 ? -59.961 -11.120 44.534 1.00 40.91 503 GLU A N 1
ATOM 4012 C CA . GLU A 1 503 ? -59.045 -12.165 44.079 1.00 40.91 503 GLU A CA 1
ATOM 4013 C C . GLU A 1 503 ? -59.138 -12.346 42.556 1.00 40.91 503 GLU A C 1
ATOM 4015 O O . GLU A 1 503 ? -60.229 -12.472 41.998 1.00 40.91 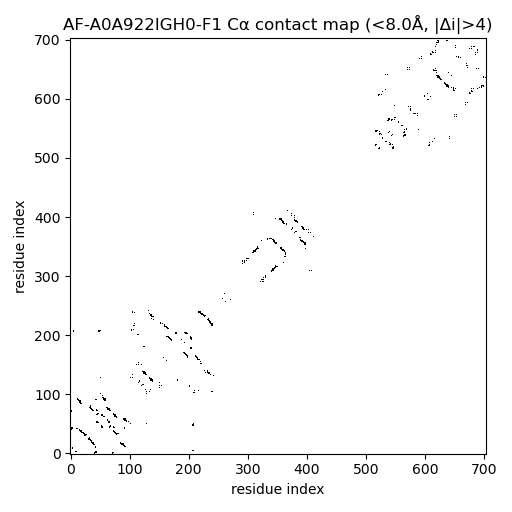503 GLU A O 1
ATOM 4020 N N . ALA A 1 504 ? -57.987 -12.415 41.884 1.00 29.30 504 ALA A N 1
ATOM 4021 C CA . ALA A 1 504 ? -57.878 -12.817 40.483 1.00 29.30 504 ALA A CA 1
ATOM 4022 C C . ALA A 1 504 ? -57.107 -14.150 40.393 1.00 29.30 504 ALA A C 1
ATOM 4024 O O . ALA A 1 504 ? -56.129 -14.335 41.124 1.00 29.30 504 ALA A O 1
ATOM 4025 N N . PRO A 1 505 ? -57.538 -15.105 39.548 1.00 35.03 505 PRO A N 1
ATOM 4026 C CA . PRO A 1 505 ? -57.114 -16.495 39.668 1.00 35.03 505 PRO A CA 1
ATOM 4027 C C . PRO A 1 505 ? -55.699 -16.761 39.140 1.00 35.03 505 PRO A C 1
ATOM 4029 O O . PRO A 1 505 ? -55.233 -16.149 38.179 1.00 35.03 505 PRO A O 1
ATOM 4032 N N . LEU A 1 506 ? -55.053 -17.765 39.740 1.00 39.47 506 LEU A N 1
ATOM 4033 C CA . LEU A 1 506 ? -53.790 -18.350 39.288 1.00 39.47 506 LEU A CA 1
ATOM 4034 C C . LEU A 1 506 ? -53.921 -18.915 37.864 1.00 39.47 506 LEU A C 1
ATOM 4036 O O . LEU A 1 506 ? -54.403 -20.031 37.674 1.00 39.47 506 LEU A O 1
ATOM 4040 N N . VAL A 1 507 ? -53.437 -18.171 36.868 1.00 33.94 507 VAL A N 1
ATOM 4041 C CA . VAL A 1 507 ? -53.205 -18.690 35.514 1.00 33.94 507 VAL A CA 1
ATOM 4042 C C . VAL A 1 507 ? -51.754 -19.152 35.407 1.00 33.94 507 VAL A C 1
ATOM 4044 O O . VAL A 1 507 ? -50.818 -18.391 35.647 1.00 33.94 507 VAL A O 1
ATOM 4047 N N . SER A 1 508 ? -51.569 -20.420 35.049 1.00 37.25 508 SER A N 1
ATOM 4048 C CA . SER A 1 508 ? -50.264 -21.027 34.794 1.00 37.25 508 SER A CA 1
ATOM 4049 C C . SER A 1 508 ? -49.572 -20.363 33.602 1.00 37.25 508 SER A C 1
ATOM 4051 O O . SER A 1 508 ? -50.062 -20.457 32.477 1.00 37.25 508 SER A O 1
ATOM 4053 N N . ALA A 1 509 ? -48.417 -19.738 33.834 1.00 34.50 509 ALA A N 1
ATOM 4054 C CA . ALA A 1 509 ? -47.595 -19.187 32.764 1.00 34.50 509 ALA A CA 1
ATOM 4055 C C . ALA A 1 509 ? -46.917 -20.313 31.961 1.00 34.50 509 ALA A C 1
ATOM 4057 O O . ALA A 1 509 ? -45.978 -20.956 32.437 1.00 34.50 509 ALA A O 1
ATOM 4058 N N . GLU A 1 510 ? -47.379 -20.532 30.729 1.00 38.66 510 GLU A N 1
ATOM 4059 C CA . GLU A 1 510 ? -46.554 -21.153 29.689 1.00 38.66 510 GLU A CA 1
ATOM 4060 C C . GLU A 1 510 ? -45.362 -20.233 29.345 1.00 38.66 510 GLU A C 1
ATOM 4062 O O . GLU A 1 510 ? -45.430 -19.025 29.582 1.00 38.66 510 GLU A O 1
ATOM 4067 N N . PRO A 1 511 ? -44.233 -20.766 28.839 1.00 42.03 511 PRO A N 1
ATOM 4068 C CA . PRO A 1 511 ? -43.016 -19.976 28.676 1.00 42.03 511 PRO A CA 1
ATOM 4069 C C . PRO A 1 511 ? -43.170 -18.885 27.607 1.00 42.03 511 PRO A C 1
ATOM 4071 O O . PRO A 1 511 ? -43.328 -19.191 26.424 1.00 42.03 511 PRO A O 1
ATOM 4074 N N . ASP A 1 512 ? -43.024 -17.622 28.021 1.00 44.47 512 ASP A N 1
ATOM 4075 C CA . ASP A 1 512 ? -43.031 -16.452 27.138 1.00 44.47 512 ASP A CA 1
ATOM 4076 C C . ASP A 1 512 ? -42.022 -16.600 25.985 1.00 44.47 512 ASP A C 1
ATOM 4078 O O . ASP A 1 512 ? -40.802 -16.458 26.136 1.00 44.47 512 ASP A O 1
ATOM 4082 N N . MET A 1 513 ? -42.547 -16.860 24.788 1.00 51.38 513 MET A N 1
ATOM 4083 C CA . MET A 1 513 ? -41.771 -16.894 23.555 1.00 51.38 513 MET A CA 1
ATOM 4084 C C . MET A 1 513 ? -41.307 -15.477 23.203 1.00 51.38 513 MET A C 1
ATOM 4086 O O . MET A 1 513 ? -42.094 -14.637 22.774 1.00 51.38 513 MET A O 1
ATOM 4090 N N . ILE A 1 514 ? -40.005 -15.214 23.360 1.00 62.00 514 ILE A N 1
ATOM 4091 C CA . ILE A 1 514 ? -39.394 -13.899 23.107 1.00 62.00 514 ILE A CA 1
ATOM 4092 C C . ILE A 1 514 ? -39.638 -13.459 21.651 1.00 62.00 514 ILE A C 1
ATOM 4094 O O . ILE A 1 514 ? -38.991 -13.949 20.721 1.00 62.00 514 ILE A O 1
ATOM 4098 N N . GLU A 1 515 ? -40.534 -12.488 21.456 1.00 74.25 515 GLU A N 1
ATOM 4099 C CA . GLU A 1 515 ? -40.893 -11.957 20.138 1.00 74.25 515 GLU A CA 1
ATOM 4100 C C . GLU A 1 515 ? -39.707 -11.203 19.495 1.00 74.25 515 GLU A C 1
ATOM 4102 O O . GLU A 1 515 ? -39.267 -10.144 19.958 1.00 74.25 515 GLU A O 1
ATOM 4107 N N . ILE A 1 516 ? -39.158 -11.736 18.397 1.00 81.44 516 ILE A N 1
ATOM 4108 C CA . ILE A 1 516 ? -37.967 -11.170 17.742 1.00 81.44 516 ILE A CA 1
ATOM 4109 C C . ILE A 1 516 ? -38.357 -9.984 16.844 1.00 81.44 516 ILE A C 1
ATOM 4111 O O . ILE A 1 516 ? -38.599 -10.138 15.645 1.00 81.44 516 ILE A O 1
ATOM 4115 N N . LYS A 1 517 ? -38.343 -8.774 17.413 1.00 85.44 517 LYS A N 1
ATOM 4116 C CA . LYS A 1 517 ? -38.615 -7.520 16.686 1.00 85.44 517 LYS A CA 1
ATOM 4117 C C . LYS A 1 517 ? -37.416 -7.051 15.861 1.00 85.44 517 LYS A C 1
ATOM 4119 O O . LYS A 1 517 ? -36.300 -6.889 16.369 1.00 85.44 517 LYS A O 1
ATOM 4124 N N . LEU A 1 518 ? -37.640 -6.759 14.580 1.00 85.19 518 LEU A N 1
ATOM 4125 C CA . LEU A 1 518 ? -36.624 -6.195 13.693 1.00 85.19 518 LEU A CA 1
ATOM 4126 C C . LEU A 1 518 ? -36.244 -4.781 14.159 1.00 85.19 518 LEU A C 1
ATOM 4128 O O . LEU A 1 518 ? -37.106 -3.949 14.449 1.00 85.19 518 LEU A O 1
ATOM 4132 N N . PHE A 1 519 ? -34.938 -4.516 14.244 1.00 86.88 519 PHE A N 1
ATOM 4133 C CA . PHE A 1 519 ? -34.360 -3.306 14.843 1.00 86.88 519 PHE A CA 1
ATOM 4134 C C . PHE A 1 519 ? -34.839 -3.015 16.282 1.00 86.88 519 PHE A C 1
ATOM 4136 O O . PHE A 1 519 ? -34.685 -1.889 16.752 1.00 86.88 519 PHE A O 1
ATOM 4143 N N . GLY A 1 520 ? -35.417 -4.007 16.975 1.00 84.56 520 GLY A N 1
ATOM 4144 C CA . GLY A 1 520 ? -36.051 -3.835 18.285 1.00 84.56 520 GLY A CA 1
ATOM 4145 C C . GLY A 1 520 ? -37.349 -3.019 18.262 1.00 84.56 520 GLY A C 1
ATOM 4146 O O . GLY A 1 520 ? -37.764 -2.544 19.312 1.00 84.56 520 GLY A O 1
ATOM 4147 N N . ARG A 1 521 ? -37.967 -2.809 17.087 1.00 83.94 521 ARG A N 1
ATOM 4148 C CA . ARG A 1 521 ? -39.181 -1.982 16.933 1.00 83.94 521 ARG A CA 1
ATOM 4149 C C . ARG A 1 521 ? -40.307 -2.657 16.150 1.00 83.94 521 ARG A C 1
ATOM 4151 O O . ARG A 1 521 ? -41.450 -2.565 16.570 1.00 83.94 521 ARG A O 1
ATOM 4158 N N . TRP A 1 522 ? -39.997 -3.331 15.042 1.00 86.75 522 TRP A N 1
ATOM 4159 C CA . TRP A 1 522 ? -41.016 -3.847 14.118 1.00 86.75 522 TRP A CA 1
ATOM 4160 C C . TRP A 1 522 ? -41.289 -5.335 14.345 1.00 86.75 522 TRP A C 1
ATOM 4162 O O . TRP A 1 522 ? -40.373 -6.152 14.213 1.00 86.75 522 TRP A O 1
ATOM 4172 N N . SER A 1 523 ? -42.538 -5.680 14.659 1.00 85.56 523 SER A N 1
ATOM 4173 C CA . SER A 1 523 ? -43.045 -7.056 14.655 1.00 85.56 523 SER A CA 1
ATOM 4174 C C . SER A 1 523 ? -43.003 -7.640 13.236 1.00 85.56 523 SER A C 1
ATOM 4176 O O . SER A 1 523 ? -43.085 -6.915 12.238 1.00 85.56 523 SER A O 1
ATOM 4178 N N . THR A 1 524 ? -42.843 -8.963 13.141 1.00 81.31 524 THR A N 1
ATOM 4179 C CA . THR A 1 524 ? -42.859 -9.695 11.854 1.00 81.31 524 THR A CA 1
ATOM 4180 C C . THR A 1 524 ? -44.103 -10.564 11.665 1.00 81.31 524 THR A C 1
ATOM 4182 O O . THR A 1 524 ? -44.374 -10.989 10.544 1.00 81.31 524 THR A O 1
ATOM 4185 N N . SER A 1 525 ? -44.865 -10.794 12.737 1.00 77.88 525 SER A N 1
ATOM 4186 C CA . SER A 1 525 ? -46.043 -11.667 12.768 1.00 77.88 525 SER A CA 1
ATOM 4187 C C . SER A 1 525 ? -47.242 -11.075 12.016 1.00 77.88 525 SER A C 1
ATOM 4189 O O . SER A 1 525 ? -47.971 -11.813 11.361 1.00 77.88 525 SER A O 1
ATOM 4191 N N . ASP A 1 526 ? -47.384 -9.745 12.012 1.00 79.94 526 ASP A N 1
ATOM 4192 C CA . ASP A 1 526 ? -48.530 -9.033 11.417 1.00 79.94 526 ASP A CA 1
ATOM 4193 C C . ASP A 1 526 ? -48.450 -8.870 9.884 1.00 79.94 526 ASP A C 1
ATOM 4195 O O . ASP A 1 526 ? -49.358 -8.318 9.263 1.00 79.94 526 ASP A O 1
ATOM 4199 N N . VAL A 1 527 ? -47.350 -9.296 9.251 1.00 84.38 527 VAL A N 1
ATOM 4200 C CA . VAL A 1 527 ? -47.064 -8.986 7.839 1.00 84.38 527 VAL A CA 1
ATOM 4201 C C . VAL A 1 527 ? -47.658 -10.038 6.900 1.00 84.38 527 VAL A C 1
ATOM 4203 O O . VAL A 1 527 ? -47.277 -11.211 6.924 1.00 84.38 527 VAL A O 1
ATOM 4206 N N . GLN A 1 528 ? -48.540 -9.601 6.002 1.00 86.06 528 GLN A N 1
ATOM 4207 C CA . GLN A 1 528 ? -49.253 -10.451 5.048 1.00 86.06 528 GLN A CA 1
ATOM 4208 C C . GLN A 1 528 ? -48.654 -10.376 3.634 1.00 86.06 528 GLN A C 1
ATOM 4210 O O . GLN A 1 528 ? -48.157 -9.340 3.193 1.00 86.06 528 GLN A O 1
ATOM 4215 N N . VAL A 1 529 ? -48.725 -11.485 2.889 1.00 86.94 529 VAL A N 1
ATOM 4216 C CA . VAL A 1 529 ? -48.292 -11.582 1.482 1.00 86.94 529 VAL A CA 1
ATOM 4217 C C . VAL A 1 529 ? -49.517 -11.911 0.631 1.00 86.94 529 VAL A C 1
ATOM 4219 O O . VAL A 1 529 ? -50.050 -13.011 0.742 1.00 86.94 529 VAL A O 1
ATOM 4222 N N . SER A 1 530 ? -49.960 -10.973 -0.210 1.00 83.50 530 SER A N 1
ATOM 4223 C CA . SER A 1 530 ? -51.196 -11.106 -0.999 1.00 83.50 530 SER A CA 1
ATOM 4224 C C . SER A 1 530 ? -51.066 -11.990 -2.249 1.00 83.50 530 SER A C 1
ATOM 4226 O O . SER A 1 530 ? -52.035 -12.632 -2.646 1.00 83.50 530 SER A O 1
ATOM 4228 N N . ASP A 1 531 ? -49.884 -12.059 -2.873 1.00 85.19 531 ASP A N 1
ATOM 4229 C CA . ASP A 1 531 ? -49.623 -12.931 -4.030 1.00 85.19 531 ASP A CA 1
ATOM 4230 C C . ASP A 1 531 ? -49.169 -14.327 -3.560 1.00 85.19 531 ASP A C 1
ATOM 4232 O O . ASP A 1 531 ? -48.024 -14.511 -3.132 1.00 85.19 531 ASP A O 1
ATOM 4236 N N . ILE A 1 532 ? -50.064 -15.315 -3.685 1.00 87.25 532 ILE A N 1
ATOM 4237 C CA . ILE A 1 532 ? -49.835 -16.723 -3.312 1.00 87.25 532 ILE A CA 1
ATOM 4238 C C . ILE A 1 532 ? -48.599 -17.338 -3.989 1.00 87.25 532 ILE A C 1
ATOM 4240 O O . ILE A 1 532 ? -47.935 -18.197 -3.414 1.00 87.25 532 ILE A O 1
ATOM 4244 N N . SER A 1 533 ? -48.226 -16.868 -5.187 1.00 86.00 533 SER A N 1
ATOM 4245 C CA . SER A 1 533 ? -47.048 -17.374 -5.905 1.00 86.00 533 SER A CA 1
ATOM 4246 C C . SER A 1 533 ? -45.720 -16.914 -5.293 1.00 86.00 533 SER A C 1
ATOM 4248 O O . SER A 1 533 ? -44.666 -17.479 -5.595 1.00 86.00 533 SER A O 1
ATOM 4250 N N . LEU A 1 534 ? -45.746 -15.887 -4.435 1.00 87.12 534 LEU A N 1
ATOM 4251 C CA . LEU A 1 534 ? -44.561 -15.277 -3.834 1.00 87.12 534 LEU A CA 1
ATOM 4252 C C . LEU A 1 534 ? -44.363 -15.656 -2.357 1.00 87.12 534 LEU A C 1
ATOM 4254 O O . LEU A 1 534 ? -43.277 -15.413 -1.827 1.00 87.12 534 LEU A O 1
ATOM 4258 N N . THR A 1 535 ? -45.350 -16.283 -1.707 1.00 86.69 535 THR A N 1
ATOM 4259 C CA . THR A 1 535 ? -45.341 -16.612 -0.268 1.00 86.69 535 THR A CA 1
ATOM 4260 C C . THR A 1 535 ? -44.103 -17.411 0.164 1.00 86.69 535 THR A C 1
ATOM 4262 O O . THR A 1 535 ? -43.460 -17.048 1.147 1.00 86.69 535 THR A O 1
ATOM 4265 N N . ASP A 1 536 ? -43.692 -18.424 -0.604 1.00 85.62 536 ASP A N 1
ATOM 4266 C CA . ASP A 1 536 ? -42.503 -19.247 -0.301 1.00 85.62 536 ASP A CA 1
ATOM 4267 C C . ASP A 1 536 ? -41.162 -18.540 -0.575 1.00 85.62 536 ASP A C 1
ATOM 4269 O O . ASP A 1 536 ? -40.098 -18.973 -0.120 1.00 85.62 536 ASP A O 1
ATOM 4273 N N . TYR A 1 537 ? -41.196 -17.437 -1.326 1.00 86.56 537 TYR A N 1
ATOM 4274 C CA . TYR A 1 537 ? -40.020 -16.680 -1.759 1.00 86.56 537 TYR A CA 1
ATOM 4275 C C . TYR A 1 537 ? -39.859 -15.340 -1.028 1.00 86.56 537 TYR A C 1
ATOM 4277 O O . TYR A 1 537 ? -38.855 -14.652 -1.248 1.00 86.56 537 TYR A O 1
ATOM 4285 N N . ILE A 1 538 ? -40.805 -14.980 -0.156 1.00 87.38 538 ILE A N 1
ATOM 4286 C CA . ILE A 1 538 ? -40.794 -13.795 0.709 1.00 87.38 538 ILE A CA 1
ATOM 4287 C C . ILE A 1 538 ? -40.702 -14.270 2.170 1.00 87.38 538 ILE A C 1
ATOM 4289 O O . ILE A 1 538 ? -41.685 -14.423 2.890 1.00 87.38 538 ILE A O 1
ATOM 4293 N N . ALA A 1 539 ? -39.471 -14.533 2.618 1.00 84.44 539 ALA A N 1
ATOM 4294 C CA . ALA A 1 539 ? -39.182 -14.979 3.980 1.00 84.44 539 ALA A CA 1
ATOM 4295 C C . ALA A 1 539 ? -39.371 -13.834 4.998 1.00 84.44 539 ALA A C 1
ATOM 4297 O O . ALA A 1 539 ? -38.436 -13.068 5.259 1.00 84.44 539 ALA A O 1
ATOM 4298 N N . VAL A 1 540 ? -40.591 -13.720 5.536 1.00 80.31 540 VAL A N 1
ATOM 4299 C CA . VAL A 1 540 ? -40.989 -12.712 6.545 1.00 80.31 540 VAL A CA 1
ATOM 4300 C C . VAL A 1 540 ? -41.555 -13.328 7.833 1.00 80.31 540 VAL A C 1
ATOM 4302 O O . VAL A 1 540 ? -41.365 -12.744 8.891 1.00 80.31 540 VAL A O 1
ATOM 4305 N N . LYS A 1 541 ? -42.154 -14.529 7.777 1.00 80.25 541 LYS A N 1
ATOM 4306 C CA . LYS A 1 541 ? -42.695 -15.242 8.955 1.00 80.25 541 LYS A CA 1
ATOM 4307 C C . LYS A 1 541 ? -41.651 -15.427 10.069 1.00 80.25 541 LYS A C 1
ATOM 4309 O O . LYS A 1 541 ? -40.465 -15.596 9.779 1.00 80.25 541 LYS A O 1
ATOM 4314 N N . GLU A 1 542 ? -42.114 -15.530 11.315 1.00 75.06 542 GLU A N 1
ATOM 4315 C CA . GLU A 1 542 ? -41.332 -15.591 12.571 1.00 75.06 542 GLU A CA 1
ATOM 4316 C C . GLU A 1 542 ? -40.088 -16.496 12.540 1.00 75.06 542 GLU A C 1
ATOM 4318 O O . GLU A 1 542 ? -39.024 -16.121 13.029 1.00 75.06 542 GLU A O 1
ATOM 4323 N N . LYS A 1 543 ? -40.162 -17.654 11.868 1.00 77.81 543 LYS A N 1
ATOM 4324 C CA . LYS A 1 543 ? -39.029 -18.575 11.627 1.00 77.81 543 LYS A CA 1
ATOM 4325 C C . LYS A 1 543 ? -37.780 -17.898 11.029 1.00 77.81 543 LYS A C 1
ATOM 4327 O O . LYS A 1 543 ? -36.664 -18.410 11.158 1.00 77.81 543 LYS A O 1
ATOM 4332 N N . TYR A 1 544 ? -37.963 -16.770 10.348 1.00 78.44 544 TYR A N 1
ATOM 4333 C CA . TYR A 1 544 ? -36.927 -15.979 9.690 1.00 78.44 544 TYR A CA 1
ATOM 4334 C C . TYR A 1 544 ? -36.665 -14.628 10.374 1.00 78.44 544 TYR A C 1
ATOM 4336 O O . TYR A 1 544 ? -35.797 -13.886 9.905 1.00 78.44 544 TYR A O 1
ATOM 4344 N N . ALA A 1 545 ? -37.345 -14.326 11.485 1.00 80.31 545 ALA A N 1
ATOM 4345 C CA . ALA A 1 545 ? -37.169 -13.096 12.244 1.00 80.31 545 ALA A CA 1
ATOM 4346 C C . ALA A 1 545 ? -35.730 -12.949 12.770 1.00 80.31 545 ALA A C 1
ATOM 4348 O O . ALA A 1 545 ? -35.064 -13.911 13.174 1.00 80.31 545 ALA A O 1
ATOM 4349 N N . ARG A 1 546 ? -35.213 -11.717 12.719 1.00 82.00 546 ARG A N 1
ATOM 4350 C CA . ARG A 1 546 ? -33.859 -11.347 13.154 1.00 82.00 546 ARG A CA 1
ATOM 4351 C C . ARG A 1 546 ? -33.866 -9.913 13.668 1.00 82.00 546 ARG A C 1
ATOM 4353 O O . ARG A 1 546 ? -34.383 -9.031 12.992 1.00 82.00 546 ARG A O 1
ATOM 4360 N N . PHE A 1 547 ? -33.184 -9.663 14.786 1.00 85.50 547 PHE A N 1
ATOM 4361 C CA . PHE A 1 547 ? -32.983 -8.308 15.319 1.00 85.50 547 PHE A CA 1
ATOM 4362 C C . PHE A 1 547 ? -32.273 -7.368 14.330 1.00 85.50 547 PHE A C 1
ATOM 4364 O O . PHE A 1 547 ? -32.592 -6.183 14.252 1.00 85.50 547 PHE A O 1
ATOM 4371 N N . LEU A 1 548 ? -31.325 -7.896 13.547 1.00 86.75 548 LEU A N 1
ATOM 4372 C CA . LEU A 1 548 ? -30.604 -7.181 12.493 1.00 86.75 548 LEU A CA 1
ATOM 4373 C C . LEU A 1 548 ? -30.591 -8.020 11.203 1.00 86.75 548 LEU A C 1
ATOM 4375 O O . LEU A 1 548 ? -30.485 -9.246 11.291 1.00 86.75 548 LEU A O 1
ATOM 4379 N N . PRO A 1 549 ? -30.630 -7.403 10.004 1.00 85.88 549 PRO A N 1
ATOM 4380 C CA . PRO A 1 549 ? -30.622 -8.111 8.719 1.00 85.88 549 PRO A CA 1
ATOM 4381 C C . PRO A 1 549 ? -29.224 -8.665 8.358 1.00 85.88 549 PRO A C 1
ATOM 4383 O O . PRO A 1 549 ? -28.568 -8.241 7.402 1.00 85.88 549 PRO A O 1
ATOM 4386 N N . HIS A 1 550 ? -28.748 -9.623 9.160 1.00 86.56 550 HIS A N 1
ATOM 4387 C CA . HIS A 1 550 ? -27.452 -10.283 9.027 1.00 86.56 550 HIS A CA 1
ATOM 4388 C C . HIS A 1 550 ? -27.514 -11.764 9.451 1.00 86.56 550 HIS A C 1
ATOM 4390 O O . HIS A 1 550 ? -27.549 -12.082 10.638 1.00 86.56 550 HIS A O 1
ATOM 4396 N N . SER A 1 551 ? -27.455 -12.683 8.484 1.00 83.50 551 SER A N 1
ATOM 4397 C CA . SER A 1 551 ? -27.456 -14.142 8.705 1.00 83.50 551 SER A CA 1
ATOM 4398 C C . SER A 1 551 ? -26.076 -14.806 8.598 1.00 83.50 551 SER A C 1
ATOM 4400 O O . SER A 1 551 ? -25.992 -16.033 8.512 1.00 83.50 551 SER A O 1
ATOM 4402 N N . ALA A 1 552 ? -24.993 -14.016 8.585 1.00 82.31 552 ALA A N 1
ATOM 4403 C CA . ALA A 1 552 ? -23.605 -14.492 8.491 1.00 82.31 552 ALA A CA 1
ATOM 4404 C C . ALA A 1 552 ? -23.352 -15.484 7.329 1.00 82.31 552 ALA A C 1
ATOM 4406 O O . ALA A 1 552 ? -22.613 -16.453 7.465 1.00 82.31 552 ALA A O 1
ATOM 4407 N N . GLY A 1 553 ? -24.013 -15.284 6.181 1.00 77.88 553 GLY A N 1
ATOM 4408 C CA . GLY A 1 553 ? -23.819 -16.115 4.984 1.00 77.88 553 GLY A CA 1
ATOM 4409 C C . GLY A 1 553 ? -24.484 -17.500 5.016 1.00 77.88 553 GLY A C 1
ATOM 4410 O O . GLY A 1 553 ? -24.374 -18.239 4.038 1.00 77.88 553 GLY A O 1
ATOM 4411 N N . ARG A 1 554 ? -25.239 -17.846 6.072 1.00 81.56 554 ARG A N 1
ATOM 4412 C CA . ARG A 1 554 ? -25.887 -19.164 6.271 1.00 81.56 554 ARG A CA 1
ATOM 4413 C C . ARG A 1 554 ? -26.714 -19.664 5.074 1.00 81.56 554 ARG A C 1
ATOM 4415 O O . ARG A 1 554 ? -26.822 -20.870 4.861 1.00 81.56 554 ARG A O 1
ATOM 4422 N N . TYR A 1 555 ? -27.311 -18.749 4.310 1.00 83.25 555 TYR A N 1
ATOM 4423 C CA . TYR A 1 555 ? -28.154 -19.060 3.148 1.00 83.25 555 TYR A CA 1
ATOM 4424 C C . TYR A 1 555 ? -27.405 -19.072 1.804 1.00 83.25 555 TYR A C 1
ATOM 4426 O O . TYR A 1 555 ? -27.996 -19.455 0.797 1.00 83.25 555 TYR A O 1
ATOM 4434 N N . ALA A 1 556 ? -26.132 -18.663 1.767 1.00 79.31 556 ALA A N 1
ATOM 4435 C CA . ALA A 1 556 ? -25.326 -18.621 0.545 1.00 79.31 556 ALA A CA 1
ATOM 4436 C C . ALA A 1 556 ? -24.637 -19.963 0.232 1.00 79.31 556 ALA A C 1
ATOM 4438 O O . ALA A 1 556 ? -24.417 -20.280 -0.931 1.00 79.31 556 ALA A O 1
ATOM 4439 N N . SER A 1 557 ? -24.339 -20.772 1.254 1.00 77.62 557 SER A N 1
ATOM 4440 C CA . SER A 1 557 ? -23.560 -22.015 1.129 1.00 77.62 557 SER A CA 1
ATOM 4441 C C . SER A 1 557 ? -24.294 -23.195 0.477 1.00 77.62 557 SER A C 1
ATOM 4443 O O . SER A 1 557 ? -23.667 -24.207 0.176 1.00 77.62 557 SER A O 1
ATOM 4445 N N . LYS A 1 558 ? -25.615 -23.111 0.268 1.00 83.88 558 LYS A N 1
ATOM 4446 C CA . LYS A 1 558 ? -26.418 -24.185 -0.340 1.00 83.88 558 LYS A CA 1
ATOM 4447 C C . LYS A 1 558 ? -27.328 -23.638 -1.437 1.00 83.88 558 LYS A C 1
ATOM 4449 O O . LYS A 1 558 ? -28.007 -22.627 -1.248 1.00 83.88 558 LYS A O 1
ATOM 4454 N N . ARG A 1 559 ? -27.372 -24.345 -2.573 1.00 80.38 559 ARG A N 1
ATOM 4455 C CA . ARG A 1 559 ? -28.196 -24.009 -3.748 1.00 80.38 559 ARG A CA 1
ATOM 4456 C C . ARG A 1 559 ? -29.660 -23.776 -3.334 1.00 80.38 559 ARG A C 1
ATOM 4458 O O . ARG A 1 559 ? -30.173 -24.446 -2.443 1.00 80.38 559 ARG A O 1
ATOM 4465 N N . PHE A 1 560 ? -30.305 -22.788 -3.955 1.00 78.25 560 PHE A N 1
ATOM 4466 C CA . PHE A 1 560 ? -31.692 -22.347 -3.710 1.00 78.25 560 PHE A CA 1
ATOM 4467 C C . PHE A 1 560 ? -32.050 -21.802 -2.308 1.00 78.25 560 PHE A C 1
ATOM 4469 O O . PHE A 1 560 ? -33.069 -21.122 -2.190 1.00 78.25 560 PHE A O 1
ATOM 4476 N N . ARG A 1 561 ? -31.202 -21.932 -1.271 1.00 84.81 561 ARG A N 1
ATOM 4477 C CA . ARG A 1 561 ? -31.488 -21.363 0.069 1.00 84.81 561 ARG A CA 1
ATOM 4478 C C . ARG A 1 561 ? -31.607 -19.833 0.113 1.00 84.81 561 ARG A C 1
ATOM 4480 O O . ARG A 1 561 ? -32.118 -19.303 1.094 1.00 84.81 561 ARG A O 1
ATOM 4487 N N . LYS A 1 562 ? -31.254 -19.124 -0.967 1.00 85.31 562 LYS A N 1
ATOM 4488 C CA . LYS A 1 562 ? -31.541 -17.689 -1.165 1.00 85.31 562 LYS A CA 1
ATOM 4489 C C . LYS A 1 562 ? -33.028 -17.333 -0.973 1.00 85.31 562 LYS A C 1
ATOM 4491 O O . LYS A 1 562 ? -33.305 -16.225 -0.526 1.00 85.31 562 LYS A O 1
ATOM 4496 N N . ALA A 1 563 ? -33.962 -18.244 -1.272 1.00 85.31 563 ALA A N 1
ATOM 4497 C CA . ALA A 1 563 ? -35.397 -18.034 -1.037 1.00 85.31 563 ALA A CA 1
ATOM 4498 C C . ALA A 1 563 ? -35.737 -17.864 0.459 1.00 85.31 563 ALA A C 1
ATOM 4500 O O . ALA A 1 563 ? -36.536 -17.008 0.817 1.00 85.31 563 ALA A O 1
ATOM 4501 N N . GLN A 1 564 ? -35.044 -18.610 1.328 1.00 86.75 564 GLN A N 1
ATOM 4502 C CA . GLN A 1 564 ? -35.217 -18.624 2.789 1.00 86.75 564 GLN A CA 1
ATOM 4503 C C . GLN A 1 564 ? -34.450 -17.494 3.508 1.00 86.75 564 GLN A C 1
ATOM 4505 O O . GLN A 1 564 ? -34.444 -17.424 4.735 1.00 86.75 564 GLN A O 1
ATOM 4510 N N . CYS A 1 565 ? -33.754 -16.632 2.762 1.00 87.69 565 CYS A N 1
ATOM 4511 C CA . CYS A 1 565 ? -33.027 -15.498 3.323 1.00 87.69 565 CYS A CA 1
ATOM 4512 C C . CYS A 1 565 ? -34.010 -14.349 3.630 1.00 87.69 565 CYS A C 1
ATOM 4514 O O . CYS A 1 565 ? -34.753 -13.974 2.715 1.00 87.69 565 CYS A O 1
ATOM 4516 N N . PRO A 1 566 ? -34.013 -13.773 4.854 1.00 90.81 566 PRO A N 1
ATOM 4517 C CA . PRO A 1 566 ? -34.957 -12.728 5.254 1.00 90.81 566 PRO A CA 1
ATOM 4518 C C . PRO A 1 566 ? -35.031 -11.581 4.245 1.00 90.81 566 PRO A C 1
ATOM 4520 O O . PRO A 1 566 ? -33.997 -11.106 3.759 1.00 90.81 566 PRO A O 1
ATOM 4523 N N . ILE A 1 567 ? -36.241 -11.107 3.933 1.00 91.12 567 ILE A N 1
ATOM 4524 C CA . ILE A 1 567 ? -36.435 -10.177 2.806 1.00 91.12 567 ILE A CA 1
ATOM 4525 C C . ILE A 1 567 ? -35.650 -8.862 2.971 1.00 91.12 567 ILE A C 1
ATOM 4527 O O . ILE A 1 567 ? -35.029 -8.379 2.023 1.00 91.12 567 ILE A O 1
ATOM 4531 N N . VAL A 1 568 ? -35.562 -8.351 4.204 1.00 92.06 568 VAL A N 1
ATOM 4532 C CA . VAL A 1 568 ? -34.804 -7.136 4.551 1.00 92.06 568 VAL A CA 1
ATOM 4533 C C . VAL A 1 568 ? -33.294 -7.337 4.384 1.00 92.06 568 VAL A C 1
ATOM 4535 O O . VAL A 1 568 ? -32.585 -6.423 3.963 1.00 92.06 568 VAL A O 1
ATOM 4538 N N . GLU A 1 569 ? -32.775 -8.540 4.645 1.00 91.62 569 GLU A N 1
ATOM 4539 C CA . GLU A 1 569 ? -31.372 -8.862 4.361 1.00 91.62 569 GLU A CA 1
ATOM 4540 C C . GLU A 1 569 ? -31.110 -8.959 2.853 1.00 91.62 569 GLU A C 1
ATOM 4542 O O . GLU A 1 569 ? -30.061 -8.511 2.389 1.00 91.62 569 GLU A O 1
ATOM 4547 N N . ARG A 1 570 ? -32.062 -9.466 2.060 1.00 91.69 570 ARG A N 1
ATOM 4548 C CA . ARG A 1 570 ? -31.948 -9.470 0.590 1.00 91.69 570 ARG A CA 1
ATOM 4549 C C . ARG A 1 570 ? -31.914 -8.047 0.022 1.00 91.69 570 ARG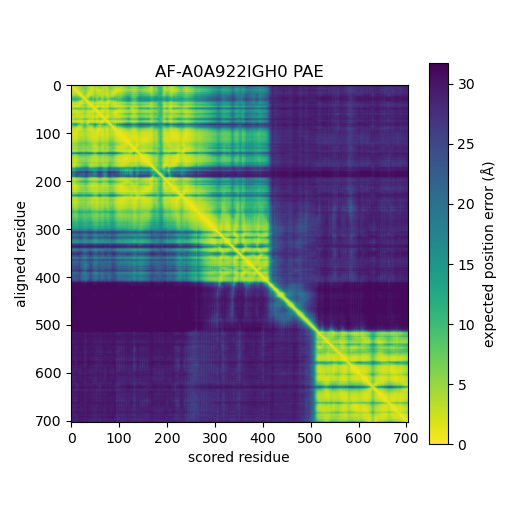 A C 1
ATOM 4551 O O . ARG A 1 570 ? -31.054 -7.778 -0.815 1.00 91.69 570 ARG A O 1
ATOM 4558 N N . LEU A 1 571 ? -32.760 -7.144 0.527 1.00 92.69 571 LEU A N 1
ATOM 4559 C CA . LEU A 1 571 ? -32.726 -5.712 0.201 1.00 92.69 571 LEU A CA 1
ATOM 4560 C C . LEU A 1 571 ? -31.385 -5.074 0.612 1.00 92.69 571 LEU A C 1
ATOM 4562 O O . LEU A 1 571 ? -30.703 -4.474 -0.216 1.00 92.69 571 LEU A O 1
ATOM 4566 N N . THR A 1 572 ? -30.951 -5.284 1.860 1.00 91.88 572 THR A N 1
ATOM 4567 C CA . THR A 1 572 ? -29.680 -4.753 2.395 1.00 91.88 572 THR A CA 1
ATOM 4568 C C . THR A 1 572 ? -28.479 -5.207 1.559 1.00 91.88 572 THR A C 1
ATOM 4570 O O . THR A 1 572 ? -27.620 -4.400 1.213 1.00 91.88 572 THR A O 1
ATOM 4573 N N . ASN A 1 573 ? -28.429 -6.489 1.183 1.00 90.62 573 ASN A N 1
ATOM 4574 C CA . ASN A 1 573 ? -27.367 -7.028 0.333 1.00 90.62 573 ASN A CA 1
ATOM 4575 C C . ASN A 1 573 ? -27.420 -6.447 -1.097 1.00 90.62 573 ASN A C 1
ATOM 4577 O O . ASN A 1 573 ? -26.372 -6.299 -1.716 1.00 90.62 573 ASN A O 1
ATOM 4581 N N . SER A 1 574 ? -28.600 -6.100 -1.629 1.00 89.75 574 SER A N 1
ATOM 4582 C CA . SER A 1 574 ? -28.741 -5.484 -2.961 1.00 89.75 574 SER A CA 1
ATOM 4583 C C . SER A 1 574 ? -28.362 -3.995 -2.981 1.00 89.75 574 SER A C 1
ATOM 4585 O O . SER A 1 574 ? -27.754 -3.523 -3.946 1.00 89.75 574 SER A O 1
ATOM 4587 N N . MET A 1 575 ? -28.587 -3.275 -1.877 1.00 89.06 575 MET A N 1
ATOM 4588 C CA . MET A 1 575 ? -28.070 -1.911 -1.678 1.00 89.06 575 MET A CA 1
ATOM 4589 C C . MET A 1 575 ? -26.532 -1.849 -1.655 1.00 89.06 575 MET A C 1
ATOM 4591 O O . MET A 1 575 ? -25.959 -0.810 -1.971 1.00 89.06 575 MET A O 1
ATOM 4595 N N . MET A 1 576 ? -25.855 -2.958 -1.330 1.00 88.06 576 MET A N 1
ATOM 4596 C CA . MET A 1 576 ? -24.391 -3.082 -1.412 1.00 88.06 576 MET A CA 1
ATOM 4597 C C . MET A 1 576 ? -23.874 -3.428 -2.820 1.00 88.06 576 MET A C 1
ATOM 4599 O O . MET A 1 576 ? -22.666 -3.379 -3.043 1.00 88.06 576 MET A O 1
ATOM 4603 N N . MET A 1 577 ? -24.738 -3.829 -3.760 1.00 79.88 577 MET A N 1
ATOM 4604 C CA . MET A 1 577 ? -24.302 -4.238 -5.098 1.00 79.88 577 MET A CA 1
ATOM 4605 C C . MET A 1 577 ? -23.914 -3.022 -5.945 1.00 79.88 577 MET A C 1
ATOM 4607 O O . MET A 1 577 ? -24.698 -2.084 -6.080 1.00 79.88 577 MET A O 1
ATOM 4611 N N . HIS A 1 578 ? -22.740 -3.122 -6.577 1.00 66.06 578 HIS A N 1
ATOM 4612 C CA . HIS A 1 578 ? -22.111 -2.131 -7.462 1.00 66.06 578 HIS A CA 1
ATOM 4613 C C . HIS A 1 578 ? -21.666 -0.812 -6.780 1.00 66.06 578 HIS A C 1
ATOM 4615 O O . HIS A 1 578 ? -22.251 -0.325 -5.816 1.00 66.06 578 HIS A O 1
ATOM 4621 N N . GLY A 1 579 ? -20.590 -0.212 -7.304 1.00 66.44 579 GLY A N 1
ATOM 4622 C CA . GLY A 1 579 ? -20.082 1.097 -6.871 1.00 66.44 579 GLY A CA 1
ATOM 4623 C C . GLY A 1 579 ? -19.299 1.124 -5.544 1.00 66.44 579 GLY A C 1
ATOM 4624 O O . GLY A 1 579 ? -18.872 0.102 -5.009 1.00 66.44 579 GLY A O 1
ATOM 4625 N N . ARG A 1 580 ? -19.100 2.341 -5.007 1.00 65.00 580 ARG A N 1
ATOM 4626 C CA . ARG A 1 580 ? -18.212 2.668 -3.858 1.00 65.00 580 ARG A CA 1
ATOM 4627 C C . ARG A 1 580 ? -18.632 2.078 -2.495 1.00 65.00 580 ARG A C 1
ATOM 4629 O O . ARG A 1 580 ? -17.890 2.204 -1.514 1.00 65.00 580 ARG A O 1
ATOM 4636 N N . ASN A 1 581 ? -19.817 1.469 -2.421 1.00 67.00 581 ASN A N 1
ATOM 4637 C CA . ASN A 1 581 ? -20.391 0.893 -1.199 1.00 67.00 581 ASN A CA 1
ATOM 4638 C C . ASN A 1 581 ? -20.341 -0.642 -1.158 1.00 67.00 581 ASN A C 1
ATOM 4640 O O . ASN A 1 581 ? -20.840 -1.242 -0.202 1.00 67.00 581 ASN A O 1
ATOM 4644 N N . ASN A 1 582 ? -19.698 -1.277 -2.144 1.00 79.06 582 ASN A N 1
ATOM 4645 C CA . ASN A 1 582 ? -19.479 -2.719 -2.139 1.00 79.06 582 ASN A CA 1
ATOM 4646 C C . ASN A 1 582 ? -18.771 -3.170 -0.842 1.00 79.06 582 ASN A C 1
ATOM 4648 O O . ASN A 1 582 ? -17.887 -2.486 -0.326 1.00 79.06 582 ASN A O 1
ATOM 4652 N N . GLY A 1 583 ? -19.219 -4.287 -0.265 1.00 75.06 583 GLY A N 1
ATOM 4653 C CA . GLY A 1 583 ? -18.735 -4.817 1.018 1.00 75.06 583 GLY A CA 1
ATOM 4654 C C . GLY A 1 583 ? -19.176 -4.069 2.294 1.00 75.06 583 GLY A C 1
ATOM 4655 O O . GLY A 1 583 ? -19.124 -4.652 3.377 1.00 75.06 583 GLY A O 1
ATOM 4656 N N . LYS A 1 584 ? -19.683 -2.827 2.228 1.00 85.75 584 LYS A N 1
ATOM 4657 C CA . LYS A 1 584 ? -19.998 -2.003 3.421 1.00 85.75 584 LYS A CA 1
ATOM 4658 C C . LYS A 1 584 ? -21.358 -2.328 4.063 1.00 85.75 584 LYS A C 1
ATOM 4660 O O . LYS A 1 584 ? -22.239 -1.471 4.155 1.00 85.75 584 LYS A O 1
ATOM 4665 N N . LYS A 1 585 ? -21.533 -3.553 4.574 1.00 88.44 585 LYS A N 1
ATOM 4666 C CA . LYS A 1 585 ? -22.828 -4.016 5.116 1.00 88.44 585 LYS A CA 1
ATOM 4667 C C . LYS A 1 585 ? -23.377 -3.159 6.259 1.00 88.44 585 LYS A C 1
ATOM 4669 O O . LYS A 1 585 ? -24.549 -2.807 6.222 1.00 88.44 585 LYS A O 1
ATOM 4674 N N . LEU A 1 586 ? -22.551 -2.741 7.223 1.00 90.31 586 LEU A N 1
ATOM 4675 C CA . LEU A 1 586 ? -23.002 -1.876 8.330 1.00 90.31 586 LEU A CA 1
ATOM 4676 C C . LEU A 1 586 ? -23.595 -0.538 7.851 1.00 90.31 586 LEU A C 1
ATOM 4678 O O . LEU A 1 586 ? -24.532 -0.034 8.464 1.00 90.31 586 LEU A O 1
ATOM 4682 N N . MET A 1 587 ? -23.086 0.021 6.749 1.00 89.69 587 MET A N 1
ATOM 4683 C CA . MET A 1 587 ? -23.622 1.247 6.153 1.00 89.69 587 MET A CA 1
ATOM 4684 C C . MET A 1 587 ? -24.981 0.986 5.491 1.00 89.69 587 MET A C 1
ATOM 4686 O O . MET A 1 587 ? -25.926 1.729 5.739 1.00 89.69 587 MET A O 1
ATOM 4690 N N . ALA A 1 588 ? -25.112 -0.106 4.730 1.00 91.00 588 ALA A N 1
ATOM 4691 C CA . ALA A 1 588 ? -26.385 -0.507 4.128 1.00 91.00 588 ALA A CA 1
ATOM 4692 C C . ALA A 1 588 ? -27.469 -0.801 5.185 1.00 91.00 588 ALA A C 1
ATOM 4694 O O . ALA A 1 588 ? -28.605 -0.365 5.026 1.00 91.00 588 ALA A O 1
ATOM 4695 N N . VAL A 1 589 ? -27.116 -1.457 6.300 1.00 93.44 589 VAL A N 1
ATOM 4696 C CA . VAL A 1 589 ? -28.039 -1.704 7.427 1.00 93.44 589 VAL A CA 1
ATOM 4697 C C . VAL A 1 589 ? -28.551 -0.388 8.029 1.00 93.44 589 VAL A C 1
ATOM 4699 O O . VAL A 1 589 ? -29.739 -0.284 8.319 1.00 93.44 589 VAL A O 1
ATOM 4702 N N . ARG A 1 590 ? -27.689 0.630 8.187 1.00 93.50 590 ARG A N 1
ATOM 4703 C CA . ARG A 1 590 ? -28.101 1.963 8.670 1.00 93.50 590 ARG A CA 1
ATOM 4704 C C . ARG A 1 590 ? -29.028 2.673 7.682 1.00 93.50 590 ARG A C 1
ATOM 4706 O O . ARG A 1 590 ? -30.041 3.208 8.108 1.00 93.50 590 ARG A O 1
ATOM 4713 N N . ILE A 1 591 ? -28.721 2.630 6.382 1.00 93.12 591 ILE A N 1
ATOM 4714 C CA . ILE A 1 591 ? -29.570 3.220 5.330 1.00 93.12 591 ILE A CA 1
ATOM 4715 C C . ILE A 1 591 ? -30.968 2.589 5.348 1.00 93.12 591 ILE A C 1
ATOM 4717 O O . ILE A 1 591 ? -31.956 3.313 5.374 1.00 93.12 591 ILE A O 1
ATOM 4721 N N . VAL A 1 592 ? -31.059 1.254 5.402 1.00 94.19 592 VAL A N 1
ATOM 4722 C CA . VAL A 1 592 ? -32.347 0.540 5.467 1.00 94.19 592 VAL A CA 1
ATOM 4723 C C . VAL A 1 592 ? -33.091 0.840 6.773 1.00 94.19 592 VAL A C 1
ATOM 4725 O O . VAL A 1 592 ? -34.300 1.050 6.737 1.00 94.19 592 VAL A O 1
ATOM 4728 N N . LYS A 1 593 ? -32.390 0.927 7.916 1.00 94.75 593 LYS A N 1
ATOM 4729 C CA . LYS A 1 593 ? -33.005 1.324 9.193 1.00 94.75 593 LYS A CA 1
ATOM 4730 C C . LYS A 1 593 ? -33.640 2.716 9.097 1.00 94.75 593 LYS A C 1
ATOM 4732 O O . LYS A 1 593 ? -34.810 2.856 9.433 1.00 94.75 593 LYS A O 1
ATOM 4737 N N . HIS A 1 594 ? -32.897 3.712 8.616 1.00 94.94 594 HIS A N 1
ATOM 4738 C CA . HIS A 1 594 ? -33.400 5.082 8.494 1.00 94.94 594 HIS A CA 1
ATOM 4739 C C . HIS A 1 594 ? -34.524 5.200 7.460 1.00 94.94 594 HIS A C 1
ATOM 4741 O O . HIS A 1 594 ? -35.512 5.873 7.725 1.00 94.94 594 HIS A O 1
ATOM 4747 N N . ALA A 1 595 ? -34.442 4.484 6.334 1.00 95.88 595 ALA A N 1
ATOM 4748 C CA . ALA A 1 595 ? -35.542 4.421 5.374 1.00 95.88 595 ALA A CA 1
ATOM 4749 C C . ALA A 1 595 ? -36.822 3.846 6.008 1.00 95.88 595 ALA A C 1
ATOM 4751 O O . ALA A 1 595 ? -37.900 4.382 5.788 1.00 95.88 595 ALA A O 1
ATOM 4752 N N . PHE A 1 596 ? -36.724 2.805 6.842 1.00 95.12 596 PHE A N 1
ATOM 4753 C CA . PHE A 1 596 ? -37.883 2.245 7.553 1.00 95.12 596 PHE A CA 1
ATOM 4754 C C . PHE A 1 596 ? -38.432 3.186 8.637 1.00 95.12 596 PHE A C 1
ATOM 4756 O O . PHE A 1 596 ? -39.643 3.229 8.835 1.00 95.12 596 PHE A O 1
ATOM 4763 N N . GLU A 1 597 ? -37.569 3.949 9.317 1.00 94.69 597 GLU A N 1
ATOM 4764 C CA . GLU A 1 597 ? -37.989 5.013 10.241 1.00 94.69 597 GLU A CA 1
ATOM 4765 C C . GLU A 1 597 ? -38.773 6.108 9.490 1.00 94.69 597 GLU A C 1
ATOM 4767 O O . GLU A 1 597 ? -39.866 6.468 9.918 1.00 94.69 597 GLU A O 1
ATOM 4772 N N . ILE A 1 598 ? -38.280 6.564 8.332 1.00 94.75 598 ILE A N 1
ATOM 4773 C CA . ILE A 1 598 ? -38.958 7.551 7.471 1.00 94.75 598 ILE A CA 1
ATOM 4774 C C . ILE A 1 598 ? -40.292 7.006 6.938 1.00 94.75 598 ILE A C 1
ATOM 4776 O O . ILE A 1 598 ? -41.304 7.697 7.019 1.00 94.75 598 ILE A O 1
ATOM 4780 N N . ILE A 1 599 ? -40.324 5.766 6.433 1.00 94.94 599 ILE A N 1
ATOM 4781 C CA . ILE A 1 599 ? -41.553 5.135 5.923 1.00 94.94 599 ILE A CA 1
ATOM 4782 C C . ILE A 1 599 ? -42.634 5.113 7.002 1.00 94.94 599 ILE A C 1
ATOM 4784 O O . ILE A 1 599 ? -43.760 5.527 6.732 1.00 94.94 599 ILE A O 1
ATOM 4788 N N . HIS A 1 600 ? -42.303 4.677 8.220 1.00 94.19 600 HIS A N 1
ATOM 4789 C CA . HIS A 1 600 ? -43.278 4.642 9.305 1.00 94.19 600 HIS A CA 1
ATOM 4790 C C . HIS A 1 600 ? -43.783 6.045 9.674 1.00 94.19 600 HIS A C 1
ATOM 4792 O O . HIS A 1 600 ? -44.987 6.239 9.798 1.00 94.19 600 HIS A O 1
ATOM 4798 N N . LEU A 1 601 ? -42.892 7.039 9.772 1.00 94.31 601 LEU A N 1
ATOM 4799 C CA . LEU A 1 601 ? -43.279 8.425 10.066 1.00 94.31 601 LEU A CA 1
ATOM 4800 C C . LEU A 1 601 ? -44.189 9.042 8.988 1.00 94.31 601 LEU A C 1
ATOM 4802 O O . LEU A 1 601 ? -45.042 9.860 9.317 1.00 94.31 601 LEU A O 1
ATOM 4806 N N . LEU A 1 602 ? -44.024 8.658 7.717 1.00 93.75 602 LEU A N 1
ATOM 4807 C CA . LEU A 1 602 ? -44.820 9.177 6.597 1.00 93.75 602 LEU A CA 1
ATOM 4808 C C . LEU A 1 602 ? -46.136 8.424 6.347 1.00 93.75 602 LEU A C 1
ATOM 4810 O O . LEU A 1 602 ? -47.012 8.962 5.672 1.00 93.75 602 LEU A O 1
ATOM 4814 N N . THR A 1 603 ? -46.268 7.179 6.814 1.00 91.50 603 THR A N 1
ATOM 4815 C CA . THR A 1 603 ? -47.412 6.307 6.470 1.00 91.50 603 THR A CA 1
ATOM 4816 C C . THR A 1 603 ? -48.200 5.784 7.666 1.00 91.50 603 THR A C 1
ATOM 4818 O O . THR A 1 603 ? -49.339 5.372 7.486 1.00 91.50 603 THR A O 1
ATOM 4821 N N . GLY A 1 604 ? -47.623 5.763 8.871 1.00 89.50 604 GLY A N 1
ATOM 4822 C CA . GLY A 1 604 ? -48.210 5.142 10.065 1.00 89.50 604 GLY A CA 1
ATOM 4823 C C . GLY A 1 604 ? -48.222 3.605 10.058 1.00 89.50 604 GLY A C 1
ATOM 4824 O O . GLY A 1 604 ? -48.374 2.990 11.111 1.00 89.50 604 GLY A O 1
ATOM 4825 N N . GLU A 1 605 ? -48.014 2.964 8.906 1.00 89.62 605 GLU A N 1
ATOM 4826 C CA . GLU A 1 605 ? -48.028 1.507 8.749 1.00 89.62 605 GLU A CA 1
ATOM 4827 C C . GLU A 1 605 ? -46.708 0.842 9.194 1.00 89.62 605 GLU A C 1
ATOM 4829 O O . GLU A 1 605 ? -45.678 1.491 9.413 1.00 89.62 605 GLU A O 1
ATOM 4834 N N . ASN A 1 606 ? -46.714 -0.493 9.299 1.00 90.25 606 ASN A N 1
ATOM 4835 C CA . ASN A 1 606 ? -45.492 -1.273 9.493 1.00 90.25 606 ASN A CA 1
ATOM 4836 C C . ASN A 1 606 ? -44.647 -1.234 8.195 1.00 90.25 606 ASN A C 1
ATOM 4838 O O . ASN A 1 606 ? -45.103 -1.726 7.155 1.00 90.25 606 ASN A O 1
ATOM 4842 N N . PRO A 1 607 ? -43.397 -0.724 8.219 1.00 92.44 607 PRO A N 1
ATOM 4843 C CA . PRO A 1 607 ? -42.575 -0.574 7.013 1.00 92.44 607 PRO A CA 1
ATOM 4844 C C . PRO A 1 607 ? -42.245 -1.913 6.325 1.00 92.44 607 PRO A C 1
ATOM 4846 O O . PRO A 1 607 ? -41.900 -1.932 5.141 1.00 92.44 607 PRO A O 1
ATOM 4849 N N . LEU A 1 608 ? -42.381 -3.044 7.029 1.00 90.94 608 LEU A N 1
ATOM 4850 C CA . LEU A 1 608 ? -42.259 -4.376 6.435 1.00 90.94 608 LEU A CA 1
ATOM 4851 C C . LEU A 1 608 ? -43.397 -4.700 5.465 1.00 90.94 608 LEU A C 1
ATOM 4853 O O . LEU A 1 608 ? -43.128 -5.289 4.418 1.00 90.94 608 LEU A O 1
ATOM 4857 N N . GLN A 1 609 ? -44.631 -4.287 5.766 1.00 92.56 609 GLN A N 1
ATOM 4858 C CA . GLN A 1 609 ? -45.772 -4.493 4.873 1.00 92.56 609 GLN A CA 1
ATOM 4859 C C . GLN A 1 609 ? -45.598 -3.686 3.583 1.00 92.56 609 GLN A C 1
ATOM 4861 O O . GLN A 1 609 ? -45.773 -4.217 2.488 1.00 92.56 609 GLN A O 1
ATOM 4866 N N . ILE A 1 610 ? -45.143 -2.436 3.704 1.00 93.88 610 ILE A N 1
ATOM 4867 C CA . ILE A 1 610 ? -44.834 -1.565 2.563 1.00 93.88 610 ILE A CA 1
ATOM 4868 C C . ILE A 1 610 ? -43.719 -2.168 1.697 1.00 93.88 610 ILE A C 1
ATOM 4870 O O . ILE A 1 610 ? -43.862 -2.216 0.476 1.00 93.88 610 ILE A O 1
ATOM 4874 N N . LEU A 1 611 ? -42.650 -2.715 2.293 1.00 93.94 611 LEU A N 1
ATOM 4875 C CA . LEU A 1 611 ? -41.609 -3.422 1.534 1.00 93.94 611 LEU A CA 1
ATOM 4876 C C . LEU A 1 611 ? -42.159 -4.656 0.794 1.00 93.94 611 LEU A C 1
ATOM 4878 O O . LEU A 1 611 ? -41.794 -4.889 -0.359 1.00 93.94 611 LEU A O 1
ATOM 4882 N N . VAL A 1 612 ? -43.016 -5.454 1.437 1.00 93.25 612 VAL A N 1
ATOM 4883 C CA . VAL A 1 612 ? -43.642 -6.629 0.808 1.00 93.25 612 VAL A CA 1
ATOM 4884 C C . VAL A 1 612 ? -44.524 -6.202 -0.368 1.00 93.25 612 VAL A C 1
ATOM 4886 O O . VAL A 1 612 ? -44.336 -6.710 -1.474 1.00 93.25 612 VAL A O 1
ATOM 4889 N N . ASN A 1 613 ? -45.396 -5.211 -0.175 1.00 93.81 613 ASN A N 1
ATOM 4890 C CA . ASN A 1 613 ? -46.273 -4.669 -1.216 1.00 93.81 613 ASN A CA 1
ATOM 4891 C C . ASN A 1 613 ? -45.465 -4.097 -2.398 1.00 93.81 613 ASN A C 1
ATOM 4893 O O . ASN A 1 613 ? -45.747 -4.413 -3.555 1.00 93.81 613 ASN A O 1
ATOM 4897 N N . ALA A 1 614 ? -44.396 -3.339 -2.124 1.00 95.19 614 ALA A N 1
ATOM 4898 C CA . ALA A 1 614 ? -43.490 -2.811 -3.146 1.00 95.19 614 ALA A CA 1
ATOM 4899 C C . ALA A 1 614 ? -42.841 -3.919 -3.993 1.00 95.19 614 ALA A C 1
ATOM 4901 O O . ALA A 1 614 ? -42.745 -3.793 -5.215 1.00 95.19 614 ALA A O 1
ATOM 4902 N N . ILE A 1 615 ? -42.420 -5.024 -3.367 1.00 94.31 615 ILE A N 1
ATOM 4903 C CA . ILE A 1 615 ? -41.815 -6.174 -4.055 1.00 94.31 615 ILE A CA 1
ATOM 4904 C C . ILE A 1 615 ? -42.841 -6.926 -4.912 1.00 94.31 615 ILE A C 1
ATOM 4906 O O . ILE A 1 615 ? -42.514 -7.303 -6.040 1.00 94.31 615 ILE A O 1
ATOM 4910 N N . ILE A 1 616 ? -44.063 -7.130 -4.407 1.00 92.88 616 ILE A N 1
ATOM 4911 C CA . ILE A 1 616 ? -45.158 -7.780 -5.147 1.00 92.88 616 ILE A CA 1
ATOM 4912 C C . ILE A 1 616 ? -45.488 -6.975 -6.412 1.00 92.88 616 ILE A C 1
ATOM 4914 O O . ILE A 1 616 ? -45.549 -7.541 -7.506 1.00 92.88 616 ILE A O 1
ATOM 4918 N N . ASN A 1 617 ? -45.619 -5.652 -6.279 1.00 93.75 617 ASN A N 1
ATOM 4919 C CA . ASN A 1 617 ? -45.988 -4.768 -7.383 1.00 93.75 617 ASN A CA 1
ATOM 4920 C C . ASN A 1 617 ? -44.870 -4.589 -8.420 1.00 93.75 617 ASN A C 1
ATOM 4922 O O . ASN A 1 617 ? -45.174 -4.516 -9.611 1.00 93.75 617 ASN A O 1
ATOM 4926 N N . SER A 1 618 ? -43.600 -4.568 -7.992 1.00 93.69 618 SER A N 1
ATOM 4927 C CA . SER A 1 618 ? -42.424 -4.317 -8.852 1.00 93.69 618 SER A CA 1
ATOM 4928 C C . SER A 1 618 ? -41.896 -5.541 -9.612 1.00 93.69 618 SER A C 1
ATOM 4930 O O . SER A 1 618 ? -41.015 -5.402 -10.459 1.00 93.69 618 SER A O 1
ATOM 4932 N N . GLY A 1 619 ? -42.368 -6.754 -9.309 1.00 91.69 619 GLY A N 1
ATOM 4933 C CA . GLY A 1 619 ? -41.897 -7.978 -9.965 1.00 91.69 619 GLY A CA 1
ATOM 4934 C C . GLY A 1 619 ? -42.594 -8.231 -11.310 1.00 91.69 619 GLY A C 1
ATOM 4935 O O . GLY A 1 619 ? -43.790 -8.532 -11.280 1.00 91.69 619 GLY A O 1
ATOM 4936 N N . PRO A 1 620 ? -41.891 -8.190 -12.465 1.00 92.44 620 PRO A N 1
ATOM 4937 C CA . PRO A 1 620 ? -42.505 -8.450 -13.770 1.00 92.44 620 PRO A CA 1
ATOM 4938 C C . PRO A 1 620 ? -42.992 -9.894 -13.865 1.00 92.44 620 PRO A C 1
ATOM 4940 O O . PRO A 1 620 ? -42.267 -10.811 -13.483 1.00 92.44 620 PRO A O 1
ATOM 4943 N N . ARG A 1 621 ? -44.218 -10.103 -14.345 1.00 90.31 621 ARG A N 1
ATOM 4944 C CA . ARG A 1 621 ? -44.827 -11.432 -14.521 1.00 90.31 621 ARG A CA 1
ATOM 4945 C C . ARG A 1 621 ? -44.310 -12.132 -15.776 1.00 90.31 621 ARG A C 1
ATOM 4947 O O . ARG A 1 621 ? -44.059 -13.332 -15.730 1.00 90.31 621 ARG A O 1
ATOM 4954 N N . GLU A 1 622 ? -44.079 -11.369 -16.840 1.00 90.12 622 GLU A N 1
ATOM 4955 C CA . GLU A 1 622 ? -43.583 -11.837 -18.137 1.00 90.12 622 GLU A CA 1
ATOM 4956 C C . GLU A 1 622 ? -42.301 -11.092 -18.534 1.00 90.12 622 GLU A C 1
ATOM 4958 O O . GLU A 1 622 ? -42.126 -9.912 -18.229 1.00 90.12 622 GLU A O 1
ATOM 4963 N N . ASP A 1 623 ? -41.401 -11.789 -19.224 1.00 91.00 623 ASP A N 1
ATOM 4964 C CA . ASP A 1 623 ? -40.163 -11.243 -19.784 1.00 91.00 623 ASP A CA 1
ATOM 4965 C C . ASP A 1 623 ? -39.935 -11.848 -21.180 1.00 91.00 623 ASP A C 1
ATOM 4967 O O . ASP A 1 623 ? -40.471 -12.905 -21.517 1.00 91.00 623 ASP A O 1
ATOM 4971 N N . SER A 1 624 ? -39.146 -11.188 -22.026 1.00 89.88 624 SER A N 1
ATOM 4972 C CA . SER A 1 624 ? -38.831 -11.702 -23.362 1.00 89.88 624 SER A CA 1
ATOM 4973 C C . SER A 1 624 ? -37.545 -12.528 -23.328 1.00 89.88 624 SER A C 1
ATOM 4975 O O . SER A 1 624 ? -36.491 -12.039 -22.919 1.00 89.88 624 SER A O 1
ATOM 4977 N N . THR A 1 625 ? -37.596 -13.778 -23.791 1.00 87.19 625 THR A N 1
ATOM 4978 C CA . THR A 1 625 ? -36.401 -14.627 -23.924 1.00 87.19 625 THR A CA 1
ATOM 4979 C C . THR A 1 625 ? -36.031 -14.837 -25.385 1.00 87.19 625 THR A C 1
ATOM 4981 O O . THR A 1 625 ? -36.875 -14.809 -26.279 1.00 87.19 625 THR A O 1
ATOM 4984 N N . ARG A 1 626 ? -34.732 -15.006 -25.640 1.00 88.38 626 ARG A N 1
ATOM 4985 C CA . ARG A 1 626 ? -34.175 -15.204 -26.979 1.00 88.38 626 ARG A CA 1
ATOM 4986 C C . ARG A 1 626 ? -34.183 -16.702 -27.310 1.00 88.38 626 ARG A C 1
ATOM 4988 O O . ARG A 1 626 ? -33.400 -17.447 -26.727 1.00 88.38 626 ARG A O 1
ATOM 4995 N N . ILE A 1 627 ? -35.046 -17.128 -28.234 1.00 87.06 627 ILE A N 1
ATOM 4996 C CA . ILE A 1 627 ? -35.233 -18.533 -28.631 1.00 87.06 627 ILE A CA 1
ATOM 4997 C C . ILE A 1 627 ? -34.695 -18.759 -30.052 1.00 87.06 627 ILE A C 1
ATOM 4999 O O . ILE A 1 627 ? -35.061 -18.048 -30.990 1.00 87.06 627 ILE A O 1
ATOM 5003 N N . GLY A 1 628 ? -33.831 -19.767 -30.202 1.00 81.88 628 GLY A N 1
ATOM 5004 C CA . GLY A 1 628 ? -33.241 -20.206 -31.473 1.00 81.88 628 GLY A CA 1
ATOM 5005 C C . GLY A 1 628 ? -31.777 -20.639 -31.324 1.00 81.88 628 GLY A C 1
ATOM 5006 O O . GLY A 1 628 ? -31.145 -20.381 -30.298 1.00 81.88 628 GLY A O 1
ATOM 5007 N N . ARG A 1 629 ? -31.231 -21.301 -32.351 1.00 77.25 629 ARG A N 1
ATOM 5008 C CA . ARG A 1 629 ? -29.784 -21.562 -32.494 1.00 77.25 629 ARG A CA 1
ATOM 5009 C C . ARG A 1 629 ? -29.173 -20.545 -33.469 1.00 77.25 629 ARG A C 1
ATOM 5011 O O . ARG A 1 629 ? -29.907 -19.840 -34.155 1.00 77.25 629 ARG A O 1
ATOM 5018 N N . ALA A 1 630 ? -27.844 -20.411 -33.457 1.00 64.25 630 ALA A N 1
ATOM 5019 C CA . ALA A 1 630 ? -27.114 -19.337 -34.139 1.00 64.25 630 ALA A CA 1
ATOM 5020 C C . ALA A 1 630 ? -27.578 -19.112 -35.595 1.00 64.25 630 ALA A C 1
ATOM 5022 O O . ALA A 1 630 ? -27.632 -20.055 -36.378 1.00 64.25 630 ALA A O 1
ATOM 5023 N N . GLY A 1 631 ? -27.919 -17.863 -35.933 1.00 71.94 631 GLY A N 1
ATOM 5024 C CA . GLY A 1 631 ? -28.504 -17.471 -37.222 1.00 71.94 631 GLY A CA 1
ATOM 5025 C C . GLY A 1 631 ? -29.928 -16.936 -37.067 1.00 71.94 631 GLY A C 1
ATOM 5026 O O . GLY A 1 631 ? -30.145 -15.728 -37.136 1.00 71.94 631 GLY A O 1
ATOM 5027 N N . THR A 1 632 ? -30.894 -17.809 -36.780 1.00 73.44 632 THR A N 1
ATOM 5028 C CA . THR A 1 632 ? -32.324 -17.453 -36.722 1.00 73.44 632 THR A CA 1
ATOM 5029 C C . THR A 1 632 ? -32.808 -17.415 -35.279 1.00 73.44 632 THR A C 1
ATOM 5031 O O . THR A 1 632 ? -33.120 -18.448 -34.687 1.00 73.44 632 THR A O 1
ATOM 5034 N N . VAL A 1 633 ? -32.845 -16.220 -34.680 1.00 82.31 633 VAL A N 1
ATOM 5035 C CA . VAL A 1 633 ? -33.124 -16.085 -33.244 1.00 82.31 633 VAL A CA 1
ATOM 5036 C C . VAL A 1 633 ? -34.165 -15.007 -32.968 1.00 82.31 633 VAL A C 1
ATOM 5038 O O . VAL A 1 633 ? -33.876 -13.815 -33.070 1.00 82.31 633 VAL A O 1
ATOM 5041 N N . ARG A 1 634 ? -35.367 -15.442 -32.580 1.00 86.62 634 ARG A N 1
ATOM 5042 C CA . ARG A 1 634 ? -36.503 -14.571 -32.251 1.00 86.62 634 ARG A CA 1
ATOM 5043 C C . ARG A 1 634 ? -36.593 -14.316 -30.748 1.00 86.62 634 ARG A C 1
ATOM 5045 O O . ARG A 1 634 ? -36.023 -15.060 -29.947 1.00 86.62 634 ARG A O 1
ATOM 5052 N N . ARG A 1 635 ? -37.309 -13.265 -30.355 1.00 88.81 635 ARG A N 1
ATOM 5053 C CA . ARG A 1 635 ? -37.753 -13.087 -28.968 1.00 88.81 635 ARG A CA 1
ATOM 5054 C C . ARG A 1 635 ? -39.140 -13.705 -28.813 1.00 88.81 635 ARG A C 1
ATOM 5056 O O . ARG A 1 635 ? -39.944 -13.621 -29.731 1.00 88.81 635 ARG A O 1
ATOM 5063 N N . GLN A 1 636 ? -39.388 -14.334 -27.672 1.00 89.88 636 GLN A N 1
ATOM 5064 C CA . GLN A 1 636 ? -40.679 -14.905 -27.295 1.00 89.88 636 GLN A CA 1
ATOM 5065 C C . GLN A 1 636 ? -40.996 -14.468 -25.863 1.00 89.88 636 GLN A C 1
ATOM 5067 O O . GLN A 1 636 ? -40.103 -14.487 -25.008 1.00 89.88 636 GLN A O 1
ATOM 5072 N N . ALA A 1 637 ? -42.244 -14.091 -25.595 1.00 92.06 637 ALA A N 1
ATOM 5073 C CA . ALA A 1 637 ? -42.748 -13.914 -24.236 1.00 92.06 637 ALA A CA 1
ATOM 5074 C C . ALA A 1 637 ? -42.654 -15.228 -23.441 1.00 92.06 637 ALA A C 1
ATOM 5076 O O . ALA A 1 637 ? -43.043 -16.283 -23.943 1.00 92.06 637 ALA A O 1
ATOM 5077 N N . VAL A 1 638 ? -42.124 -15.169 -22.217 1.00 90.44 638 VAL A N 1
ATOM 5078 C CA . VAL A 1 638 ? -42.022 -16.307 -21.291 1.00 90.44 638 VAL A CA 1
ATOM 5079 C C . VAL A 1 638 ? -42.286 -15.835 -19.860 1.00 90.44 638 VAL A C 1
ATOM 5081 O O . VAL A 1 638 ? -41.826 -14.765 -19.449 1.00 90.44 638 VAL A O 1
ATOM 5084 N N . ASP A 1 639 ? -42.989 -16.660 -19.086 1.00 91.00 639 ASP A N 1
ATOM 5085 C CA . ASP A 1 639 ? -43.312 -16.382 -17.687 1.00 91.00 639 ASP A CA 1
ATOM 5086 C C . ASP A 1 639 ? -42.067 -16.330 -16.789 1.00 91.00 639 ASP A C 1
ATOM 5088 O O . ASP A 1 639 ? -41.137 -17.144 -16.872 1.00 91.00 639 ASP A O 1
ATOM 5092 N N . VAL A 1 640 ? -42.055 -15.376 -15.862 1.00 90.19 640 VAL A N 1
ATOM 5093 C CA . VAL A 1 640 ? -40.944 -15.164 -14.935 1.00 90.19 640 VAL A CA 1
ATOM 5094 C C . VAL A 1 640 ? -41.161 -15.981 -13.664 1.00 90.19 640 VAL A C 1
ATOM 5096 O O . VAL A 1 640 ? -42.058 -15.706 -12.870 1.00 90.19 640 VAL A O 1
ATOM 5099 N N . SER A 1 641 ? -40.273 -16.950 -13.405 1.00 91.12 641 SER A N 1
ATOM 5100 C CA . SER A 1 641 ? -40.313 -17.749 -12.166 1.00 91.12 641 SER A CA 1
ATOM 5101 C C . SER A 1 641 ? -40.386 -16.865 -10.898 1.00 91.12 641 SER A C 1
ATOM 5103 O O . SER A 1 641 ? -39.651 -15.871 -10.823 1.00 91.12 641 SER A O 1
ATOM 5105 N N . PRO A 1 642 ? -41.167 -17.227 -9.861 1.00 90.88 642 PRO A N 1
ATOM 5106 C CA . PRO A 1 642 ? -41.331 -16.423 -8.642 1.00 90.88 642 PRO A CA 1
ATOM 5107 C C . PRO A 1 642 ? -40.025 -15.950 -7.980 1.00 90.88 642 PRO A C 1
ATOM 5109 O O . PRO A 1 642 ? -39.882 -14.781 -7.618 1.00 90.88 642 PRO A O 1
ATOM 5112 N N . LEU A 1 643 ? -39.007 -16.816 -7.900 1.00 90.69 643 LEU A N 1
ATOM 5113 C CA . LEU A 1 643 ? -37.692 -16.445 -7.366 1.00 90.69 643 LEU A CA 1
ATOM 5114 C C . LEU A 1 643 ? -37.002 -15.348 -8.200 1.00 90.69 643 LEU A C 1
ATOM 5116 O O . LEU A 1 643 ? -36.306 -14.497 -7.636 1.00 90.69 643 LEU A O 1
ATOM 5120 N N . ARG A 1 644 ? -37.174 -15.358 -9.530 1.00 90.69 644 ARG A N 1
ATOM 5121 C CA . ARG A 1 644 ? -36.680 -14.300 -10.425 1.00 90.69 644 ARG A CA 1
ATOM 5122 C C . ARG A 1 644 ? -37.501 -13.022 -10.251 1.00 90.69 644 ARG A C 1
ATOM 5124 O O . ARG A 1 644 ? -36.864 -11.991 -10.069 1.00 90.69 644 ARG A O 1
ATOM 5131 N N . ARG A 1 645 ? -38.840 -13.097 -10.155 1.00 92.62 645 ARG A N 1
ATOM 5132 C CA . ARG A 1 645 ? -39.726 -11.942 -9.869 1.00 92.62 645 ARG A CA 1
ATOM 5133 C C . ARG A 1 645 ? -39.239 -11.152 -8.651 1.00 92.62 645 ARG A C 1
ATOM 5135 O O . ARG A 1 645 ? -38.917 -9.974 -8.776 1.00 92.62 645 ARG A O 1
ATOM 5142 N N . VAL A 1 646 ? -39.062 -11.817 -7.502 1.00 93.31 646 VAL A N 1
ATOM 5143 C CA . VAL A 1 646 ? -38.596 -11.165 -6.258 1.00 93.31 646 VAL A CA 1
ATOM 5144 C C . VAL A 1 646 ? -37.166 -10.621 -6.383 1.00 93.31 646 VAL A C 1
ATOM 5146 O O . VAL A 1 646 ? -36.863 -9.541 -5.881 1.00 93.31 646 VAL A O 1
ATOM 5149 N N . ASN A 1 647 ? -36.252 -11.347 -7.038 1.00 92.62 647 ASN A N 1
ATOM 5150 C CA . ASN A 1 647 ? -34.873 -10.872 -7.210 1.00 92.62 647 ASN A CA 1
ATOM 5151 C C . ASN A 1 647 ? -34.782 -9.651 -8.140 1.00 92.62 647 ASN A C 1
ATOM 5153 O O . ASN A 1 647 ? -33.981 -8.757 -7.875 1.00 92.62 647 ASN A O 1
ATOM 5157 N N . GLN A 1 648 ? -35.585 -9.622 -9.203 1.00 92.12 648 GLN A N 1
ATOM 5158 C CA . GLN A 1 648 ? -35.634 -8.543 -10.186 1.00 92.12 648 GLN A CA 1
ATOM 5159 C C . GLN A 1 648 ? -36.310 -7.300 -9.599 1.00 92.12 648 GLN A C 1
ATOM 5161 O O . GLN A 1 648 ? -35.756 -6.215 -9.730 1.00 92.12 648 GLN A O 1
ATOM 5166 N N . ALA A 1 649 ? -37.402 -7.466 -8.842 1.00 94.44 649 ALA A N 1
ATOM 5167 C CA . ALA A 1 649 ? -38.033 -6.394 -8.068 1.00 94.44 649 ALA A CA 1
ATOM 5168 C C . ALA A 1 649 ? -37.037 -5.701 -7.119 1.00 94.44 649 ALA A C 1
ATOM 5170 O O . ALA A 1 649 ? -36.845 -4.492 -7.198 1.00 94.44 649 ALA A O 1
ATOM 5171 N N . ILE A 1 650 ? -36.340 -6.469 -6.269 1.00 94.75 650 ILE A N 1
ATOM 5172 C CA . ILE A 1 650 ? -35.341 -5.923 -5.330 1.00 94.75 650 ILE A CA 1
ATOM 5173 C C . ILE A 1 650 ? -34.199 -5.213 -6.078 1.00 94.75 650 ILE A C 1
ATOM 5175 O O . ILE A 1 650 ? -33.760 -4.145 -5.657 1.00 94.75 650 ILE A O 1
ATOM 5179 N N . TRP A 1 651 ? -33.721 -5.780 -7.191 1.00 93.62 651 TRP A N 1
ATOM 5180 C CA . TRP A 1 651 ? -32.650 -5.173 -7.985 1.00 93.62 651 TRP A CA 1
ATOM 5181 C C . TRP A 1 651 ? -33.081 -3.863 -8.660 1.00 93.62 651 TRP A C 1
ATOM 5183 O O . TRP A 1 651 ? -32.305 -2.905 -8.654 1.00 93.62 651 TRP A O 1
ATOM 5193 N N . LEU A 1 652 ? -34.305 -3.800 -9.197 1.00 94.06 652 LEU A N 1
ATOM 5194 C CA . LEU A 1 652 ? -34.879 -2.592 -9.791 1.00 94.06 652 LEU A CA 1
ATOM 5195 C C . LEU A 1 652 ? -35.076 -1.492 -8.742 1.00 94.06 652 LEU A C 1
ATOM 5197 O O . LEU A 1 652 ? -34.597 -0.383 -8.958 1.00 94.06 652 LEU A O 1
ATOM 5201 N N . LEU A 1 653 ? -35.677 -1.812 -7.588 1.00 94.94 653 LEU A N 1
ATOM 5202 C CA . LEU A 1 653 ? -35.872 -0.874 -6.473 1.00 94.94 653 LEU A CA 1
ATOM 5203 C C . LEU A 1 653 ? -34.536 -0.263 -6.018 1.00 94.94 653 LEU A C 1
ATOM 5205 O O . LEU A 1 653 ? -34.368 0.953 -6.029 1.00 94.94 653 LEU A O 1
ATOM 5209 N N . CYS A 1 654 ? -33.535 -1.097 -5.712 1.00 93.56 654 CYS A N 1
ATOM 5210 C CA . CYS A 1 654 ? -32.212 -0.611 -5.307 1.00 93.56 654 CYS A CA 1
ATOM 5211 C C . CYS A 1 654 ? -31.490 0.187 -6.406 1.00 93.56 654 CYS A C 1
ATOM 5213 O O . CYS A 1 654 ? -30.625 1.006 -6.096 1.00 93.56 654 CYS A O 1
ATOM 5215 N N . THR A 1 655 ? -31.798 -0.054 -7.682 1.00 92.12 655 THR A N 1
ATOM 5216 C CA . THR A 1 655 ? -31.190 0.674 -8.806 1.00 92.12 655 THR A CA 1
ATOM 5217 C C . THR A 1 655 ? -31.846 2.034 -9.003 1.00 92.12 655 THR A C 1
ATOM 5219 O O . THR A 1 655 ? -31.119 3.024 -9.028 1.00 92.12 655 THR A O 1
ATOM 5222 N N . GLY A 1 656 ? -33.179 2.110 -8.946 1.00 91.62 656 GLY A N 1
ATOM 5223 C CA . GLY A 1 656 ? -33.921 3.369 -8.875 1.00 91.62 656 GLY A CA 1
ATOM 5224 C C . GLY A 1 656 ? -33.465 4.256 -7.718 1.00 91.62 656 GLY A C 1
ATOM 5225 O O . GLY A 1 656 ? -33.111 5.410 -7.934 1.00 91.62 656 GLY A O 1
ATOM 5226 N N . THR A 1 657 ? -33.338 3.704 -6.505 1.00 93.19 657 THR A N 1
ATOM 5227 C CA . THR A 1 657 ? -32.796 4.437 -5.346 1.00 93.19 657 THR A CA 1
ATOM 5228 C C . THR A 1 657 ? -31.379 4.973 -5.586 1.00 93.19 657 THR A C 1
ATOM 5230 O O . THR A 1 657 ? -31.082 6.105 -5.203 1.00 93.19 657 THR A O 1
ATOM 5233 N N . ARG A 1 658 ? -30.481 4.181 -6.195 1.00 90.19 658 ARG A N 1
ATOM 5234 C CA . ARG A 1 658 ? -29.098 4.614 -6.479 1.00 90.19 658 ARG A CA 1
ATOM 5235 C C . ARG A 1 658 ? -29.049 5.725 -7.531 1.00 90.19 658 ARG A C 1
ATOM 5237 O O . ARG A 1 658 ? -28.262 6.652 -7.367 1.00 90.19 658 ARG A O 1
ATOM 5244 N N . GLU A 1 659 ? -29.869 5.636 -8.575 1.00 89.56 659 GLU A N 1
ATOM 5245 C CA . GLU A 1 659 ? -29.974 6.658 -9.622 1.00 89.56 659 GLU A CA 1
ATOM 5246 C C . GLU A 1 659 ? -30.610 7.949 -9.075 1.00 89.56 659 GLU A C 1
ATOM 5248 O O . GLU A 1 659 ? -30.037 9.023 -9.236 1.00 89.56 659 GLU A O 1
ATOM 5253 N N . ALA A 1 660 ? -31.712 7.851 -8.323 1.00 90.12 660 ALA A N 1
ATOM 5254 C CA . ALA A 1 660 ? -32.414 8.992 -7.725 1.00 90.12 660 ALA A CA 1
ATOM 5255 C C . ALA A 1 660 ? -31.615 9.726 -6.629 1.00 90.12 660 ALA A C 1
ATOM 5257 O O . ALA A 1 660 ? -31.862 10.905 -6.371 1.00 90.12 660 ALA A O 1
ATOM 5258 N N . ALA A 1 661 ? -30.665 9.050 -5.974 1.00 89.94 661 ALA A N 1
ATOM 5259 C CA . ALA A 1 661 ? -29.736 9.661 -5.019 1.00 89.94 661 ALA A CA 1
ATOM 5260 C C . ALA A 1 661 ? -28.494 10.287 -5.689 1.00 89.94 661 ALA A C 1
ATOM 5262 O O . ALA A 1 661 ? -27.739 11.011 -5.037 1.00 89.94 661 ALA A O 1
ATOM 5263 N N . PHE A 1 662 ? -28.230 10.021 -6.972 1.00 85.31 662 PHE A N 1
ATOM 5264 C CA . PHE A 1 662 ? -27.050 10.554 -7.649 1.00 85.31 662 PHE A CA 1
ATOM 5265 C C . PHE A 1 662 ? -27.263 12.025 -8.037 1.00 85.31 662 PHE A C 1
ATOM 5267 O O . PHE A 1 662 ? -28.159 12.345 -8.811 1.00 85.31 662 PHE A O 1
ATOM 5274 N N . ARG A 1 663 ? -26.411 12.923 -7.513 1.00 75.88 663 ARG A N 1
ATOM 5275 C CA . ARG A 1 663 ? -26.500 14.397 -7.669 1.00 75.88 663 ARG A CA 1
ATOM 5276 C C . ARG A 1 663 ? -27.767 15.045 -7.076 1.00 75.88 663 ARG A C 1
ATOM 5278 O O . ARG A 1 663 ? -28.047 16.200 -7.379 1.00 75.88 663 ARG A O 1
ATOM 5285 N N . ASN A 1 664 ? -28.500 14.339 -6.218 1.00 86.62 664 ASN A N 1
ATOM 5286 C CA . ASN A 1 664 ? -29.663 14.869 -5.505 1.00 86.62 664 ASN A CA 1
ATOM 5287 C C . ASN A 1 664 ? -29.261 15.395 -4.112 1.00 86.62 664 ASN A C 1
ATOM 5289 O O . ASN A 1 664 ? -28.272 14.940 -3.538 1.00 86.62 664 ASN A O 1
ATOM 5293 N N . ILE A 1 665 ? -30.031 16.344 -3.573 1.00 87.88 665 ILE A N 1
ATOM 5294 C CA . ILE A 1 665 ? -29.875 16.870 -2.205 1.00 87.88 665 ILE A CA 1
ATOM 5295 C C . ILE A 1 665 ? -30.437 15.869 -1.182 1.00 87.88 665 ILE A C 1
ATOM 5297 O O . ILE A 1 665 ? -29.892 15.738 -0.087 1.00 87.88 665 ILE A O 1
ATOM 5301 N N . LYS A 1 666 ? -31.499 15.133 -1.549 1.00 89.38 666 LYS A N 1
ATOM 5302 C CA . LYS A 1 666 ? -32.080 14.072 -0.712 1.00 89.38 666 LYS A CA 1
ATOM 5303 C C . LYS A 1 666 ? -31.053 12.985 -0.398 1.00 89.38 666 LYS A C 1
ATOM 5305 O O . LYS A 1 666 ? -30.313 12.522 -1.268 1.00 89.38 666 LYS A O 1
ATOM 5310 N N . THR A 1 667 ? -31.052 12.525 0.846 1.00 92.69 667 THR A N 1
ATOM 5311 C CA . THR A 1 667 ? -30.220 11.408 1.286 1.00 92.69 667 THR A CA 1
ATOM 5312 C C . THR A 1 667 ? -30.679 10.094 0.650 1.00 92.69 667 THR A C 1
ATOM 5314 O O . THR A 1 667 ? -31.849 9.885 0.335 1.00 92.69 667 THR A O 1
ATOM 5317 N N . ILE A 1 668 ? -29.760 9.133 0.528 1.00 92.25 668 ILE A N 1
ATOM 5318 C CA . ILE A 1 668 ? -30.076 7.800 -0.011 1.00 92.25 668 ILE A CA 1
ATOM 5319 C C . ILE A 1 668 ? -31.126 7.030 0.820 1.00 92.25 668 ILE A C 1
ATOM 5321 O O . ILE A 1 668 ? -31.759 6.120 0.295 1.00 92.25 668 ILE A O 1
ATOM 5325 N N . ALA A 1 669 ? -31.325 7.380 2.097 1.00 94.38 669 ALA A N 1
ATOM 5326 C CA . ALA A 1 669 ? -32.371 6.792 2.935 1.00 94.38 669 ALA A CA 1
ATOM 5327 C C . ALA A 1 669 ? -33.762 7.358 2.598 1.00 94.38 669 ALA A C 1
ATOM 5329 O O . ALA A 1 669 ? -34.716 6.591 2.503 1.00 94.38 669 ALA A O 1
ATOM 5330 N N . GLU A 1 670 ? -33.862 8.665 2.340 1.00 94.31 670 GLU A N 1
ATOM 5331 C CA . GLU A 1 670 ? -35.094 9.314 1.870 1.00 94.31 670 GLU A CA 1
ATOM 5332 C C . GLU A 1 670 ? -35.457 8.838 0.459 1.00 94.31 670 GLU A C 1
ATOM 5334 O O . GLU A 1 670 ? -36.584 8.412 0.234 1.00 94.31 670 GLU A O 1
ATOM 5339 N N . CYS A 1 671 ? -34.491 8.776 -0.467 1.00 94.25 671 CYS A N 1
ATOM 5340 C CA . CYS A 1 671 ? -34.726 8.223 -1.808 1.00 94.25 671 CYS A CA 1
ATOM 5341 C C . CYS A 1 671 ? -35.142 6.738 -1.784 1.00 94.25 671 CYS A C 1
ATOM 5343 O O . CYS A 1 671 ? -35.857 6.288 -2.677 1.00 94.25 671 CYS A O 1
ATOM 5345 N N . LEU A 1 672 ? -34.704 5.959 -0.783 1.00 95.06 672 LEU A N 1
ATOM 5346 C CA . LEU A 1 672 ? -35.152 4.573 -0.598 1.00 95.06 672 LEU A CA 1
ATOM 5347 C C . LEU A 1 672 ? -36.584 4.514 -0.047 1.00 95.06 672 LEU A C 1
ATOM 5349 O O . LEU A 1 672 ? -37.361 3.667 -0.480 1.00 95.06 672 LEU A O 1
ATOM 5353 N N . ALA A 1 673 ? -36.931 5.403 0.886 1.00 96.12 673 ALA A N 1
ATOM 5354 C CA . ALA A 1 673 ? -38.282 5.514 1.426 1.00 96.12 673 ALA A CA 1
ATOM 5355 C C . ALA A 1 673 ? -39.291 5.935 0.344 1.00 96.12 673 ALA A C 1
ATOM 5357 O O . ALA A 1 673 ? -40.300 5.256 0.162 1.00 96.12 673 ALA A O 1
ATOM 5358 N N . ASP A 1 674 ? -38.978 6.983 -0.426 1.00 94.31 674 ASP A N 1
ATOM 5359 C CA . ASP A 1 674 ? -39.806 7.471 -1.534 1.00 94.31 674 ASP A CA 1
ATOM 5360 C C . ASP A 1 674 ? -40.048 6.379 -2.592 1.00 94.31 674 ASP A C 1
ATOM 5362 O O . ASP A 1 674 ? -41.187 6.147 -2.997 1.00 94.31 674 ASP A O 1
ATOM 5366 N N . GLU A 1 675 ? -38.996 5.675 -3.030 1.00 95.25 675 GLU A N 1
ATOM 5367 C CA . GLU A 1 675 ? -39.111 4.604 -4.033 1.00 95.25 675 GLU A CA 1
ATOM 5368 C C . GLU A 1 675 ? -39.961 3.432 -3.512 1.00 95.25 675 GLU A C 1
ATOM 5370 O O . GLU A 1 675 ? -40.823 2.935 -4.237 1.00 95.25 675 GLU A O 1
ATOM 5375 N N . LEU A 1 676 ? -39.790 3.024 -2.246 1.00 96.38 676 LEU A N 1
ATOM 5376 C CA . LEU A 1 676 ? -40.586 1.949 -1.638 1.00 96.38 676 LEU A CA 1
ATOM 5377 C C . LEU A 1 676 ? -42.062 2.334 -1.459 1.00 96.38 676 LEU A C 1
ATOM 5379 O O . LEU A 1 676 ? -42.931 1.521 -1.768 1.00 96.38 676 LEU A O 1
ATOM 5383 N N . ILE A 1 677 ? -42.367 3.559 -1.017 1.00 95.88 677 ILE A N 1
ATOM 5384 C CA . ILE A 1 677 ? -43.752 4.040 -0.867 1.00 95.88 677 ILE A CA 1
ATOM 5385 C C . ILE A 1 677 ? -44.439 4.136 -2.237 1.00 95.88 677 ILE A C 1
ATOM 5387 O O . ILE A 1 677 ? -45.575 3.681 -2.395 1.00 95.88 677 ILE A O 1
ATOM 5391 N N . ASN A 1 678 ? -43.757 4.683 -3.248 1.00 95.19 678 ASN A N 1
ATOM 5392 C CA . ASN A 1 678 ? -44.311 4.805 -4.599 1.00 95.19 678 ASN A CA 1
ATOM 5393 C C . ASN A 1 678 ? -44.524 3.435 -5.262 1.00 95.19 678 ASN A C 1
ATOM 5395 O O . ASN A 1 678 ? -45.568 3.216 -5.879 1.00 95.19 678 ASN A O 1
ATOM 5399 N N . ALA A 1 679 ? -43.593 2.492 -5.086 1.00 95.31 679 ALA A N 1
ATOM 5400 C CA . ALA A 1 679 ? -43.731 1.122 -5.576 1.00 95.31 679 ALA A CA 1
ATOM 5401 C C . ALA A 1 679 ? -44.846 0.341 -4.855 1.00 95.31 679 ALA A C 1
ATOM 5403 O O . ALA A 1 679 ? -45.612 -0.381 -5.497 1.00 95.31 679 ALA A O 1
ATOM 5404 N N . ALA A 1 680 ? -44.996 0.509 -3.536 1.00 95.44 680 ALA A N 1
ATOM 5405 C CA . ALA A 1 680 ? -46.085 -0.103 -2.769 1.00 95.44 680 ALA A CA 1
ATOM 5406 C C . ALA A 1 680 ? -47.467 0.391 -3.227 1.00 95.44 680 ALA A C 1
ATOM 5408 O O . ALA A 1 680 ? -48.402 -0.401 -3.297 1.00 95.44 680 ALA A O 1
ATOM 5409 N N . LYS A 1 681 ? -47.575 1.665 -3.627 1.00 93.69 681 LYS A N 1
ATOM 5410 C CA . LYS A 1 681 ? -48.782 2.250 -4.238 1.00 93.69 681 LYS A CA 1
ATOM 5411 C C . LYS A 1 681 ? -48.965 1.903 -5.726 1.00 93.69 681 LYS A C 1
ATOM 5413 O O . LYS A 1 681 ? -49.977 2.281 -6.304 1.00 93.69 681 LYS A O 1
ATOM 5418 N N . GLY A 1 682 ? -48.001 1.227 -6.360 1.00 90.88 682 GLY A N 1
ATOM 5419 C CA . GLY A 1 682 ? -48.037 0.911 -7.794 1.00 90.88 682 GLY A CA 1
ATOM 5420 C C . GLY A 1 682 ? -47.907 2.135 -8.712 1.00 90.88 682 GLY A C 1
ATOM 5421 O O . GLY A 1 682 ? -48.353 2.092 -9.853 1.00 90.88 682 GLY A O 1
ATOM 5422 N N . SER A 1 683 ? -47.328 3.236 -8.225 1.00 93.06 683 SER A N 1
ATOM 5423 C CA . SER A 1 683 ? -47.212 4.484 -8.985 1.00 93.06 683 SER A CA 1
ATOM 5424 C C . SER A 1 683 ? -46.108 4.418 -10.042 1.00 93.06 683 SER A C 1
ATOM 5426 O O . SER A 1 683 ? -44.980 4.019 -9.749 1.00 93.06 683 SER A O 1
ATOM 5428 N N . SER A 1 684 ? -46.389 4.935 -11.241 1.00 89.06 684 SER A N 1
ATOM 5429 C CA . SER A 1 684 ? -45.414 5.114 -12.331 1.00 89.06 684 SER A CA 1
ATOM 5430 C C . SER A 1 684 ? -44.266 6.080 -12.001 1.00 89.06 684 SER A C 1
ATOM 5432 O O . SER A 1 684 ? -43.311 6.178 -12.772 1.00 89.06 684 SER A O 1
ATOM 5434 N N . ASN A 1 685 ? -44.349 6.795 -10.872 1.00 89.94 685 ASN A N 1
ATOM 5435 C CA . ASN A 1 685 ? -43.257 7.613 -10.340 1.00 89.94 685 ASN A CA 1
ATOM 5436 C C . ASN A 1 685 ? -42.116 6.760 -9.756 1.00 89.94 685 ASN A C 1
ATOM 5438 O O . ASN A 1 685 ? -40.994 7.250 -9.661 1.00 89.94 685 ASN A O 1
ATOM 5442 N N . SER A 1 686 ? -42.380 5.498 -9.386 1.00 93.25 686 SER A N 1
ATOM 5443 C CA . SER A 1 686 ? -41.330 4.537 -9.032 1.00 93.25 686 SER A CA 1
ATOM 5444 C C . SER A 1 686 ? -40.578 4.088 -10.284 1.00 93.25 686 SER A C 1
ATOM 5446 O O . SER A 1 686 ? -41.173 3.683 -11.290 1.00 93.25 686 SER A O 1
ATOM 5448 N N . TYR A 1 687 ? -39.249 4.094 -10.198 1.00 94.12 687 TYR A N 1
ATOM 5449 C CA . TYR A 1 687 ? -38.383 3.546 -11.240 1.00 94.12 687 TYR A CA 1
ATOM 5450 C C . TYR A 1 687 ? -38.660 2.057 -11.479 1.00 94.12 687 TYR A C 1
ATOM 5452 O O . TYR A 1 687 ? -38.707 1.606 -12.627 1.00 94.12 687 TYR A O 1
ATOM 5460 N N . ALA A 1 688 ? -38.857 1.292 -10.402 1.00 94.25 688 ALA A N 1
ATOM 5461 C CA . ALA A 1 688 ? -39.080 -0.144 -10.482 1.00 94.25 688 ALA A CA 1
ATOM 5462 C C . ALA A 1 688 ? -40.386 -0.499 -11.210 1.00 94.25 688 ALA A C 1
ATOM 5464 O O . ALA A 1 688 ? -40.369 -1.377 -12.075 1.00 94.25 688 ALA A O 1
ATOM 5465 N N . ILE A 1 689 ? -41.479 0.224 -10.935 1.00 94.88 689 ILE A N 1
ATOM 5466 C CA . ILE A 1 689 ? -42.755 0.070 -11.654 1.00 94.88 689 ILE A CA 1
ATOM 5467 C C . ILE A 1 689 ? -42.583 0.446 -13.132 1.00 94.88 689 ILE A C 1
ATOM 5469 O O . ILE A 1 689 ? -42.856 -0.369 -14.010 1.00 94.88 689 ILE A O 1
ATOM 5473 N N . LYS A 1 690 ? -42.002 1.617 -13.428 1.00 95.25 690 LYS A N 1
ATOM 5474 C CA . LYS A 1 690 ? -41.765 2.064 -14.812 1.00 95.25 690 LYS A CA 1
ATOM 5475 C C . LYS A 1 690 ? -40.956 1.053 -15.638 1.00 95.25 690 LYS A C 1
ATOM 5477 O O . LYS A 1 690 ? -41.266 0.828 -16.809 1.00 95.25 690 LYS A O 1
ATOM 5482 N N . LYS A 1 691 ? -39.930 0.431 -15.043 1.00 93.88 691 LYS A N 1
ATOM 5483 C CA . LYS A 1 691 ? -39.102 -0.592 -15.706 1.00 93.88 691 LYS A CA 1
ATOM 5484 C C . LYS A 1 691 ? -39.791 -1.947 -15.828 1.00 93.88 691 LYS A C 1
ATOM 5486 O O . LYS A 1 691 ? -39.587 -2.628 -16.830 1.00 93.88 691 LYS A O 1
ATOM 5491 N N . LYS A 1 692 ? -40.627 -2.330 -14.863 1.00 93.38 692 LYS A N 1
ATOM 5492 C CA . LYS A 1 692 ? -41.499 -3.503 -14.977 1.00 93.38 692 LYS A CA 1
ATOM 5493 C C . LYS A 1 692 ? -42.473 -3.347 -16.151 1.00 93.38 692 LYS A C 1
ATOM 5495 O O . LYS A 1 692 ? -42.516 -4.224 -17.008 1.00 93.38 692 LYS A O 1
ATOM 5500 N N . ASP A 1 693 ? -43.176 -2.221 -16.235 1.00 93.31 693 ASP A N 1
ATOM 5501 C CA . ASP A 1 693 ? -44.172 -1.960 -17.284 1.00 93.31 693 ASP A CA 1
ATOM 5502 C C . ASP A 1 693 ? -43.537 -1.854 -18.683 1.00 93.31 693 ASP A C 1
ATOM 5504 O O . ASP A 1 693 ? -44.186 -2.100 -19.699 1.00 93.31 693 ASP A O 1
ATOM 5508 N N . GLU A 1 694 ? -42.263 -1.464 -18.765 1.00 93.00 694 GLU A N 1
ATOM 5509 C CA . GLU A 1 694 ? -41.463 -1.514 -19.994 1.00 93.00 694 GLU A CA 1
ATOM 5510 C C . GLU A 1 694 ? -41.166 -2.965 -20.409 1.00 93.00 694 GLU A C 1
ATOM 5512 O O . GLU A 1 694 ? -41.394 -3.326 -21.564 1.00 93.00 694 GLU A O 1
ATOM 5517 N N . LEU A 1 695 ? -40.730 -3.814 -19.470 1.00 90.88 695 LEU A N 1
ATOM 5518 C CA . LEU A 1 695 ? -40.451 -5.234 -19.715 1.00 90.88 695 LEU A CA 1
ATOM 5519 C C . LEU A 1 695 ? -41.712 -6.017 -20.103 1.00 90.88 695 LEU A C 1
ATOM 5521 O O . LEU A 1 695 ? -41.692 -6.732 -21.103 1.00 90.88 695 LEU A O 1
ATOM 5525 N N . GLU A 1 696 ? -42.819 -5.840 -19.378 1.00 91.25 696 GLU A N 1
ATOM 5526 C CA . GLU A 1 696 ? -44.091 -6.517 -19.669 1.00 91.25 696 GLU A CA 1
ATOM 5527 C C . GLU A 1 696 ? -44.682 -6.057 -21.016 1.00 91.25 696 GLU A C 1
ATOM 5529 O O . GLU A 1 696 ? -45.238 -6.865 -21.759 1.00 91.25 696 GLU A O 1
ATOM 5534 N N . ARG A 1 697 ? -44.489 -4.789 -21.409 1.00 92.56 697 ARG A N 1
ATOM 5535 C CA . ARG A 1 697 ? -44.876 -4.284 -22.742 1.00 92.56 697 ARG A CA 1
ATOM 5536 C C . ARG A 1 697 ? -44.021 -4.877 -23.860 1.00 92.56 697 ARG A C 1
ATOM 5538 O O . ARG A 1 697 ? -44.561 -5.241 -24.904 1.00 92.56 697 ARG A O 1
ATOM 5545 N N . VAL A 1 698 ? -42.709 -5.007 -23.649 1.00 90.88 698 VAL A N 1
ATOM 5546 C CA . VAL A 1 698 ? -41.815 -5.693 -24.595 1.00 90.88 698 VAL A CA 1
ATOM 5547 C C . VAL A 1 698 ? -42.187 -7.173 -24.695 1.00 90.88 698 VAL A C 1
ATOM 5549 O O . VAL A 1 698 ? -42.282 -7.681 -25.807 1.00 90.88 698 VAL A O 1
ATOM 5552 N N . ALA A 1 699 ? -42.468 -7.857 -23.583 1.00 90.25 699 ALA A N 1
ATOM 5553 C CA . ALA A 1 699 ? -42.948 -9.238 -23.600 1.00 90.25 699 ALA A CA 1
ATOM 5554 C C . ALA A 1 699 ? -44.270 -9.359 -24.376 1.00 90.25 699 ALA A C 1
ATOM 5556 O O . ALA A 1 699 ? -44.346 -10.151 -25.310 1.00 90.25 699 ALA A O 1
ATOM 5557 N N . LYS A 1 700 ? -45.260 -8.499 -24.100 1.00 90.88 700 LYS A N 1
ATOM 5558 C CA . LYS A 1 700 ? -46.543 -8.453 -24.822 1.00 90.88 700 LYS A CA 1
ATOM 5559 C C . LYS A 1 700 ? -46.383 -8.235 -26.333 1.00 90.88 700 LYS A C 1
ATOM 5561 O O . LYS A 1 700 ? -47.153 -8.800 -27.096 1.00 90.88 700 LYS A O 1
ATOM 5566 N N . SER A 1 701 ? -45.385 -7.462 -26.765 1.00 90.38 701 SER A N 1
ATOM 5567 C CA . SER A 1 701 ? -45.057 -7.260 -28.188 1.00 90.38 701 SER A CA 1
ATOM 5568 C C . SER A 1 701 ? -44.324 -8.447 -28.842 1.00 90.38 701 SER A C 1
ATOM 5570 O O . SER A 1 701 ? -44.085 -8.411 -30.045 1.00 90.38 701 SER A O 1
ATOM 5572 N N . ASN A 1 702 ? -43.922 -9.457 -28.064 1.00 85.62 702 ASN A N 1
ATOM 5573 C CA . ASN A 1 702 ? -43.269 -10.695 -28.513 1.00 85.62 702 ASN A CA 1
ATOM 5574 C C . ASN A 1 702 ? -44.091 -11.949 -28.127 1.00 85.62 702 ASN A C 1
ATOM 5576 O O . ASN A 1 702 ? -43.529 -13.041 -27.980 1.00 85.62 702 ASN A O 1
ATOM 5580 N N . ARG A 1 703 ? -45.398 -11.775 -27.903 1.00 79.75 703 ARG A N 1
ATOM 5581 C CA . ARG A 1 703 ? -46.391 -12.853 -27.913 1.00 79.75 703 ARG A CA 1
ATOM 5582 C C . ARG A 1 703 ? -46.803 -13.110 -29.360 1.00 79.75 703 ARG A C 1
ATOM 5584 O O . ARG A 1 703 ? -46.755 -14.296 -29.742 1.00 79.75 703 ARG A O 1
#

Organism: Dermatophagoides farinae (NCBI:txid6954)

Foldseek 3Di:
DQEVCLVPVPDFKDWFFWADWAWDWDQDPNDIFTFIWTWTSHDNWDADDPQQHTWWDDFQNWTFPHWHDDLPTITTTTGDDDDPHDGGDITMDGTPVVSSLQSQLQVQLVQLLQQLCCPPVVWHWQDWHDDPQKIKTKTPALDDDPVNVVVSQVVSVVQLVVFFFKDKDWDFPVPCPQADCSDDDPPSCPDRIFIWIDGPPTHIYGDSGRHDGTSPSQVGKDWPDWDQDPPSIIMIMIGTDPSVVVVVVVVVVVQVVQCVVLVDHSVCSVVSVVVVVVVVVVVVVVVLVVLLVVLLVVLVVQVPDPDHDQEAEAEDADDDCSSVVSNCVNNDQQEPPAPNHKYKYKYFPHNPDQQAKTKIKMAHHQVLQVVLLCCCCVPFVWAWDDDRRMIITIGRGNNCVVVSVVVSVVPSDDVVVVPPPPDDDDDDPPDDPVVVVVVVPPPPDDDDDDDDDDPPPPPPPPDDDDDDDDDDPDPPPDPDDDDDDDDDDDDDDDDDDDDDDDDDDDDDDDDDDPQQAACVPFGLCPADAPDPLQVQQAQRPRVQGHNFQDPPCPQVPDPPSNSNRHLLVLLLQLLLPDDPNPPVSVVSRVLSVLLQVVLCVVPVDRVNNLQSLLLVQLFAQWAWDWDDDPPDIATAIDGDRNNRRNNLSSNQLSVQLVVCCVVDPDDSSPSSNVLSNCSSVLHCVRRSSVVSVVRNVVNVVRD

Radius of gyration: 46.7 Å; Cα contacts (8 Å, |Δi|>4): 1042; chains: 1; bounding box: 113×55×133 Å

Sequence (703 aa):
MSLLCQKNSYLQEYQSPVRSCQPSSLNVNGKHCQGFDIVLEDSIFFPEGGGQPYDTGLLDDQKVINVRRDGNQAILFVEGDHCRFDCGHQPLQKIDWNRRFDHMQQHSGQHLITAVALKYFNLLTTSWNLGAEISNIELDSTQITDETIEQLEQKVNEKILENLPITISYRDKDDLADIRQQMELPDDLNAHSLRIVSIESLDKNPCCGTHVSSLSHLQMIKLLGTQKGKKGKTLLFFLSGNRVLKHMNNILVREKLLSTSLKCTAEEFVPIVDKLQKNVRRLQKNCTSAMRDLARCEGEKYLNLLDKPRLYSIHRKECEYDFVTSFFNTIGDPTSIIGDRLILISLADDCNSLKSPGQIVIAGNQLLVEKSAKIAIDSFDAKGSVSSGRFRARIPDVSKLPKFEQMITKQSPKINEFFSNNGQCWFFFALNPLIYEWIQTNQQQQTHVLDLRMCSILHAFALCGSTSFSSHTTLFACKLIVVSQSKKFYIHRPDKMSEDYTEAPLVSAEPDMIEIKLFGRWSTSDVQVSDISLTDYIAVKEKYARFLPHSAGRYASKRFRKAQCPIVERLTNSMMMHGRNNGKKLMAVRIVKHAFEIIHLLTGENPLQILVNAIINSGPREDSTRIGRAGTVRRQAVDVSPLRRVNQAIWLLCTGTREAAFRNIKTIAECLADELINAAKGSSNSYAIKKKDELERVAKSNR

Nearest PDB structures (foldseek):
  8ppk-assembly1_F  TM=9.715E-01  e=3.692E-27  Homo sapiens
  8q7z-assembly1_Ae  TM=9.757E-01  e=4.094E-27  Gallus gallus
  6g4s-assembly1_F  TM=9.793E-01  e=1.833E-26  Homo sapiens
  8bn3-assembly1_S5  TM=9.248E-01  e=2.988E-25  Saccharomyces cerevisiae
  7r81-assembly1_G2  TM=9.127E-01  e=4.759E-25  Neurospora crassa

Solvent-accessible surface area (backbone atoms only — not comparable to full-atom values): 40512 Å² total; per-residue (Å²): 131,21,50,46,20,68,80,43,59,79,59,52,65,52,71,33,36,28,71,41,63,43,86,41,75,50,73,58,95,88,40,84,42,56,22,31,39,30,30,49,55,52,28,60,62,45,34,46,45,88,58,42,75,45,43,42,35,30,48,57,92,40,42,31,75,43,28,43,63,54,95,69,40,46,38,35,33,32,57,45,98,68,88,92,58,55,70,64,42,62,49,42,39,36,54,40,58,70,61,49,51,50,50,15,21,44,48,45,41,48,56,48,48,46,39,47,35,34,76,77,67,69,36,46,65,78,49,67,43,63,47,97,84,56,27,37,37,33,30,72,40,79,77,81,53,70,67,58,52,52,54,49,40,49,56,45,41,51,50,26,72,68,46,39,46,39,47,78,48,76,38,47,81,89,71,49,92,86,46,59,78,81,64,85,76,64,82,85,64,77,57,68,57,46,47,33,40,32,40,62,102,69,44,38,33,80,53,81,58,49,52,51,62,30,38,46,75,25,76,47,58,48,70,78,52,74,48,84,42,72,97,55,22,28,31,40,32,37,36,28,23,72,50,43,57,54,48,52,53,54,48,55,54,53,48,54,52,47,28,66,73,75,69,49,58,80,88,47,46,64,66,49,50,51,52,48,53,54,47,49,58,49,49,52,54,50,50,55,50,52,42,37,53,52,20,34,54,55,22,53,54,59,68,70,40,88,82,69,63,59,66,46,77,45,83,41,45,86,54,61,72,64,32,60,55,35,20,42,67,60,65,48,63,47,64,83,78,38,58,92,25,38,38,40,40,37,28,34,76,42,76,88,45,61,72,26,39,23,42,39,39,38,36,8,30,50,77,60,34,55,54,48,46,49,51,39,35,78,74,52,69,29,56,63,54,76,54,97,36,30,32,43,29,41,29,61,49,51,67,52,49,72,60,51,54,55,54,52,66,71,65,63,75,71,89,71,67,79,73,71,78,70,87,71,88,80,91,80,85,89,78,69,75,72,60,62,62,57,61,68,73,66,79,84,77,83,87,87,84,86,84,91,88,83,92,80,75,89,88,79,87,89,84,77,88,86,86,80,89,84,90,89,88,86,82,86,75,94,84,85,80,92,81,85,86,88,84,88,86,88,80,87,80,85,81,91,79,89,83,84,91,77,92,76,82,93,72,84,80,71,84,82,76,82,77,57,23,36,78,76,72,43,76,38,80,87,58,74,73,89,54,77,80,42,50,81,53,51,27,48,54,64,98,45,50,41,51,55,74,70,71,87,62,70,38,71,83,44,89,76,34,63,33,67,39,31,50,67,30,55,47,35,56,44,62,26,57,72,72,99,44,49,89,45,55,74,57,30,51,49,38,53,50,50,14,39,52,50,37,24,77,76,65,74,51,64,45,67,43,41,51,48,40,16,35,63,60,19,25,40,62,36,34,64,43,82,49,66,61,96,89,63,68,47,64,35,47,41,78,43,55,52,68,54,17,52,52,49,14,45,50,34,42,43,45,35,22,54,56,63,30,58,96,43,90,58,50,60,26,54,31,40,26,52,40,36,54,30,17,38,70,64,32,73,86,8,52,23,33,45,52,24,58,50,40,36,50,54,10,64,76,30,106

pLDDT: mean 78.26, std 21.64, range [22.69, 97.62]

Mean predicted aligned error: 20.63 Å